Protein AF-A0A5E4R881-F1 (afdb_monomer)

Sequence (657 aa):
MLSADFLYISSVISDENSSIMKPEDVKVLNFDHLTFWVGNAKTASSYFVTRFGFTPLAVKEASEDNPRLSYAVRLNKITIAFESPTKSHGEIAKDLEAHGDFVKDVAFEVNDLHELVKRSKKEGAVIVKDVTVEKDDHGTIKYAVLRTYGDNTHTLIDRSDYNGVFLPGYTAMEDDPLNKLLPDTNLTFIDHVEGNIGDGTLSDSVSWYERNLNMHKFWCVDYSHDLVPYSCINSASVINQNETVLLSMNEAAKGLRPSSKVTEFVKSLGTSGVEHIRSLKARGAEILTWPPKYYEMIKDKLKSSSVNVKETIEELEQENILIDFDEKGYMLQAFTKHLQARPTVFIEIIQRRNHKAASYYISRFGFEPLGYQGLETGSRRIVSHAVRLNKIIFILQAQYEPQETEFVKEVAFHGDFVKDVAFEVENLDFIVEYARKQGAVIVKDIWEESDKNGIVRMAVLKTYGDNTHTLIDKSKYRGSFLPGYQTQDSDPIQKFLPKVEINFIDHVVGNQPDNEMETAASWYEKCLQFHRFWSVDDKQIFTEYSALRSIVMANWEETVKMPINEPAPGKKKSQIQEYVEYYGGAGVQHIALNTEDIITAVENLRARGVDFLSIPSSYYTIIRDRLQHSKVKGFGAGNFKTLFESIEYEQERRGNL

Mean predicted aligned error: 16.32 Å

Foldseek 3Di:
DDDDDDDDDDDDDDDDDDPPDDLLRWFFDAFQAWEKLAQDQVVVVVCCVLFVVWWFQWWFPADPVRQKTWTWTDDARYIYIYIYGNDCDDDSNVLCVQAPIATAEGETEIPDQPSLQVQLVVLPWDWPAPFDWDDDPFFIKTWTWTDAFWNHIYIYIYCPTGDDRRDPRIDTDDTDPVSVVADHPPDHGWLEWEKQAEAPCQVVRQVSCCRRRVWAWQDWDFQVPVPAQAWGKTKTWTAIPVSRYIYMYIYTDDHPHPDHLSRLQCVLRVTMHIAAADDGPRSPFAWDADDVVLLVVVVVVVVVACEDDPDDSVNCNVVRWDWDDDNQWIKIKIWTQAPDPGRYYTYIHIDTPRPDVVVCCCLQVVWWFQWWFDVSLPPDFKTWTWIDDAADIDIQMDTSDPDDDPRNVLCVQQPRADAEDEDEDDPPVVLQVQLVVLPWDWPAPWDWDDDPFFIKIWTWTDAFDNHIYIYIYCVGGDDRPHPSIDTDDTDPSSVVADHAAFHYFQAWEKQFEAPCQCVRLVSCCRRVVWDFPDWDDQVLAADQFFGKIWTWTAHPVRRYIYIYIYTDDGNFGAPSNVSCVSSVGMGTPDTDIHGPDPPSNVVRSVSSPDDDFDQDPVVVVVVVVVVVVDPDDDDDSPVVNSVRVRSVVVCVVVVRD

pLDDT: mean 82.33, std 15.52, range [23.83, 98.75]

Radius of gyration: 30.31 Å; Cα contacts (8 Å, |Δi|>4): 1337; chains: 1; bounding box: 78×64×88 Å

InterPro domains:
  IPR004360 Glyoxalase/fosfomycin resistance/dioxygenase domain [PF00903] (505-620)
  IPR005956 4-hydroxyphenylpyruvate dioxygenase [PTHR11959] (356-632)
  IPR005956 4-hydroxyphenylpyruvate dioxygenase [TIGR01263] (355-629)
  IPR029068 Glyoxalase/Bleomycin resistance protein/Dihydroxybiphenyl dioxygenase [G3DSA:3.10.180.10] (13-182)
  IPR029068 Glyoxalase/Bleomycin resistance protein/Dihydroxybiphenyl dioxygenase [G3DSA:3.10.180.10] (184-355)
  IPR029068 Glyoxalase/Bleomycin resistance protein/Dihydroxybiphenyl dioxygenase [G3DSA:3.10.180.10] (356-454)
  IPR029068 Glyoxalase/Bleomycin resistance protein/Dihydroxybiphenyl dioxygenase [G3DSA:3.10.180.10] (499-633)
  IPR029068 Glyoxalase/Bleomycin resistance protein/Dihydroxybiphenyl dioxygenase [SSF54593] (21-355)
  IPR029068 Glyoxalase/Bleomycin resistance protein/Dihydroxybiphenyl dioxygenase [SSF54593] (356-644)
  IPR037523 Vicinal oxygen chelate (VOC), core domain [PS51819] (30-159)
  IPR037523 Vicinal oxygen chelate (VOC), core domain [PS51819] (343-474)
  IPR037523 Vicinal oxygen chelate (VOC), core domain [PS51819] (504-649)
  IPR041735 4-hydroxyphenylpyruvate dioxygenase, C-terminal [cd07250] (502-648)
  IPR041736 4-hydroxyphenylpyruvate dioxygenase, N-terminal [cd08342] (31-172)
  IPR041736 4-hydroxyphenylpyruvate dioxygenase, N-terminal [cd08342] (356-486)

Nearest PDB structures (foldseek):
  8im2-assembly1_A  TM=9.345E-01  e=1.994E-39  Homo sapiens
  1sqi-assembly1_B  TM=8.871E-01  e=1.695E-37  Rattus norvegicus
  1sqi-assembly1_A  TM=8.855E-01  e=4.305E-37  Rattus norvegicus
  1t47-assembly1_B  TM=8.990E-01  e=2.239E-32  Streptomyces avermitilis
  7yvv-assembly1_A  TM=8.454E-01  e=1.619E-26  Amycolatopsis sp. Hca4

Solvent-accessible surface area (backbone atoms only — not comparable to full-atom values): 36162 Å² total; per-residue (Å²): 132,88,77,87,85,89,80,93,83,87,81,90,81,88,82,81,92,76,84,82,73,54,89,82,76,47,36,57,60,34,70,52,37,36,34,30,42,31,93,46,15,70,59,53,44,48,44,39,28,64,40,54,52,27,38,51,43,27,38,25,77,56,45,92,92,44,48,37,36,34,32,32,32,33,31,81,61,34,34,41,35,22,30,18,60,77,47,100,61,57,69,66,41,54,49,36,71,58,41,42,70,42,65,39,30,55,23,29,30,34,82,40,58,68,59,41,51,53,43,16,54,73,71,65,50,51,68,78,36,66,86,40,79,47,64,52,101,44,38,39,43,38,35,31,30,33,50,60,63,58,85,27,34,32,37,42,33,34,55,92,53,47,73,55,94,77,54,76,77,42,44,75,48,76,68,56,74,61,69,82,74,51,80,87,63,85,61,55,63,71,76,48,43,36,30,35,35,57,72,88,40,54,70,62,55,54,53,45,41,40,63,33,51,55,26,41,83,70,50,76,51,51,46,92,74,46,89,51,67,48,48,23,41,32,40,40,27,37,26,28,90,79,73,49,41,36,37,38,36,31,21,47,35,93,31,76,40,102,57,21,76,32,51,51,26,29,67,50,34,70,42,24,45,56,36,40,42,72,54,58,64,93,52,71,49,61,62,48,83,71,65,70,68,57,56,53,53,50,62,55,55,52,76,80,47,86,51,84,72,86,72,52,66,67,59,30,58,78,70,34,43,48,75,51,74,51,79,74,32,41,37,40,36,35,42,38,50,46,80,52,95,53,64,47,41,31,29,43,24,77,48,80,38,66,86,52,66,67,58,48,44,29,63,29,64,48,29,38,54,52,24,38,28,22,71,94,60,67,36,80,52,43,37,34,45,31,33,30,35,82,68,30,72,50,76,51,71,49,70,69,58,94,64,92,42,72,70,55,50,51,38,76,51,45,42,94,71,73,54,64,60,69,42,83,45,80,65,55,68,59,52,53,58,48,12,49,75,60,66,44,51,66,78,38,69,83,45,75,47,62,51,100,46,35,38,37,37,37,34,30,34,55,60,58,60,80,30,33,34,38,40,34,29,51,90,58,44,70,58,100,82,60,62,73,46,46,75,52,74,73,62,74,67,60,82,81,50,69,75,44,61,47,50,35,69,55,35,42,30,35,35,23,49,78,85,36,30,67,58,51,52,47,44,41,40,61,33,70,61,24,43,83,74,47,72,49,45,54,92,72,35,56,65,95,38,28,16,31,34,41,42,25,35,18,42,89,85,60,74,48,37,36,41,27,25,16,36,33,89,51,82,36,53,15,71,43,48,50,48,25,65,68,40,68,42,28,41,69,73,49,75,44,72,33,54,94,45,62,64,61,26,51,52,26,24,43,76,45,67,46,87,75,80,69,75,64,73,64,57,65,52,54,50,54,59,49,57,78,72,58,92,79,94,76,88,64,70,67,61,59,38,54,49,50,54,31,51,48,53,54,33,47,74,73,70,64,80

Organism: NCBI:txid189913

Secondary structure (DSSP, 8-state):
----------------------TTT--EEEEEEEEEE-S-HHHHHHHHHHTT-PEEEEEE---SS--EEEEEEEETTEEEEEEEESSSSSHHHHHHHHHSSEEEEEEEEES-HHHHHHHHHHHT--EEEEEEEEEETTEEEEEEEEE-STT-EEEEEEEEEE-SSSSTTPEEPPPPGGGGTSPP-------EEEEE--TT-HHHHHHHHHHHH--EEEEEE-TTS---TTSEEEEEEEE-TTS--EEEEEEEE--SSS--HHHHHHHHHSS-EE------GGGSPPBPP--HHHHHHHHHHHTT------S-HHHHHHHT-EEEE-SS-EEEEEEBPPSSSSS----EEEEE-S--HHHHHHHHH--EEEEEESGGGT-SSEEEEEEEETTEEEEEEEE-S-S--HHHHHHHHHSS---B--EE-S-HHHHHHHHHHTT--EEEEEEEEEETTEEEEEEEEE-STT-EEEEEE-TTB-SSS-TTPBP-PPPGGGGGS------SEEEEEEE--TT-HHHHHHHHHHHS--EEEEEE-TTTSB-SS-EEEEEEEE-TTS-SEEEEEEEE--SS--HHHHHHHHHSSSEEEEEEE--S-HHHHHHHHHHTT---PPPPHHHHHHHHHHHHH----S--HHHHHHHHHHHHHHHHHHT--

Structure (mmCIF, N/CA/C/O backbone):
data_AF-A0A5E4R881-F1
#
_entry.id   AF-A0A5E4R881-F1
#
loop_
_atom_site.group_PDB
_atom_site.id
_atom_site.type_symbol
_atom_site.label_atom_id
_atom_site.label_alt_id
_atom_site.label_comp_id
_atom_site.label_asym_id
_atom_site.label_entity_id
_atom_site.label_seq_id
_atom_site.pdbx_PDB_ins_code
_atom_site.Cartn_x
_atom_site.Cartn_y
_atom_site.Cartn_z
_atom_site.occupancy
_atom_site.B_iso_or_equiv
_atom_site.auth_seq_id
_atom_site.auth_comp_id
_atom_site.auth_asym_id
_atom_site.auth_atom_id
_atom_site.pdbx_PDB_model_num
ATOM 1 N N . MET A 1 1 ? -34.170 35.213 -34.415 1.00 29.23 1 MET A N 1
ATOM 2 C CA . MET A 1 1 ? -33.756 34.822 -35.781 1.00 29.23 1 MET A CA 1
ATOM 3 C C . MET A 1 1 ? -32.283 34.445 -35.663 1.00 29.23 1 MET A C 1
ATOM 5 O O . MET A 1 1 ? -31.567 35.226 -35.056 1.00 29.23 1 MET A O 1
ATOM 9 N N . LEU A 1 2 ? -31.893 33.177 -35.853 1.00 24.47 2 LEU A N 1
ATOM 10 C CA . LEU A 1 2 ? -31.842 32.419 -37.128 1.00 24.47 2 LEU A CA 1
ATOM 11 C C . LEU A 1 2 ? -30.741 32.990 -38.044 1.00 24.47 2 LEU A C 1
ATOM 13 O O . LEU A 1 2 ? -30.725 34.204 -38.221 1.00 24.47 2 LEU A O 1
ATOM 17 N N . SER A 1 3 ? -29.830 32.212 -38.639 1.00 23.83 3 SER A N 1
ATOM 18 C CA . SER A 1 3 ? -29.614 30.741 -38.694 1.00 23.83 3 SER A CA 1
ATOM 19 C C . SER A 1 3 ? -28.080 30.461 -38.780 1.00 23.83 3 SER A C 1
ATOM 21 O O . SER A 1 3 ? -27.314 31.418 -38.813 1.00 23.83 3 SER A O 1
ATOM 23 N N . ALA A 1 4 ? -27.514 29.251 -38.639 1.00 24.75 4 ALA A N 1
ATOM 24 C CA . ALA A 1 4 ? -27.594 28.080 -39.536 1.00 24.75 4 ALA A CA 1
ATOM 25 C C . ALA A 1 4 ? -27.407 28.443 -41.041 1.00 24.75 4 ALA A C 1
ATOM 27 O O . ALA A 1 4 ? -27.983 29.424 -41.507 1.00 24.75 4 ALA A O 1
ATOM 28 N N . ASP A 1 5 ? -26.635 27.724 -41.865 1.00 27.91 5 ASP A N 1
ATOM 29 C CA . ASP A 1 5 ? -25.986 26.412 -41.674 1.00 27.91 5 ASP A CA 1
ATOM 30 C C . ASP A 1 5 ? -24.874 26.171 -42.741 1.00 27.91 5 ASP A C 1
ATOM 32 O O . ASP A 1 5 ? -24.495 27.120 -43.425 1.00 27.91 5 ASP A O 1
ATOM 36 N N . PHE A 1 6 ? -24.469 24.902 -42.940 1.00 24.86 6 PHE A N 1
ATOM 37 C CA . PHE A 1 6 ? -23.742 24.284 -44.086 1.00 24.86 6 PHE A CA 1
ATOM 38 C C . PHE A 1 6 ? -22.212 24.065 -43.971 1.00 24.86 6 PHE A C 1
ATOM 40 O O . PHE A 1 6 ? -21.465 24.987 -43.670 1.00 24.86 6 PHE A O 1
ATOM 47 N N . LEU A 1 7 ? -21.661 22.897 -44.360 1.00 24.70 7 LEU A N 1
ATOM 48 C CA . LEU A 1 7 ? -22.192 21.515 -44.307 1.00 24.70 7 LEU A CA 1
ATOM 49 C C . LEU A 1 7 ? -21.041 20.491 -44.446 1.00 24.70 7 LEU A C 1
ATOM 51 O O . LEU A 1 7 ? -20.025 20.764 -45.081 1.00 24.70 7 LEU A O 1
ATOM 55 N N . TYR A 1 8 ? -21.231 19.292 -43.894 1.00 25.27 8 TYR A N 1
ATOM 56 C CA . TYR A 1 8 ? -20.403 18.101 -44.139 1.00 25.27 8 TYR A CA 1
ATOM 57 C C . TYR A 1 8 ? -20.426 17.646 -45.612 1.00 25.27 8 TYR A C 1
ATOM 59 O O . TYR A 1 8 ? -21.497 17.565 -46.211 1.00 25.27 8 TYR A O 1
ATOM 67 N N . ILE A 1 9 ? -19.287 17.163 -46.121 1.00 25.73 9 ILE A N 1
ATOM 68 C CA . ILE A 1 9 ? -19.240 16.016 -47.045 1.00 25.73 9 ILE A CA 1
ATOM 69 C C . ILE A 1 9 ? -18.160 15.059 -46.533 1.00 25.73 9 ILE A C 1
ATOM 71 O O . ILE A 1 9 ? -17.042 15.474 -46.237 1.00 25.73 9 ILE A O 1
ATOM 75 N N . SER A 1 10 ? -18.509 13.781 -46.414 1.00 26.58 10 SER A N 1
ATOM 76 C CA . SER A 1 10 ? -17.603 12.697 -46.043 1.00 26.58 10 SER A CA 1
ATOM 77 C C . SER A 1 10 ? -17.095 11.948 -47.278 1.00 26.58 10 SER A C 1
ATOM 79 O O . SER A 1 10 ? -17.779 11.855 -48.296 1.00 26.58 10 SER A O 1
ATOM 81 N N . SER A 1 11 ? -15.930 11.316 -47.151 1.00 24.77 11 SER A N 1
ATOM 82 C CA . SER A 1 11 ? -15.576 10.138 -47.945 1.00 24.77 11 SER A CA 1
ATOM 83 C C . SER A 1 11 ? -15.124 9.043 -46.988 1.00 24.77 11 SER A C 1
ATOM 85 O O . SER A 1 11 ? -14.089 9.172 -46.336 1.00 24.77 11 SER A O 1
ATOM 87 N N . VAL A 1 12 ? -15.931 7.993 -46.866 1.00 28.55 12 VAL A N 1
ATOM 88 C CA . VAL A 1 12 ? -15.644 6.848 -45.999 1.00 28.55 12 VAL A CA 1
ATOM 89 C C . VAL A 1 12 ? -14.544 5.992 -46.621 1.00 28.55 12 VAL A C 1
ATOM 91 O O . VAL A 1 12 ? -14.692 5.528 -47.749 1.00 28.55 12 VAL A O 1
ATOM 94 N N . ILE A 1 13 ? -13.500 5.711 -45.845 1.00 27.89 13 ILE A N 1
ATOM 95 C CA . ILE A 1 13 ? -12.819 4.417 -45.886 1.00 27.89 13 ILE A CA 1
ATOM 96 C C . ILE A 1 13 ? -12.950 3.847 -44.476 1.00 27.89 13 ILE A C 1
ATOM 98 O O . ILE A 1 13 ? -12.600 4.506 -43.499 1.00 27.89 13 ILE A O 1
ATOM 102 N N . SER A 1 14 ? -13.551 2.668 -44.385 1.00 32.12 14 SER A N 1
ATOM 103 C CA . SER A 1 14 ? -13.730 1.918 -43.149 1.00 32.12 14 SER A CA 1
ATOM 104 C C . SER A 1 14 ? -12.607 0.898 -43.011 1.00 32.12 14 SER A C 1
ATOM 106 O O . SER A 1 14 ? -12.503 0.022 -43.865 1.00 32.12 14 SER A O 1
ATOM 108 N N . ASP A 1 15 ? -11.857 0.972 -41.918 1.00 27.28 15 ASP A N 1
ATOM 109 C CA . ASP A 1 15 ? -11.070 -0.142 -41.389 1.00 27.28 15 ASP A CA 1
ATOM 110 C C . ASP A 1 15 ? -11.381 -0.286 -39.892 1.00 27.28 15 ASP A C 1
ATOM 112 O O . ASP A 1 15 ? -11.759 0.679 -39.219 1.00 27.28 15 ASP A O 1
ATOM 116 N N . GLU A 1 16 ? -11.322 -1.518 -39.393 1.00 34.38 16 GLU A N 1
ATOM 117 C CA . GLU A 1 16 ? -11.948 -1.911 -38.128 1.00 34.38 16 GLU A CA 1
ATOM 118 C C . GLU A 1 16 ? -10.992 -1.842 -36.923 1.00 34.38 16 GLU A C 1
ATOM 120 O O . GLU A 1 16 ? -9.782 -2.003 -37.045 1.00 34.38 16 GLU A O 1
ATOM 125 N N . ASN A 1 17 ? -11.569 -1.674 -35.727 1.00 36.31 17 ASN A N 1
ATOM 126 C CA . ASN A 1 17 ? -10.955 -1.973 -34.426 1.00 36.31 17 ASN A CA 1
ATOM 127 C C . ASN A 1 17 ? -9.544 -1.408 -34.152 1.00 36.31 17 ASN A C 1
ATOM 129 O O . ASN A 1 17 ? -8.575 -2.148 -33.994 1.00 36.31 17 ASN A O 1
ATOM 133 N N . SER A 1 18 ? -9.466 -0.102 -33.878 1.00 34.28 18 SER A N 1
ATOM 134 C CA . SER A 1 18 ? -8.514 0.395 -32.873 1.00 34.28 18 SER A CA 1
ATOM 135 C C . SER A 1 18 ? -9.184 1.396 -31.929 1.00 34.28 18 SER A C 1
ATOM 137 O O . SER A 1 18 ? -9.656 2.458 -32.332 1.00 34.28 18 SER A O 1
ATOM 139 N N . SER A 1 19 ? -9.244 1.055 -30.640 1.00 37.16 19 SER A N 1
ATOM 140 C CA . SER A 1 19 ? -9.554 2.022 -29.589 1.00 37.16 19 SER A CA 1
ATOM 141 C C . SER A 1 19 ? -8.306 2.866 -29.352 1.00 37.16 19 SER A C 1
ATOM 143 O O . SER A 1 19 ? -7.378 2.413 -28.684 1.00 37.16 19 SER A O 1
ATOM 145 N N . ILE A 1 20 ? -8.267 4.071 -29.923 1.00 40.53 20 ILE A N 1
ATOM 146 C CA . ILE A 1 20 ? -7.168 5.018 -29.703 1.00 40.53 20 ILE A CA 1
ATOM 147 C C . ILE A 1 20 ? -7.125 5.350 -28.205 1.00 40.53 20 ILE A C 1
ATOM 149 O O . ILE A 1 20 ? -7.995 6.068 -27.707 1.00 40.53 20 ILE A O 1
ATOM 153 N N . MET A 1 21 ? -6.133 4.805 -27.494 1.00 42.84 21 MET A N 1
ATOM 154 C CA . MET A 1 21 ? -5.866 5.151 -26.098 1.00 42.84 21 MET A CA 1
ATOM 155 C C . MET A 1 21 ? -5.596 6.650 -25.978 1.00 42.84 21 MET A C 1
ATOM 157 O O . MET A 1 21 ? -4.965 7.263 -26.845 1.00 42.84 21 MET A O 1
ATOM 161 N N . LYS A 1 22 ? -6.054 7.257 -24.885 1.00 48.72 22 LYS A N 1
ATOM 162 C CA . LYS A 1 22 ? -5.659 8.621 -24.550 1.00 48.72 22 LYS A CA 1
ATOM 163 C C . LYS A 1 22 ? -4.185 8.628 -24.128 1.00 48.72 22 LYS A C 1
ATOM 165 O O . LYS A 1 22 ? -3.716 7.651 -23.545 1.00 48.72 22 LYS A O 1
ATOM 170 N N . PRO A 1 23 ? -3.472 9.762 -24.268 1.00 49.47 23 PRO A N 1
ATOM 171 C CA . PRO A 1 23 ? -2.119 9.927 -23.717 1.00 49.47 23 PRO A CA 1
ATOM 172 C C . PRO A 1 23 ? -2.009 9.730 -22.190 1.00 49.47 23 PRO A C 1
ATOM 174 O O . PRO A 1 23 ? -0.903 9.690 -21.655 1.00 49.47 23 PRO A O 1
ATOM 177 N N . GLU A 1 24 ? -3.149 9.649 -21.498 1.00 56.62 24 GLU A N 1
ATOM 178 C CA . GLU A 1 24 ? -3.298 9.408 -20.060 1.00 56.62 24 GLU A CA 1
ATOM 179 C C . GLU A 1 24 ? -3.328 7.904 -19.708 1.00 56.62 24 GLU A C 1
ATOM 181 O O . GLU A 1 24 ? -2.881 7.526 -18.624 1.00 56.62 24 GLU A O 1
ATOM 186 N N . ASP A 1 25 ? -3.799 7.050 -20.630 1.00 65.56 25 ASP A N 1
ATOM 187 C CA . ASP A 1 25 ? -3.989 5.602 -20.427 1.00 65.56 25 ASP A CA 1
ATOM 188 C C . ASP A 1 25 ? -2.670 4.807 -20.555 1.00 65.56 25 ASP A C 1
ATOM 190 O O . ASP A 1 25 ? -2.560 3.670 -20.092 1.00 65.56 25 ASP A O 1
ATOM 194 N N . VAL A 1 26 ? -1.666 5.406 -21.201 1.00 76.44 26 VAL A N 1
ATOM 195 C CA . VAL A 1 26 ? -0.378 4.807 -21.585 1.00 76.44 26 VAL A CA 1
ATOM 196 C C . VAL A 1 26 ? 0.620 4.850 -20.418 1.00 76.44 26 VAL A C 1
ATOM 198 O O . VAL A 1 26 ? 0.915 5.930 -19.892 1.00 76.44 26 VAL A O 1
ATOM 201 N N . LYS A 1 27 ? 1.140 3.687 -19.989 1.00 82.25 27 LYS A N 1
ATOM 202 C CA . LYS A 1 27 ? 1.918 3.555 -18.743 1.00 82.25 27 LYS A CA 1
ATOM 203 C C . LYS A 1 27 ? 2.784 2.297 -18.605 1.00 82.25 27 LYS A C 1
ATOM 205 O O . LYS A 1 27 ? 2.556 1.262 -19.230 1.00 82.25 27 LYS A O 1
ATOM 210 N N . VAL A 1 28 ? 3.735 2.394 -17.673 1.00 89.38 28 VAL A N 1
ATOM 211 C CA . VAL A 1 28 ? 4.418 1.260 -17.031 1.00 89.38 28 VAL A CA 1
ATOM 212 C C . VAL A 1 28 ? 3.428 0.456 -16.180 1.00 89.38 28 VAL A C 1
ATOM 214 O O . VAL A 1 28 ? 2.698 1.026 -15.363 1.00 89.38 28 VAL A O 1
ATOM 217 N N . LEU A 1 29 ? 3.431 -0.867 -16.350 1.00 86.69 29 LEU A N 1
ATOM 218 C CA . LEU A 1 29 ? 2.578 -1.830 -15.651 1.00 86.69 29 LEU A CA 1
ATOM 219 C C . LEU A 1 29 ? 3.277 -2.493 -14.461 1.00 86.69 29 LEU A C 1
ATOM 221 O O . LEU A 1 29 ? 2.709 -2.497 -13.373 1.00 86.69 29 LEU A O 1
ATOM 225 N N . ASN A 1 30 ? 4.479 -3.043 -14.648 1.00 85.19 30 ASN A N 1
ATOM 226 C CA . ASN A 1 30 ? 5.228 -3.803 -13.637 1.00 85.19 30 ASN A CA 1
ATOM 227 C C . ASN A 1 30 ? 6.744 -3.718 -13.894 1.00 85.19 30 ASN A C 1
ATOM 229 O O . ASN A 1 30 ? 7.174 -3.426 -15.012 1.00 85.19 30 ASN A O 1
ATOM 233 N N . PHE A 1 31 ? 7.556 -4.053 -12.886 1.00 88.75 31 PHE A N 1
ATOM 234 C CA . PHE A 1 31 ? 8.931 -4.504 -13.120 1.00 88.75 31 PHE A CA 1
ATOM 235 C C . PHE A 1 31 ? 8.895 -5.836 -13.883 1.00 88.75 31 PHE A C 1
ATOM 237 O O . PHE A 1 31 ? 8.209 -6.761 -13.449 1.00 88.75 31 PHE A O 1
ATOM 244 N N . ASP A 1 32 ? 9.646 -5.950 -14.978 1.00 94.69 32 ASP A N 1
ATOM 245 C CA . ASP A 1 32 ? 9.739 -7.191 -15.757 1.00 94.69 32 ASP A CA 1
ATOM 246 C C . ASP A 1 32 ? 10.941 -8.047 -15.328 1.00 94.69 32 ASP A C 1
ATOM 248 O O . ASP A 1 32 ? 10.813 -9.205 -14.916 1.00 94.69 32 ASP A O 1
ATOM 252 N N . HIS A 1 33 ? 12.130 -7.451 -15.398 1.00 97.38 33 HIS A N 1
ATOM 253 C CA . HIS A 1 33 ? 13.382 -8.037 -14.937 1.00 97.38 33 HIS A CA 1
ATOM 254 C C . HIS A 1 33 ? 14.426 -6.949 -14.661 1.00 97.38 33 HIS A C 1
ATOM 256 O O . HIS A 1 33 ? 14.282 -5.798 -15.071 1.00 97.38 33 HIS A O 1
ATOM 262 N N . LEU A 1 34 ? 15.506 -7.330 -13.984 1.00 96.56 34 LEU A N 1
ATOM 263 C CA . LEU A 1 34 ? 16.722 -6.524 -13.875 1.00 96.56 34 LEU A CA 1
ATOM 264 C C . LEU A 1 34 ? 17.817 -7.157 -14.733 1.00 96.56 34 LEU A C 1
ATOM 266 O O . LEU A 1 34 ? 17.972 -8.378 -14.700 1.00 96.56 34 LEU A O 1
ATOM 270 N N . THR A 1 35 ? 18.598 -6.353 -15.453 1.00 98.25 35 THR A N 1
ATOM 271 C CA . THR A 1 35 ? 19.808 -6.830 -16.138 1.00 98.25 35 THR A CA 1
ATOM 272 C C . THR A 1 35 ? 21.044 -6.313 -15.420 1.00 98.25 35 THR A C 1
ATOM 274 O O . THR A 1 35 ? 21.292 -5.108 -15.383 1.00 98.25 35 THR A O 1
ATOM 277 N N . PHE A 1 36 ? 21.837 -7.228 -14.871 1.00 97.25 36 PHE A N 1
ATOM 278 C CA . PHE A 1 36 ? 23.153 -6.957 -14.306 1.00 97.25 36 PHE A CA 1
ATOM 279 C C . PHE A 1 36 ? 24.227 -7.249 -15.354 1.00 97.25 36 PHE A C 1
ATOM 281 O O . PHE A 1 36 ? 24.248 -8.330 -15.944 1.00 97.25 36 PHE A O 1
ATOM 288 N N . TRP A 1 37 ? 25.156 -6.317 -15.545 1.00 96.88 37 TRP A N 1
ATOM 289 C CA . TRP A 1 37 ? 26.400 -6.576 -16.261 1.00 96.88 37 TRP A CA 1
ATOM 290 C C . TRP A 1 37 ? 27.478 -6.912 -15.235 1.00 96.88 37 TRP A C 1
ATOM 292 O O . TRP A 1 37 ? 27.721 -6.152 -14.297 1.00 96.88 37 TRP A O 1
ATOM 302 N N . VAL A 1 38 ? 28.082 -8.092 -15.389 1.00 95.06 38 VAL A N 1
ATOM 303 C CA . VAL A 1 38 ? 29.004 -8.679 -14.406 1.00 95.06 38 VAL A CA 1
ATOM 304 C C . VAL A 1 38 ? 30.218 -9.321 -15.069 1.00 95.06 38 VAL A C 1
ATOM 306 O O . VAL A 1 38 ? 30.144 -9.821 -16.194 1.00 95.06 38 VAL A O 1
ATOM 309 N N . GLY A 1 39 ? 31.339 -9.384 -14.352 1.00 90.31 39 GLY A N 1
ATOM 310 C CA . GLY A 1 39 ? 32.556 -10.056 -14.806 1.00 90.31 39 GLY A CA 1
ATOM 311 C C . GLY A 1 39 ? 32.404 -11.574 -14.976 1.00 90.31 39 GLY A C 1
ATOM 312 O O . GLY A 1 39 ? 33.141 -12.175 -15.757 1.00 90.31 39 GLY A O 1
ATOM 313 N N . ASN A 1 40 ? 31.449 -12.209 -14.279 1.00 91.38 40 ASN A N 1
ATOM 314 C CA . ASN A 1 40 ? 31.122 -13.626 -14.471 1.00 91.38 40 ASN A CA 1
ATOM 315 C C . ASN A 1 40 ? 29.652 -13.947 -14.139 1.00 91.38 40 ASN A C 1
ATOM 317 O O . ASN A 1 40 ? 29.294 -14.231 -12.994 1.00 91.38 40 ASN A O 1
ATOM 321 N N . ALA A 1 41 ? 28.816 -13.990 -15.175 1.00 93.19 41 ALA A N 1
ATOM 322 C CA . ALA A 1 41 ? 27.383 -14.243 -15.099 1.00 93.19 41 ALA A CA 1
ATOM 323 C C . ALA A 1 41 ? 27.032 -15.597 -14.475 1.00 93.19 41 ALA A C 1
ATOM 325 O O . ALA A 1 41 ? 26.021 -15.702 -13.781 1.00 93.19 41 ALA A O 1
ATOM 326 N N . LYS A 1 42 ? 27.874 -16.624 -14.650 1.00 87.06 42 LYS A N 1
ATOM 327 C CA . LYS A 1 42 ? 27.652 -17.950 -14.058 1.00 87.06 42 LYS A CA 1
ATOM 328 C C . LYS A 1 42 ? 27.901 -17.944 -12.549 1.00 87.06 42 LYS A C 1
ATOM 330 O O . LYS A 1 42 ? 27.149 -18.556 -11.797 1.00 87.06 42 LYS A O 1
ATOM 335 N N . THR A 1 43 ? 28.929 -17.230 -12.093 1.00 84.06 43 THR A N 1
ATOM 336 C CA . THR A 1 43 ? 29.202 -17.061 -10.659 1.00 84.06 43 THR A CA 1
ATOM 337 C C . THR A 1 43 ? 28.180 -16.133 -10.000 1.00 84.06 43 THR A C 1
ATOM 339 O O . THR A 1 43 ? 27.692 -16.463 -8.923 1.00 84.06 43 THR A O 1
ATOM 342 N N . ALA A 1 44 ? 27.795 -15.030 -10.650 1.00 89.75 44 ALA A N 1
ATOM 343 C CA . ALA A 1 44 ? 26.786 -14.105 -10.134 1.00 89.75 44 ALA A CA 1
ATOM 344 C C . ALA A 1 44 ? 25.397 -14.761 -10.016 1.00 89.75 44 ALA A C 1
ATOM 346 O O . ALA A 1 44 ? 24.795 -14.743 -8.943 1.00 89.75 44 ALA A O 1
ATOM 347 N N . SER A 1 45 ? 24.920 -15.438 -11.066 1.00 91.50 45 SER A N 1
ATOM 348 C CA . SER A 1 45 ? 23.654 -16.188 -11.012 1.00 91.50 45 SER A CA 1
ATOM 349 C C . SER A 1 45 ? 23.688 -17.308 -9.965 1.00 91.50 45 SER A C 1
ATOM 351 O O . SER A 1 45 ? 22.756 -17.423 -9.174 1.00 91.50 45 SER A O 1
ATOM 353 N N . SER A 1 46 ? 24.783 -18.075 -9.866 1.00 84.44 46 SER A N 1
ATOM 354 C CA . SER A 1 46 ? 24.957 -19.091 -8.814 1.00 84.44 46 SER A CA 1
ATOM 355 C C . SER A 1 46 ? 24.981 -18.489 -7.400 1.00 84.44 46 SER A C 1
ATOM 357 O O . SER A 1 46 ? 24.440 -19.095 -6.474 1.00 84.44 46 SER A O 1
ATOM 359 N N . TYR A 1 47 ? 25.518 -17.278 -7.211 1.00 84.31 47 TYR A N 1
ATOM 360 C CA . TYR A 1 47 ? 25.404 -16.550 -5.944 1.00 84.31 47 TYR A CA 1
ATOM 361 C C . TYR A 1 47 ? 23.938 -16.209 -5.635 1.00 84.31 47 TYR A C 1
ATOM 363 O O . TYR A 1 47 ? 23.486 -16.452 -4.522 1.00 84.31 47 TYR A O 1
ATOM 371 N N . PHE A 1 48 ? 23.146 -15.750 -6.608 1.00 87.88 48 PHE A N 1
ATOM 372 C CA . PHE A 1 48 ? 21.715 -15.483 -6.397 1.00 87.88 48 PHE A CA 1
ATOM 373 C C . PHE A 1 48 ? 20.847 -16.747 -6.233 1.00 87.88 48 PHE A C 1
ATOM 375 O O . PHE A 1 48 ? 19.821 -16.706 -5.558 1.00 87.88 48 PHE A O 1
ATOM 382 N N . VAL A 1 49 ? 21.273 -17.895 -6.754 1.00 84.56 49 VAL A N 1
ATOM 383 C CA . VAL A 1 49 ? 20.647 -19.195 -6.461 1.00 84.56 49 VAL A CA 1
ATOM 384 C C . VAL A 1 49 ? 20.983 -19.642 -5.032 1.00 84.56 49 VAL A C 1
ATOM 386 O O . VAL A 1 49 ? 20.114 -19.739 -4.162 1.00 84.56 49 VAL A O 1
ATOM 389 N N . THR A 1 50 ? 22.271 -19.859 -4.757 1.00 79.25 50 THR A N 1
ATOM 390 C CA . THR A 1 50 ? 22.751 -20.466 -3.503 1.00 79.25 50 THR A CA 1
ATOM 391 C C . THR A 1 50 ? 22.586 -19.555 -2.297 1.00 79.25 50 THR A C 1
ATOM 393 O O . THR A 1 50 ? 22.189 -20.021 -1.229 1.00 79.25 50 THR A O 1
ATOM 396 N N . ARG A 1 51 ? 22.854 -18.256 -2.467 1.00 79.50 51 ARG A N 1
ATOM 397 C CA . ARG A 1 51 ? 22.476 -17.228 -1.507 1.00 79.50 51 ARG A CA 1
ATOM 398 C C . ARG A 1 51 ? 21.007 -16.911 -1.728 1.00 79.50 51 ARG A C 1
ATOM 400 O O . ARG A 1 51 ? 20.223 -17.479 -0.993 1.00 79.50 51 ARG A O 1
ATOM 407 N N . PHE A 1 52 ? 20.616 -16.094 -2.713 1.00 80.38 52 PHE A N 1
ATOM 408 C CA . PHE A 1 52 ? 19.295 -15.420 -2.727 1.00 80.38 52 PHE A CA 1
ATOM 409 C C . PHE A 1 52 ? 18.035 -16.302 -2.828 1.00 80.38 52 PHE A C 1
ATOM 411 O O . PHE A 1 52 ? 16.935 -15.805 -2.588 1.00 80.38 52 PHE A O 1
ATOM 418 N N . GLY A 1 53 ? 18.162 -17.605 -3.084 1.00 81.69 53 GLY A N 1
ATOM 419 C CA . GLY A 1 53 ? 17.020 -18.520 -3.157 1.00 81.69 53 GLY A CA 1
ATOM 420 C C . GLY A 1 53 ? 16.354 -18.580 -4.523 1.00 81.69 53 GLY A C 1
ATOM 421 O O . GLY A 1 53 ? 15.292 -19.181 -4.650 1.00 81.69 53 GLY A O 1
ATOM 422 N N . PHE A 1 54 ? 16.960 -17.967 -5.539 1.00 90.62 54 PHE A N 1
ATOM 423 C CA . PHE A 1 54 ? 16.447 -18.016 -6.900 1.00 90.62 54 PHE A CA 1
ATOM 424 C C . PHE A 1 54 ? 16.604 -19.422 -7.496 1.00 90.62 54 PHE A C 1
ATOM 426 O O . PHE A 1 54 ? 17.528 -20.167 -7.167 1.00 90.62 54 PHE A O 1
ATOM 433 N N . THR A 1 55 ? 15.735 -19.772 -8.437 1.00 94.06 55 THR A N 1
ATOM 434 C CA . THR A 1 55 ? 15.936 -20.914 -9.329 1.00 94.06 55 THR A CA 1
ATOM 435 C C . THR A 1 55 ? 16.631 -20.459 -10.617 1.00 94.06 55 THR A C 1
ATOM 437 O O . THR A 1 55 ? 16.397 -19.337 -11.088 1.00 94.06 55 THR A O 1
ATOM 440 N N . PRO A 1 56 ? 17.482 -21.303 -11.228 1.00 96.62 56 PRO A N 1
ATOM 441 C CA . PRO A 1 56 ? 17.840 -21.155 -12.634 1.00 96.62 56 PRO A CA 1
ATOM 442 C C . PRO A 1 56 ? 16.570 -21.083 -13.492 1.00 96.62 56 PRO A C 1
ATOM 444 O O . PRO A 1 56 ? 15.675 -21.913 -13.338 1.00 96.62 56 PRO A O 1
ATOM 447 N N . LEU A 1 57 ? 16.477 -20.086 -14.375 1.00 97.56 57 LEU A N 1
ATOM 448 C CA . LEU A 1 57 ? 15.341 -19.930 -15.286 1.00 97.56 57 LEU A CA 1
ATOM 449 C C . LEU A 1 57 ? 15.739 -20.329 -16.707 1.00 97.56 57 LEU A C 1
ATOM 451 O O . LEU A 1 57 ? 15.152 -21.241 -17.289 1.00 97.56 57 LEU A O 1
ATOM 455 N N . ALA A 1 58 ? 16.719 -19.624 -17.274 1.00 97.75 58 ALA A N 1
ATOM 456 C CA . ALA A 1 58 ? 17.099 -19.785 -18.669 1.00 97.75 58 ALA A CA 1
ATOM 457 C C . ALA A 1 58 ? 18.509 -19.247 -18.959 1.00 97.75 58 ALA A C 1
ATOM 459 O O . ALA A 1 58 ? 18.985 -18.343 -18.277 1.00 97.75 58 ALA A O 1
ATOM 460 N N . VAL A 1 59 ? 19.151 -19.748 -20.013 1.00 97.88 59 VAL A N 1
ATOM 461 C CA . VAL A 1 59 ? 20.457 -19.280 -20.502 1.00 97.88 59 VAL A CA 1
ATOM 462 C C . VAL A 1 59 ? 20.355 -18.836 -21.962 1.00 97.88 59 VAL A C 1
ATOM 464 O O . VAL A 1 59 ? 19.650 -19.453 -22.756 1.00 97.88 59 VAL A O 1
ATOM 467 N N . LYS A 1 60 ? 21.059 -17.765 -22.331 1.00 96.69 60 LYS A N 1
ATOM 468 C CA . LYS A 1 60 ? 21.304 -17.374 -23.725 1.00 96.69 60 LYS A CA 1
ATOM 469 C C . LYS A 1 60 ? 22.803 -17.433 -23.969 1.00 96.69 60 LYS A C 1
ATOM 471 O O . LYS A 1 60 ? 23.562 -16.614 -23.451 1.00 96.69 60 LYS A O 1
ATOM 476 N N . GLU A 1 61 ? 23.212 -18.459 -24.708 1.00 95.38 61 GLU A N 1
ATOM 477 C CA . GLU A 1 61 ? 24.611 -18.701 -25.055 1.00 95.38 61 GLU A CA 1
ATOM 478 C C . GLU A 1 61 ? 25.158 -17.609 -25.985 1.00 95.38 61 GLU A C 1
ATOM 480 O O . GLU A 1 61 ? 24.424 -16.970 -26.748 1.00 95.38 61 GLU A O 1
ATOM 485 N N . ALA A 1 62 ? 26.472 -17.401 -25.925 1.00 92.88 62 ALA A N 1
ATOM 486 C CA . ALA A 1 62 ? 27.143 -16.431 -26.779 1.00 92.88 62 ALA A CA 1
ATOM 487 C C . ALA A 1 62 ? 27.319 -16.961 -28.212 1.00 92.88 62 ALA A C 1
ATOM 489 O O . ALA A 1 62 ? 27.636 -18.132 -28.426 1.00 92.88 62 ALA A O 1
ATOM 490 N N . SER A 1 63 ? 27.189 -16.072 -29.194 1.00 88.81 63 SER A N 1
ATOM 491 C CA . SER A 1 63 ? 27.475 -16.336 -30.608 1.00 88.81 63 SER A CA 1
ATOM 492 C C . SER A 1 63 ? 28.453 -15.299 -31.174 1.00 88.81 63 SER A C 1
ATOM 494 O O . SER A 1 63 ? 28.921 -14.406 -30.463 1.00 88.81 63 SER A O 1
ATOM 496 N N . GLU A 1 64 ? 28.794 -15.410 -32.460 1.00 83.62 64 GLU A N 1
ATOM 497 C CA . GLU A 1 64 ? 29.661 -14.432 -33.126 1.00 83.62 64 GLU A CA 1
ATOM 498 C C . GLU A 1 64 ? 29.015 -13.032 -33.169 1.00 83.62 64 GLU A C 1
ATOM 500 O O . GLU A 1 64 ? 29.677 -12.050 -32.803 1.00 83.62 64 GLU A O 1
ATOM 505 N N . ASP A 1 65 ? 27.717 -12.987 -33.501 1.00 83.19 65 ASP A N 1
ATOM 506 C CA . ASP A 1 65 ? 26.853 -11.796 -33.534 1.00 83.19 65 ASP A CA 1
ATOM 507 C C . ASP A 1 65 ? 26.406 -11.320 -32.139 1.00 83.19 65 ASP A C 1
ATOM 509 O O . ASP A 1 65 ? 26.212 -10.124 -31.922 1.00 83.19 65 ASP A O 1
ATOM 513 N N . ASN A 1 66 ? 26.261 -12.239 -31.176 1.00 84.88 66 ASN A N 1
ATOM 514 C CA . ASN A 1 66 ? 25.891 -11.951 -29.787 1.00 84.88 66 ASN A CA 1
ATOM 515 C C . ASN A 1 66 ? 27.033 -12.344 -28.827 1.00 84.88 66 ASN A C 1
ATOM 517 O O . ASN A 1 66 ? 26.950 -13.385 -28.172 1.00 84.88 66 ASN A O 1
ATOM 521 N N . PRO A 1 67 ? 28.107 -11.538 -28.705 1.00 90.88 67 PRO A N 1
ATOM 522 C CA . PRO A 1 67 ? 29.287 -11.857 -27.896 1.00 90.88 67 PRO A CA 1
ATOM 523 C C . PRO A 1 67 ? 29.083 -11.613 -26.388 1.00 90.88 67 PRO A C 1
ATOM 525 O O . PRO A 1 67 ? 29.945 -11.048 -25.708 1.00 90.88 67 PRO A O 1
ATOM 528 N N . ARG A 1 68 ? 27.926 -12.026 -25.864 1.00 93.69 68 ARG A N 1
ATOM 529 C CA . ARG A 1 68 ? 27.580 -11.989 -24.444 1.00 93.69 68 ARG A CA 1
ATOM 530 C C . ARG A 1 68 ? 26.901 -13.294 -24.039 1.00 93.69 68 ARG A C 1
ATOM 532 O O . ARG A 1 68 ? 26.114 -13.841 -24.808 1.00 93.69 68 ARG A O 1
ATOM 539 N N . LEU A 1 69 ? 27.223 -13.773 -22.846 1.00 95.50 69 LEU A N 1
ATOM 540 C CA . LEU A 1 69 ? 26.624 -14.948 -22.220 1.00 95.50 69 LEU A CA 1
ATOM 541 C C . LEU A 1 69 ? 25.686 -14.471 -21.113 1.00 95.50 69 LEU A C 1
ATOM 543 O O . LEU A 1 69 ? 26.143 -13.769 -20.206 1.00 95.50 69 LEU A O 1
ATOM 547 N N . SER A 1 70 ? 24.410 -14.852 -21.183 1.00 97.94 70 SER A N 1
ATOM 548 C CA . SER A 1 70 ? 23.372 -14.348 -20.278 1.00 97.94 70 SER A CA 1
ATOM 549 C C . SER A 1 70 ? 22.706 -15.479 -19.487 1.00 97.94 70 SER A C 1
ATOM 551 O O . SER A 1 70 ? 22.134 -16.393 -20.078 1.00 97.94 70 SER A O 1
ATOM 553 N N . TYR A 1 71 ? 22.736 -15.402 -18.155 1.00 98.12 71 TYR A N 1
ATOM 554 C CA . TYR A 1 71 ? 22.051 -16.323 -17.240 1.00 98.12 71 TYR A CA 1
ATOM 555 C C . TYR A 1 71 ? 20.883 -15.617 -16.549 1.00 98.12 71 TYR A C 1
ATOM 557 O O . TYR A 1 71 ? 21.092 -14.720 -15.733 1.00 98.12 71 TYR A O 1
ATOM 565 N N . ALA A 1 72 ? 19.658 -16.041 -16.850 1.00 98.31 72 ALA A N 1
ATOM 566 C CA . ALA A 1 72 ? 18.450 -15.599 -16.173 1.00 98.31 72 ALA A CA 1
ATOM 567 C C . ALA A 1 72 ? 18.106 -16.528 -14.998 1.00 98.31 72 ALA A C 1
ATOM 569 O O . ALA A 1 72 ? 18.111 -17.756 -15.125 1.00 98.31 72 ALA A O 1
ATOM 570 N N . VAL A 1 73 ? 17.752 -15.929 -13.864 1.00 97.50 73 VAL A N 1
ATOM 571 C CA . VAL A 1 73 ? 17.278 -16.601 -12.647 1.00 97.50 73 VAL A CA 1
ATOM 572 C C . VAL A 1 73 ? 15.958 -15.981 -12.187 1.00 97.50 73 VAL A C 1
ATOM 574 O O . VAL A 1 73 ? 15.703 -14.798 -12.438 1.00 97.50 73 VAL A O 1
ATOM 577 N N . ARG A 1 74 ? 15.104 -16.759 -11.511 1.00 95.44 74 ARG A N 1
ATOM 578 C CA . ARG A 1 74 ? 13.783 -16.302 -11.044 1.00 95.44 74 ARG A CA 1
ATOM 579 C C . ARG A 1 74 ? 13.494 -16.702 -9.599 1.00 95.44 74 ARG A C 1
ATOM 581 O O . ARG A 1 74 ? 13.871 -17.780 -9.159 1.00 95.44 74 ARG A O 1
ATOM 588 N N . LEU A 1 75 ? 12.792 -15.839 -8.870 1.00 89.94 75 LEU A N 1
ATOM 589 C CA . LEU A 1 75 ? 12.259 -16.114 -7.539 1.00 89.94 75 LEU A CA 1
ATOM 590 C C . LEU A 1 75 ? 10.881 -15.474 -7.400 1.00 89.94 75 LEU A C 1
ATOM 592 O O . LEU A 1 75 ? 10.758 -14.252 -7.319 1.00 89.94 75 LEU A O 1
ATOM 596 N N . ASN A 1 76 ? 9.835 -16.302 -7.428 1.00 88.75 76 ASN A N 1
ATOM 597 C CA . ASN A 1 76 ? 8.446 -15.858 -7.556 1.00 88.75 76 ASN A CA 1
ATOM 598 C C . ASN A 1 76 ? 8.285 -14.858 -8.722 1.00 88.75 76 ASN A C 1
ATOM 600 O O . ASN A 1 76 ? 8.462 -15.256 -9.873 1.00 88.75 76 ASN A O 1
ATOM 604 N N . LYS A 1 77 ? 7.979 -13.577 -8.459 1.00 86.25 77 LYS A N 1
ATOM 605 C CA . LYS A 1 77 ? 7.870 -12.539 -9.506 1.00 86.25 77 LYS A CA 1
ATOM 606 C C . LYS A 1 77 ? 9.194 -11.840 -9.847 1.00 86.25 77 LYS A C 1
ATOM 608 O O . LYS A 1 77 ? 9.234 -11.060 -10.791 1.00 86.25 77 LYS A O 1
ATOM 613 N N . ILE A 1 78 ? 10.269 -12.074 -9.096 1.00 89.38 78 ILE A N 1
ATOM 614 C CA . ILE A 1 78 ? 11.563 -11.415 -9.309 1.00 89.38 78 ILE A CA 1
ATOM 615 C C . ILE A 1 78 ? 12.325 -12.165 -10.406 1.00 89.38 78 ILE A C 1
ATOM 617 O O . ILE A 1 78 ? 12.616 -13.346 -10.241 1.00 89.38 78 ILE A O 1
ATOM 621 N N . THR A 1 79 ? 12.680 -11.493 -11.503 1.00 96.50 79 THR A N 1
ATOM 622 C CA . THR A 1 79 ? 13.550 -12.049 -12.556 1.00 96.50 79 THR A CA 1
ATOM 623 C C . THR A 1 79 ? 14.823 -11.211 -12.657 1.00 96.50 79 THR A C 1
ATOM 625 O O . THR A 1 79 ? 14.742 -9.984 -12.722 1.00 96.50 79 THR A O 1
ATOM 628 N N . ILE A 1 80 ? 15.994 -11.850 -12.684 1.00 97.50 80 ILE A N 1
ATOM 629 C CA . ILE A 1 80 ? 17.284 -11.170 -12.876 1.00 97.50 80 ILE A CA 1
ATOM 630 C C . ILE A 1 80 ? 18.068 -11.888 -13.974 1.00 97.50 80 ILE A C 1
ATOM 632 O O . ILE A 1 80 ? 18.237 -13.104 -13.916 1.00 97.50 80 ILE A O 1
ATOM 636 N N . ALA A 1 81 ? 18.553 -11.135 -14.960 1.00 98.12 81 ALA A N 1
ATOM 637 C CA . ALA A 1 81 ? 19.484 -11.592 -15.981 1.00 98.12 81 ALA A CA 1
ATOM 638 C C . ALA A 1 81 ? 20.893 -11.076 -15.662 1.00 98.12 81 ALA A C 1
ATOM 640 O O . ALA A 1 81 ? 21.104 -9.874 -15.521 1.00 98.12 81 ALA A O 1
ATOM 641 N N . PHE A 1 82 ? 21.863 -11.979 -15.563 1.00 98.06 82 PHE A N 1
ATOM 642 C CA . PHE A 1 82 ? 23.281 -11.652 -15.437 1.00 98.06 82 PHE A CA 1
ATOM 643 C C . PHE A 1 82 ? 23.945 -11.836 -16.798 1.00 98.06 82 PHE A C 1
ATOM 645 O O . PHE A 1 82 ? 23.884 -12.936 -17.343 1.00 98.06 82 PHE A O 1
ATOM 652 N N . GLU A 1 83 ? 24.587 -10.803 -17.341 1.00 97.75 83 GLU A N 1
ATOM 653 C CA . GLU A 1 83 ? 25.301 -10.872 -18.622 1.00 97.75 83 GLU A CA 1
ATOM 654 C C . GLU A 1 83 ? 26.803 -10.616 -18.446 1.00 97.75 83 GLU A C 1
ATOM 656 O O . GLU A 1 83 ? 27.212 -9.715 -17.712 1.00 97.75 83 GLU A O 1
ATOM 661 N N . SER A 1 84 ? 27.627 -11.384 -19.163 1.00 95.88 84 SER A N 1
ATOM 662 C CA . SER A 1 84 ? 29.079 -11.176 -19.260 1.00 95.88 84 SER A CA 1
ATOM 663 C C . SER A 1 84 ? 29.540 -11.137 -20.717 1.00 95.88 84 SER A C 1
ATOM 665 O O . SER A 1 84 ? 29.007 -11.888 -21.539 1.00 95.88 84 SER A O 1
ATOM 667 N N . PRO A 1 85 ? 30.560 -10.329 -21.059 1.00 95.06 85 PRO A N 1
ATOM 668 C CA . PRO A 1 85 ? 31.129 -10.318 -22.399 1.00 95.06 85 PRO A CA 1
ATOM 669 C C . PRO A 1 85 ? 31.990 -11.562 -22.641 1.00 95.06 85 PRO A C 1
ATOM 671 O O . PRO A 1 85 ? 32.738 -11.993 -21.765 1.00 95.06 85 PRO A O 1
ATOM 674 N N . THR A 1 86 ? 31.955 -12.104 -23.860 1.00 90.69 86 THR A N 1
ATOM 675 C CA . THR A 1 86 ? 32.881 -13.170 -24.299 1.00 90.69 86 THR A CA 1
ATOM 676 C C . THR A 1 86 ? 34.063 -12.647 -25.123 1.00 90.69 86 THR A C 1
ATOM 678 O O . THR A 1 86 ? 34.944 -13.414 -25.509 1.00 90.69 86 THR A O 1
ATOM 681 N N . LYS A 1 87 ? 34.118 -11.330 -25.362 1.00 87.25 87 LYS A N 1
ATOM 682 C CA . LYS A 1 87 ? 35.225 -10.611 -26.013 1.00 87.25 87 LYS A CA 1
ATOM 683 C C . LYS A 1 87 ? 35.820 -9.598 -25.026 1.00 87.25 87 LYS A C 1
ATOM 685 O O . LYS A 1 87 ? 35.096 -8.984 -24.252 1.00 87.25 87 LYS A O 1
ATOM 690 N N . SER A 1 88 ? 37.135 -9.385 -25.073 1.00 82.44 88 SER A N 1
ATOM 691 C CA . SER A 1 88 ? 37.876 -8.464 -24.184 1.00 82.44 88 SER A CA 1
ATOM 692 C C . SER A 1 88 ? 37.647 -6.966 -24.458 1.00 82.44 88 SER A C 1
ATOM 694 O O . SER A 1 88 ? 38.377 -6.122 -23.947 1.00 82.44 88 SER A O 1
ATOM 696 N N . HIS A 1 89 ? 36.689 -6.634 -25.319 1.00 83.69 89 HIS A N 1
ATOM 697 C CA . HIS A 1 89 ? 36.409 -5.295 -25.823 1.00 83.69 89 HIS A CA 1
ATOM 698 C C . HIS A 1 89 ? 34.943 -5.213 -26.267 1.00 83.69 89 HIS A C 1
ATOM 700 O O . HIS A 1 89 ? 34.341 -6.221 -26.640 1.00 83.69 89 HIS A O 1
ATOM 706 N N . GLY A 1 90 ? 34.382 -4.005 -26.246 1.00 85.75 90 GLY A N 1
ATOM 707 C CA . GLY A 1 90 ? 32.961 -3.741 -26.488 1.00 85.75 90 GLY A CA 1
ATOM 708 C C . GLY A 1 90 ? 32.325 -2.991 -25.317 1.00 85.75 90 GLY A C 1
ATOM 709 O O . GLY A 1 90 ? 32.995 -2.708 -24.325 1.00 85.75 90 GLY A O 1
ATOM 710 N N . GLU A 1 91 ? 31.037 -2.669 -25.437 1.00 88.06 91 GLU A N 1
ATOM 711 C CA . GLU A 1 91 ? 30.309 -1.841 -24.461 1.00 88.06 91 GLU A CA 1
ATOM 712 C C . GLU A 1 91 ? 30.326 -2.450 -23.051 1.00 88.06 91 GLU A C 1
ATOM 714 O O . GLU A 1 91 ? 30.787 -1.807 -22.114 1.00 88.06 91 GLU A O 1
ATOM 719 N N . ILE A 1 92 ? 29.952 -3.729 -22.918 1.00 89.50 92 ILE A N 1
ATOM 720 C CA . ILE A 1 92 ? 29.929 -4.432 -21.623 1.00 89.50 92 ILE A CA 1
ATOM 721 C C . ILE A 1 92 ? 31.320 -4.437 -20.966 1.00 89.50 92 ILE A C 1
ATOM 723 O O . ILE A 1 92 ? 31.437 -4.199 -19.771 1.00 89.50 92 ILE A O 1
ATOM 727 N N . ALA A 1 93 ? 32.389 -4.670 -21.736 1.00 87.81 93 ALA A N 1
ATOM 728 C CA . ALA A 1 93 ? 33.752 -4.702 -21.201 1.00 87.81 93 ALA A CA 1
ATOM 729 C C . ALA A 1 93 ? 34.223 -3.319 -20.705 1.00 87.81 93 ALA A C 1
ATOM 731 O O . ALA A 1 93 ? 34.819 -3.229 -19.634 1.00 87.81 93 ALA A O 1
ATOM 732 N N . LYS A 1 94 ? 33.910 -2.248 -21.450 1.00 89.69 94 LYS A N 1
ATOM 733 C CA . LYS A 1 94 ? 34.180 -0.853 -21.061 1.00 89.69 94 LYS A CA 1
ATOM 734 C C . LYS A 1 94 ? 33.429 -0.476 -19.780 1.00 89.69 94 LYS A C 1
ATOM 736 O O . LYS A 1 94 ? 34.003 0.128 -18.878 1.00 89.69 94 LYS A O 1
ATOM 741 N N . ASP A 1 95 ? 32.142 -0.797 -19.715 1.00 88.75 95 ASP A N 1
ATOM 742 C CA . ASP A 1 95 ? 31.292 -0.417 -18.587 1.00 88.75 95 ASP A CA 1
ATOM 743 C C . ASP A 1 95 ? 31.665 -1.222 -17.325 1.00 88.75 95 ASP A C 1
ATOM 745 O O . ASP A 1 95 ? 31.722 -0.662 -16.234 1.00 88.75 95 ASP A O 1
ATOM 749 N N . LEU A 1 96 ? 32.055 -2.497 -17.459 1.00 86.81 96 LEU A N 1
ATOM 750 C CA . LEU A 1 96 ? 32.617 -3.288 -16.354 1.00 86.81 96 LEU A CA 1
ATOM 751 C C . LEU A 1 96 ? 33.947 -2.731 -15.819 1.00 86.81 96 LEU A C 1
ATOM 753 O O . LEU A 1 96 ? 34.173 -2.749 -14.608 1.00 86.81 96 LEU A O 1
ATOM 757 N N . GLU A 1 97 ? 34.826 -2.218 -16.686 1.00 84.25 97 GLU A N 1
ATOM 758 C CA . GLU A 1 97 ? 36.060 -1.541 -16.258 1.00 84.25 97 GLU A CA 1
ATOM 759 C C . GLU A 1 97 ? 35.729 -0.290 -15.422 1.00 84.25 97 GLU A C 1
ATOM 761 O O . GLU A 1 97 ? 36.252 -0.111 -14.315 1.00 84.25 97 GLU A O 1
ATOM 766 N N . ALA A 1 98 ? 34.786 0.527 -15.902 1.00 81.81 98 ALA A N 1
ATOM 767 C CA . ALA A 1 98 ? 34.334 1.729 -15.211 1.00 81.81 98 ALA A CA 1
ATOM 768 C C . ALA A 1 98 ? 33.659 1.423 -13.860 1.00 81.81 98 ALA A C 1
ATOM 770 O O . ALA A 1 98 ? 34.048 2.004 -12.844 1.00 81.81 98 ALA A O 1
ATOM 771 N N . HIS A 1 99 ? 32.705 0.489 -13.819 1.00 85.25 99 HIS A N 1
ATOM 772 C CA . HIS A 1 99 ? 31.737 0.347 -12.720 1.00 85.25 99 HIS A CA 1
ATOM 773 C C . HIS A 1 99 ? 31.966 -0.868 -11.802 1.00 85.25 99 HIS A C 1
ATOM 775 O O . HIS A 1 99 ? 31.548 -0.851 -10.643 1.00 85.25 99 HIS A O 1
ATOM 781 N N . GLY A 1 100 ? 32.659 -1.910 -12.272 1.00 87.75 100 GLY A N 1
ATOM 782 C CA . GLY A 1 100 ? 32.614 -3.240 -11.653 1.00 87.75 100 GLY A CA 1
ATOM 783 C C . GLY A 1 100 ? 31.299 -3.958 -11.974 1.00 87.75 100 GLY A C 1
ATOM 784 O O . GLY A 1 100 ? 30.656 -3.641 -12.969 1.00 87.75 100 GLY A O 1
ATOM 785 N N . ASP A 1 101 ? 30.889 -4.907 -11.133 1.00 89.12 101 ASP A N 1
ATOM 786 C CA . ASP A 1 101 ? 29.617 -5.627 -11.292 1.00 89.12 101 ASP A CA 1
ATOM 787 C C . ASP A 1 101 ? 28.439 -4.708 -10.907 1.00 89.12 101 ASP A C 1
ATOM 789 O O . ASP A 1 101 ? 28.360 -4.248 -9.766 1.00 89.12 101 ASP A O 1
ATOM 793 N N . PHE A 1 102 ? 27.522 -4.421 -11.840 1.00 89.94 102 PHE A N 1
ATOM 794 C CA . PHE A 1 102 ? 26.473 -3.407 -11.647 1.00 89.94 102 PHE A CA 1
ATOM 795 C C . PHE A 1 102 ? 25.152 -3.741 -12.358 1.00 89.94 102 PHE A C 1
ATOM 797 O O . PHE A 1 102 ? 25.111 -4.525 -13.306 1.00 89.94 102 PHE A O 1
ATOM 804 N N . VAL A 1 103 ? 24.050 -3.122 -11.918 1.00 95.00 103 VAL A N 1
ATOM 805 C CA . VAL A 1 103 ? 22.781 -3.139 -12.666 1.00 95.00 103 VAL A CA 1
ATOM 806 C C . VAL A 1 103 ? 22.936 -2.224 -13.878 1.00 95.00 103 VAL A C 1
ATOM 808 O O . VAL A 1 103 ? 23.193 -1.037 -13.697 1.00 95.00 103 VAL A O 1
ATOM 811 N N . LYS A 1 104 ? 22.750 -2.747 -15.093 1.00 96.50 104 LYS A N 1
ATOM 812 C CA . LYS A 1 104 ? 22.713 -1.962 -16.336 1.00 96.50 104 LYS A CA 1
ATOM 813 C C . LYS A 1 104 ? 21.294 -1.496 -16.656 1.00 96.50 104 LYS A C 1
ATOM 815 O O . LYS A 1 104 ? 21.091 -0.306 -16.889 1.00 96.50 104 LYS A O 1
ATOM 820 N N . ASP A 1 105 ? 20.322 -2.409 -16.626 1.00 98.25 105 ASP A N 1
ATOM 821 C CA . ASP A 1 105 ? 18.939 -2.137 -17.037 1.00 98.25 105 ASP A CA 1
ATOM 822 C C . ASP A 1 105 ? 17.920 -2.503 -15.952 1.00 98.25 105 ASP A C 1
ATOM 824 O O . ASP A 1 105 ? 18.043 -3.539 -15.290 1.00 98.25 105 ASP A O 1
ATOM 828 N N . VAL A 1 106 ? 16.894 -1.665 -15.808 1.00 97.44 106 VAL A N 1
ATOM 829 C CA . VAL A 1 106 ? 15.678 -1.959 -15.039 1.00 97.44 106 VAL A CA 1
ATOM 830 C C . VAL A 1 106 ? 14.514 -1.997 -16.030 1.00 97.44 106 VAL A C 1
ATOM 832 O O . VAL A 1 106 ? 14.064 -0.944 -16.487 1.00 97.44 106 VAL A O 1
ATOM 835 N N . ALA A 1 107 ? 14.044 -3.195 -16.376 1.00 98.00 107 ALA A N 1
ATOM 836 C CA . ALA A 1 107 ? 13.056 -3.387 -17.430 1.00 98.00 107 ALA A CA 1
ATOM 837 C C . ALA A 1 107 ? 11.617 -3.253 -16.907 1.00 98.00 107 ALA A C 1
ATOM 839 O O . ALA A 1 107 ? 11.288 -3.714 -15.809 1.00 98.00 107 ALA A O 1
ATOM 840 N N . PHE A 1 108 ? 10.744 -2.669 -17.729 1.00 97.19 108 PHE A N 1
ATOM 841 C CA . PHE A 1 108 ? 9.348 -2.393 -17.400 1.00 97.19 108 PHE A CA 1
ATOM 842 C C . PHE A 1 108 ? 8.395 -3.006 -18.420 1.00 97.19 108 PHE A C 1
ATOM 844 O O . PHE A 1 108 ? 8.471 -2.705 -19.612 1.00 97.19 108 PHE A O 1
ATOM 851 N N . GLU A 1 109 ? 7.445 -3.801 -17.935 1.00 94.88 109 GLU A N 1
ATOM 852 C CA . GLU A 1 109 ? 6.271 -4.199 -18.710 1.00 94.88 109 GLU A CA 1
ATOM 853 C C . GLU A 1 109 ? 5.410 -2.953 -18.987 1.00 94.88 109 GLU A C 1
ATOM 855 O O . GLU A 1 109 ? 5.191 -2.140 -18.084 1.00 94.88 109 GLU A O 1
ATOM 860 N N . VAL A 1 110 ? 4.926 -2.777 -20.220 1.00 94.88 110 VAL A N 1
ATOM 861 C CA . VAL A 1 110 ? 4.150 -1.593 -20.645 1.00 94.88 110 VAL A CA 1
ATOM 862 C C . VAL A 1 110 ? 2.907 -1.981 -21.447 1.00 94.88 110 VAL A C 1
ATOM 864 O O . VAL A 1 110 ? 2.918 -2.983 -22.157 1.00 94.88 110 VAL A O 1
ATOM 867 N N . ASN A 1 111 ? 1.835 -1.181 -21.364 1.00 89.31 111 ASN A N 1
ATOM 868 C CA . ASN A 1 111 ? 0.598 -1.442 -22.119 1.00 89.31 111 ASN A CA 1
ATOM 869 C C . ASN A 1 111 ? 0.612 -0.905 -23.562 1.00 89.31 111 ASN A C 1
ATOM 871 O O . ASN A 1 111 ? 0.012 -1.523 -24.436 1.00 89.31 111 ASN A O 1
ATOM 875 N N . ASP A 1 112 ? 1.305 0.207 -23.822 1.00 91.88 112 ASP A N 1
ATOM 876 C CA . ASP A 1 112 ? 1.598 0.696 -25.174 1.00 91.88 112 ASP A CA 1
ATOM 877 C C . ASP A 1 112 ? 3.064 1.144 -25.271 1.00 91.88 112 ASP A C 1
ATOM 879 O O . ASP A 1 112 ? 3.462 2.236 -24.851 1.00 91.88 112 ASP A O 1
ATOM 883 N N . LEU A 1 113 ? 3.880 0.263 -25.848 1.00 95.06 113 LEU A N 1
ATOM 884 C CA . LEU A 1 113 ? 5.289 0.512 -26.128 1.00 95.06 113 LEU A CA 1
ATOM 885 C C . LEU A 1 113 ? 5.499 1.620 -27.172 1.00 95.06 113 LEU A C 1
ATOM 887 O O . LEU A 1 113 ? 6.445 2.402 -27.062 1.00 95.06 113 LEU A O 1
ATOM 891 N N . HIS A 1 114 ? 4.652 1.681 -28.201 1.00 94.00 114 HIS A N 1
ATOM 892 C CA . HIS A 1 114 ? 4.839 2.606 -29.315 1.00 94.00 114 HIS A CA 1
ATOM 893 C C . HIS A 1 114 ? 4.577 4.047 -28.874 1.00 94.00 114 HIS A C 1
ATOM 895 O O . HIS A 1 114 ? 5.382 4.929 -29.191 1.00 94.00 114 HIS A O 1
ATOM 901 N N . GLU A 1 115 ? 3.512 4.290 -28.107 1.00 92.94 115 GLU A N 1
ATOM 902 C CA . GLU A 1 115 ? 3.199 5.631 -27.619 1.00 92.94 115 GLU A CA 1
ATOM 903 C C . GLU A 1 115 ? 4.164 6.086 -26.511 1.00 92.94 115 GLU A C 1
ATOM 905 O O . GLU A 1 115 ? 4.597 7.239 -26.548 1.00 92.94 115 GLU A O 1
ATOM 910 N N . LEU A 1 116 ? 4.615 5.205 -25.602 1.00 92.81 116 LEU A N 1
ATOM 911 C CA . LEU A 1 116 ? 5.668 5.559 -24.631 1.00 92.81 116 LEU A CA 1
ATOM 912 C C . LEU A 1 116 ? 6.980 5.963 -25.312 1.00 92.81 116 LEU A C 1
ATOM 914 O O . LEU A 1 116 ? 7.583 6.972 -24.939 1.00 92.81 116 LEU A O 1
ATOM 918 N N . VAL A 1 117 ? 7.428 5.225 -26.331 1.00 95.94 117 VAL A N 1
ATOM 919 C CA . VAL A 1 117 ? 8.667 5.553 -27.058 1.00 95.94 117 VAL A CA 1
ATOM 920 C C . VAL A 1 117 ? 8.497 6.828 -27.891 1.00 95.94 117 VAL A C 1
ATOM 922 O O . VAL A 1 117 ? 9.399 7.666 -27.925 1.00 95.94 117 VAL A O 1
ATOM 925 N N . LYS A 1 118 ? 7.332 7.030 -28.516 1.00 94.69 118 LYS A N 1
ATOM 926 C CA . LYS A 1 118 ? 6.972 8.262 -29.240 1.00 94.69 118 LYS A CA 1
ATOM 927 C C . LYS A 1 118 ? 6.938 9.486 -28.318 1.00 94.69 118 LYS A C 1
ATOM 929 O O . LYS A 1 118 ? 7.513 10.518 -28.668 1.00 94.69 118 LYS A O 1
ATOM 934 N N . ARG A 1 119 ? 6.345 9.362 -27.126 1.00 92.75 119 ARG A N 1
ATOM 935 C CA . ARG A 1 119 ? 6.369 10.382 -26.066 1.00 92.75 119 ARG A CA 1
ATOM 936 C C . ARG A 1 119 ? 7.797 10.662 -25.603 1.00 92.75 119 ARG A C 1
ATOM 938 O O . ARG A 1 119 ? 8.214 11.814 -25.607 1.00 92.75 119 ARG A O 1
ATOM 945 N N . SER A 1 120 ? 8.571 9.624 -25.304 1.00 94.75 120 SER A N 1
ATOM 946 C CA . SER A 1 120 ? 9.951 9.756 -24.823 1.00 94.75 120 SER A CA 1
ATOM 947 C C . SER A 1 120 ? 10.862 10.463 -25.839 1.00 94.75 120 SER A C 1
ATOM 949 O O . SER A 1 120 ? 11.638 11.343 -25.473 1.00 94.75 120 SER A O 1
ATOM 951 N N . LYS A 1 121 ? 10.708 10.176 -27.141 1.00 95.38 121 LYS A N 1
ATOM 952 C CA . LYS A 1 121 ? 11.386 10.922 -28.221 1.00 95.38 121 LYS A CA 1
ATOM 953 C C . LYS A 1 121 ? 10.992 12.401 -28.255 1.00 95.38 121 LYS A C 1
ATOM 955 O O . LYS A 1 121 ? 11.855 13.249 -28.460 1.00 95.38 121 LYS A O 1
ATOM 960 N N . LYS A 1 122 ? 9.705 12.716 -28.064 1.00 94.62 122 LYS A N 1
ATOM 961 C CA . LYS A 1 122 ? 9.184 14.096 -28.040 1.00 94.62 122 LYS A CA 1
ATOM 962 C C . LYS A 1 122 ? 9.708 14.894 -26.839 1.00 94.62 122 LYS A C 1
ATOM 964 O O . LYS A 1 122 ? 10.022 16.068 -26.998 1.00 94.62 122 LYS A O 1
ATOM 969 N N . GLU A 1 123 ? 9.813 14.266 -25.670 1.00 94.06 123 GLU A N 1
ATOM 970 C CA . GLU A 1 123 ? 10.308 14.893 -24.434 1.00 94.06 123 GLU A CA 1
ATOM 971 C C . GLU A 1 123 ? 11.849 14.888 -24.309 1.00 94.06 123 GLU A C 1
ATOM 973 O O . GLU A 1 123 ? 12.397 15.449 -23.358 1.00 94.06 123 GLU A O 1
ATOM 978 N N . GLY A 1 124 ? 12.557 14.314 -25.289 1.00 93.38 124 GLY A N 1
ATOM 979 C CA . GLY A 1 124 ? 14.012 14.417 -25.439 1.00 93.38 124 GLY A CA 1
ATOM 980 C C . GLY A 1 124 ? 14.838 13.284 -24.818 1.00 93.38 124 GLY A C 1
ATOM 981 O O . GLY A 1 124 ? 16.054 13.435 -24.691 1.00 93.38 124 GLY A O 1
ATOM 982 N N . ALA A 1 125 ? 14.234 12.153 -24.440 1.00 94.88 125 ALA A N 1
ATOM 983 C CA . ALA A 1 125 ? 14.992 10.991 -23.980 1.00 94.88 125 ALA A CA 1
ATOM 984 C C . ALA A 1 125 ? 15.865 10.388 -25.093 1.00 94.88 125 ALA A C 1
ATOM 986 O O . ALA A 1 125 ? 15.468 10.282 -26.257 1.00 94.88 125 ALA A O 1
ATOM 987 N N . VAL A 1 126 ? 17.055 9.923 -24.708 1.00 97.44 126 VAL A N 1
ATOM 988 C CA . VAL A 1 126 ? 17.973 9.228 -25.615 1.00 97.44 126 VAL A CA 1
ATOM 989 C C . VAL A 1 126 ? 17.518 7.781 -25.772 1.00 97.44 126 VAL A C 1
ATOM 991 O O . VAL A 1 126 ? 17.642 6.970 -24.854 1.00 97.44 126 VAL A O 1
ATOM 994 N N . ILE A 1 127 ? 16.996 7.464 -26.955 1.00 97.62 127 ILE A N 1
ATOM 995 C CA . ILE A 1 127 ? 16.627 6.104 -27.348 1.00 97.62 127 ILE A CA 1
ATOM 996 C C . ILE A 1 127 ? 17.902 5.365 -27.770 1.00 97.62 127 ILE A C 1
ATOM 998 O O . ILE A 1 127 ? 18.497 5.689 -28.796 1.00 97.62 127 ILE A O 1
ATOM 1002 N N . VAL A 1 128 ? 18.328 4.389 -26.968 1.00 97.12 128 VAL A N 1
ATOM 1003 C CA . VAL A 1 128 ? 19.495 3.528 -27.232 1.00 97.12 128 VAL A CA 1
ATOM 1004 C C . VAL A 1 128 ? 19.149 2.468 -28.278 1.00 97.12 128 VAL A C 1
ATOM 1006 O O . VAL A 1 128 ? 19.943 2.193 -29.175 1.00 97.12 128 VAL A O 1
ATOM 1009 N N . LYS A 1 129 ? 17.936 1.909 -28.198 1.00 96.69 129 LYS A N 1
ATOM 1010 C CA . LYS A 1 129 ? 17.383 0.993 -29.200 1.00 96.69 129 LYS A CA 1
ATOM 1011 C C . LYS A 1 129 ? 15.918 1.338 -29.443 1.00 96.69 129 LYS A C 1
ATOM 1013 O O . LYS A 1 129 ? 15.126 1.359 -28.504 1.00 96.69 129 LYS A O 1
ATOM 1018 N N . ASP A 1 130 ? 15.580 1.649 -30.692 1.00 97.44 130 ASP A N 1
ATOM 1019 C CA . ASP A 1 130 ? 14.202 1.946 -31.102 1.00 97.44 130 ASP A CA 1
ATOM 1020 C C . ASP A 1 130 ? 13.320 0.683 -31.059 1.00 97.44 130 ASP A C 1
ATOM 1022 O O . ASP A 1 130 ? 13.840 -0.422 -30.878 1.00 97.44 130 ASP A O 1
ATOM 1026 N N . VAL A 1 131 ? 12.000 0.836 -31.225 1.00 97.12 131 VAL A N 1
ATOM 1027 C CA . VAL A 1 131 ? 11.031 -0.268 -31.122 1.00 97.12 131 VAL A CA 1
ATOM 1028 C C . VAL A 1 131 ? 11.434 -1.423 -32.037 1.00 97.12 131 VAL A C 1
ATOM 1030 O O . VAL A 1 131 ? 11.356 -1.350 -33.263 1.00 97.12 131 VAL A O 1
ATOM 1033 N N . THR A 1 132 ? 11.878 -2.496 -31.397 1.00 96.94 132 THR A N 1
ATOM 1034 C CA . THR A 1 132 ? 12.434 -3.702 -31.994 1.00 96.94 132 THR A CA 1
ATOM 1035 C C . THR A 1 132 ? 11.474 -4.854 -31.760 1.00 96.94 132 THR A C 1
ATOM 1037 O O . THR A 1 132 ? 10.868 -4.960 -30.695 1.00 96.94 132 THR A O 1
ATOM 1040 N N . VAL A 1 133 ? 11.358 -5.733 -32.752 1.00 97.00 133 VAL A N 1
ATOM 1041 C CA . VAL A 1 133 ? 10.531 -6.938 -32.691 1.00 97.00 133 VAL A CA 1
ATOM 1042 C C . VAL A 1 133 ? 11.440 -8.158 -32.806 1.00 97.00 133 VAL A C 1
ATOM 1044 O O . VAL A 1 133 ? 12.161 -8.292 -33.792 1.00 97.00 133 VAL A O 1
ATOM 1047 N N . GLU A 1 134 ? 11.396 -9.046 -31.816 1.00 95.31 134 GLU A N 1
ATOM 1048 C CA . GLU A 1 134 ? 12.083 -10.344 -31.828 1.00 95.31 134 GLU A CA 1
ATOM 1049 C C . GLU A 1 134 ? 11.049 -11.473 -31.706 1.00 95.31 134 GLU A C 1
ATOM 1051 O O . GLU A 1 134 ? 10.000 -11.306 -31.079 1.00 95.31 134 GLU A O 1
ATOM 1056 N N . LYS A 1 135 ? 11.318 -12.613 -32.350 1.00 95.94 135 LYS A N 1
ATOM 1057 C CA . LYS A 1 135 ? 10.395 -13.754 -32.434 1.00 95.94 135 LYS A CA 1
ATOM 1058 C C . LYS A 1 135 ? 11.128 -15.080 -32.277 1.00 95.94 135 LYS A C 1
ATOM 1060 O O . LYS A 1 135 ? 12.267 -15.208 -32.721 1.00 95.94 135 LYS A O 1
ATOM 1065 N N . ASP A 1 136 ? 10.433 -16.057 -31.711 1.00 95.19 136 ASP A N 1
ATOM 1066 C CA . ASP A 1 136 ? 10.784 -17.479 -31.725 1.00 95.19 136 ASP A CA 1
ATOM 1067 C C . ASP A 1 136 ? 9.494 -18.328 -31.811 1.00 95.19 136 ASP A C 1
ATOM 1069 O O . ASP A 1 136 ? 8.405 -17.791 -32.034 1.00 95.19 136 ASP A O 1
ATOM 1073 N N . ASP A 1 137 ? 9.601 -19.648 -31.637 1.00 95.75 137 ASP A N 1
ATOM 1074 C CA . ASP A 1 137 ? 8.466 -20.585 -31.693 1.00 95.75 137 ASP A CA 1
ATOM 1075 C C . ASP A 1 137 ? 7.412 -20.374 -30.577 1.00 95.75 137 ASP A C 1
ATOM 1077 O O . ASP A 1 137 ? 6.348 -20.995 -30.601 1.00 95.75 137 ASP A O 1
ATOM 1081 N N . HIS A 1 138 ? 7.678 -19.497 -29.603 1.00 95.75 138 HIS A N 1
ATOM 1082 C CA . HIS A 1 138 ? 6.788 -19.141 -28.496 1.00 95.75 138 HIS A CA 1
ATOM 1083 C C . HIS A 1 138 ? 6.131 -17.755 -28.640 1.00 95.75 138 HIS A C 1
ATOM 1085 O O . HIS A 1 138 ? 5.385 -17.348 -27.739 1.00 95.75 138 HIS A O 1
ATOM 1091 N N . GLY A 1 139 ? 6.369 -17.043 -29.751 1.00 95.94 139 GLY A N 1
ATOM 1092 C CA . GLY A 1 139 ? 5.623 -15.841 -30.141 1.00 95.94 139 GLY A CA 1
ATOM 1093 C C . GLY A 1 139 ? 6.485 -14.607 -30.435 1.00 95.94 139 GLY A C 1
ATOM 1094 O O . GLY A 1 139 ? 7.594 -14.712 -30.961 1.00 95.94 139 GLY A O 1
ATOM 1095 N N . THR A 1 140 ? 5.964 -13.420 -30.111 1.00 96.56 140 THR A N 1
ATOM 1096 C CA . THR A 1 140 ? 6.572 -12.112 -30.411 1.00 96.56 140 THR A CA 1
ATOM 1097 C C . THR A 1 140 ? 6.824 -11.279 -29.156 1.00 96.56 140 THR A C 1
ATOM 1099 O O . THR A 1 140 ? 5.885 -10.901 -28.460 1.00 96.56 140 THR A O 1
ATOM 1102 N N . ILE A 1 141 ? 8.075 -10.867 -28.941 1.00 96.75 141 ILE A N 1
ATOM 1103 C CA . ILE A 1 141 ? 8.415 -9.761 -28.035 1.00 96.75 141 ILE A CA 1
ATOM 1104 C C . ILE A 1 141 ? 8.574 -8.473 -28.841 1.00 96.75 141 ILE A C 1
ATOM 1106 O O . ILE A 1 141 ? 9.248 -8.459 -29.875 1.00 96.75 141 ILE A O 1
ATOM 1110 N N . LYS A 1 142 ? 8.015 -7.369 -28.333 1.00 97.62 142 LYS A N 1
ATOM 1111 C CA . LYS A 1 142 ? 8.368 -6.013 -28.781 1.00 97.62 142 LYS A CA 1
ATOM 1112 C C . LYS A 1 142 ? 9.042 -5.273 -27.628 1.00 97.62 142 LYS A C 1
ATOM 1114 O O . LYS A 1 142 ? 8.559 -5.342 -26.502 1.00 97.62 142 LYS A O 1
ATOM 1119 N N . TYR A 1 143 ? 10.134 -4.560 -27.885 1.00 98.38 143 TYR A N 1
ATOM 1120 C CA . TYR A 1 143 ? 10.809 -3.767 -26.851 1.00 98.38 143 TYR A CA 1
ATOM 1121 C C . TYR A 1 143 ? 11.560 -2.556 -27.408 1.00 98.38 143 TYR A C 1
ATOM 1123 O O . TYR A 1 143 ? 11.877 -2.498 -28.594 1.00 98.38 143 TYR A O 1
ATOM 1131 N N . ALA A 1 144 ? 11.867 -1.595 -26.541 1.00 98.44 144 ALA A N 1
ATOM 1132 C CA . ALA A 1 144 ? 12.752 -0.466 -26.823 1.00 98.44 144 ALA A CA 1
ATOM 1133 C C . ALA A 1 144 ? 13.613 -0.161 -25.593 1.00 98.44 144 ALA A C 1
ATOM 1135 O O . ALA A 1 144 ? 13.195 -0.425 -24.468 1.00 98.44 144 ALA A O 1
ATOM 1136 N N . VAL A 1 145 ? 14.800 0.409 -25.799 1.00 98.50 145 VAL A N 1
ATOM 1137 C CA . VAL A 1 145 ? 15.763 0.700 -24.725 1.00 98.50 145 VAL A CA 1
ATOM 1138 C C . VAL A 1 145 ? 16.027 2.200 -24.667 1.00 98.50 145 VAL A C 1
ATOM 1140 O O . VAL A 1 145 ? 16.448 2.804 -25.656 1.00 98.50 145 VAL A O 1
ATOM 1143 N N . LEU A 1 146 ? 15.774 2.805 -23.508 1.00 98.19 146 LEU A N 1
ATOM 1144 C CA . LEU A 1 146 ? 15.940 4.234 -23.229 1.00 98.19 146 LEU A CA 1
ATOM 1145 C C . LEU A 1 146 ? 17.093 4.427 -22.235 1.00 98.19 146 LEU A C 1
ATOM 1147 O O . LEU A 1 146 ? 17.204 3.649 -21.293 1.00 98.19 146 LEU A O 1
ATOM 1151 N N . ARG A 1 147 ? 17.916 5.472 -22.382 1.00 97.06 147 ARG A N 1
ATOM 1152 C CA . ARG A 1 147 ? 18.915 5.844 -21.361 1.00 97.06 147 ARG A CA 1
ATOM 1153 C C . ARG A 1 147 ? 18.304 6.773 -20.308 1.00 97.06 147 ARG A C 1
ATOM 1155 O O . ARG A 1 147 ? 17.666 7.763 -20.673 1.00 97.06 147 ARG A O 1
ATOM 1162 N N . THR A 1 148 ? 18.549 6.465 -19.035 1.00 95.06 148 THR A N 1
ATOM 1163 C CA . THR A 1 148 ? 18.158 7.274 -17.865 1.00 95.06 148 THR A CA 1
ATOM 1164 C C . THR A 1 148 ? 19.389 8.003 -17.284 1.00 95.06 148 THR A C 1
ATOM 1166 O O . THR A 1 148 ? 20.226 8.483 -18.052 1.00 95.06 148 THR A O 1
ATOM 1169 N N . TYR A 1 149 ? 19.502 8.137 -15.960 1.00 91.00 149 TYR A N 1
ATOM 1170 C CA . TYR A 1 149 ? 20.684 8.642 -15.261 1.00 91.00 149 TYR A CA 1
ATOM 1171 C C . TYR A 1 149 ? 21.937 7.784 -15.510 1.00 91.00 149 TYR A C 1
ATOM 1173 O O . TYR A 1 149 ? 21.859 6.571 -15.699 1.00 91.00 149 TYR A O 1
ATOM 1181 N N . GLY A 1 150 ? 23.110 8.425 -15.471 1.00 90.50 150 GLY A N 1
ATOM 1182 C CA . GLY A 1 150 ? 24.406 7.757 -15.625 1.00 90.50 150 GLY A CA 1
ATOM 1183 C C . GLY A 1 150 ? 24.508 6.944 -16.919 1.00 90.50 150 GLY A C 1
ATOM 1184 O O . GLY A 1 150 ? 24.146 7.414 -18.000 1.00 90.50 150 GLY A O 1
ATOM 1185 N N . ASP A 1 151 ? 24.983 5.708 -16.784 1.00 92.31 151 ASP A N 1
ATOM 1186 C CA . ASP A 1 151 ? 25.116 4.736 -17.874 1.00 92.31 151 ASP A CA 1
ATOM 1187 C C . ASP A 1 151 ? 24.000 3.663 -17.847 1.00 92.31 151 ASP A C 1
ATOM 1189 O O . ASP A 1 151 ? 24.074 2.665 -18.574 1.00 92.31 151 ASP A O 1
ATOM 1193 N N . ASN A 1 152 ? 22.954 3.881 -17.033 1.00 95.56 152 ASN A N 1
ATOM 1194 C CA . ASN A 1 152 ? 21.795 3.000 -16.880 1.00 95.56 152 ASN A CA 1
ATOM 1195 C C . ASN A 1 152 ? 20.750 3.159 -17.995 1.00 95.56 152 ASN A C 1
ATOM 1197 O O . ASN A 1 152 ? 20.546 4.235 -18.571 1.00 95.56 152 ASN A O 1
ATOM 1201 N N . THR A 1 153 ? 20.017 2.073 -18.246 1.00 98.00 153 THR A N 1
ATOM 1202 C CA . THR A 1 153 ? 18.920 2.018 -19.215 1.00 98.00 153 THR A CA 1
ATOM 1203 C C . THR A 1 153 ? 17.616 1.476 -18.624 1.00 98.00 153 THR A C 1
ATOM 1205 O O . THR A 1 153 ? 17.585 0.870 -17.551 1.00 98.00 153 THR A O 1
ATOM 1208 N N . HIS A 1 154 ? 16.524 1.716 -19.347 1.00 98.31 154 HIS A N 1
ATOM 1209 C CA . HIS A 1 154 ? 15.233 1.071 -19.150 1.00 98.31 154 HIS A CA 1
ATOM 1210 C C . HIS A 1 154 ? 14.789 0.399 -20.443 1.00 98.31 154 HIS A C 1
ATOM 1212 O O . HIS A 1 154 ? 14.551 1.072 -21.453 1.00 98.31 154 HIS A O 1
ATOM 1218 N N . THR A 1 155 ? 14.626 -0.918 -20.389 1.00 98.56 155 THR A N 1
ATOM 1219 C CA . THR A 1 155 ? 13.980 -1.703 -21.435 1.00 98.56 155 THR A CA 1
ATOM 1220 C C . THR A 1 155 ? 12.471 -1.684 -21.213 1.00 98.56 155 THR A C 1
ATOM 1222 O O . THR A 1 155 ? 11.954 -2.329 -20.304 1.00 98.56 155 THR A O 1
ATOM 1225 N N . LEU A 1 156 ? 11.750 -0.939 -22.048 1.00 98.38 156 LEU A N 1
ATOM 1226 C CA . LEU A 1 156 ? 10.289 -0.986 -22.105 1.00 98.38 156 LEU A CA 1
ATOM 1227 C C . LEU A 1 156 ? 9.889 -2.198 -22.951 1.00 98.38 156 LEU A C 1
ATOM 1229 O O . LEU A 1 156 ? 10.356 -2.310 -24.087 1.00 98.38 156 LEU A O 1
ATOM 1233 N N . ILE A 1 157 ? 9.054 -3.096 -22.422 1.00 97.56 157 ILE A N 1
ATOM 1234 C CA . ILE A 1 157 ? 8.719 -4.373 -23.067 1.00 97.56 157 ILE A CA 1
ATOM 1235 C C . ILE A 1 157 ? 7.209 -4.645 -23.116 1.00 97.56 157 ILE A C 1
ATOM 1237 O O . ILE A 1 157 ? 6.494 -4.543 -22.122 1.00 97.56 157 ILE A O 1
ATOM 1241 N N . ASP A 1 158 ? 6.744 -5.036 -24.300 1.00 95.62 158 ASP A N 1
ATOM 1242 C CA . ASP A 1 158 ? 5.422 -5.601 -24.554 1.00 95.62 158 ASP A CA 1
ATOM 1243 C C . ASP A 1 158 ? 5.568 -7.121 -24.736 1.00 95.62 158 ASP A C 1
ATOM 1245 O O . ASP A 1 158 ? 6.264 -7.601 -25.640 1.00 95.62 158 ASP A O 1
ATOM 1249 N N . ARG A 1 159 ? 4.910 -7.864 -23.838 1.00 90.50 159 ARG A N 1
ATOM 1250 C CA . ARG A 1 159 ? 4.896 -9.334 -23.770 1.00 90.50 159 ARG A CA 1
ATOM 1251 C C . ARG A 1 159 ? 3.581 -9.969 -24.226 1.00 90.50 159 ARG A C 1
ATOM 1253 O O . ARG A 1 159 ? 3.447 -11.185 -24.135 1.00 90.50 159 ARG A O 1
ATOM 1260 N N . SER A 1 160 ? 2.616 -9.180 -24.700 1.00 90.56 160 SER A N 1
ATOM 1261 C CA . SER A 1 160 ? 1.231 -9.627 -24.936 1.00 90.56 160 SER A CA 1
ATOM 1262 C C . SER A 1 160 ? 1.082 -10.815 -25.901 1.00 90.56 160 SER A C 1
ATOM 1264 O O . SER A 1 160 ? 0.097 -11.545 -25.816 1.00 90.56 160 SER A O 1
ATOM 1266 N N . ASP A 1 161 ? 2.065 -11.034 -26.779 1.00 93.38 161 ASP A N 1
ATOM 1267 C CA . ASP A 1 161 ? 2.108 -12.103 -27.787 1.00 93.38 161 ASP A CA 1
ATOM 1268 C C . ASP A 1 161 ? 3.251 -13.115 -27.532 1.00 93.38 161 ASP A C 1
ATOM 1270 O O . ASP A 1 161 ? 3.716 -13.756 -28.470 1.00 93.38 161 ASP A O 1
ATOM 1274 N N . TYR A 1 162 ? 3.760 -13.264 -26.297 1.00 95.88 162 TYR A N 1
ATOM 1275 C CA . TYR A 1 162 ? 4.906 -14.145 -26.002 1.00 95.88 162 TYR A CA 1
ATOM 1276 C C . TYR A 1 162 ? 4.706 -15.069 -24.797 1.00 95.88 162 TYR A C 1
ATOM 1278 O O . TYR A 1 162 ? 4.451 -14.620 -23.683 1.00 95.88 162 TYR A O 1
ATOM 1286 N N . ASN A 1 163 ? 4.922 -16.371 -25.009 1.00 93.38 163 ASN A N 1
ATOM 1287 C CA . ASN A 1 163 ? 4.742 -17.424 -23.999 1.00 93.38 163 ASN A CA 1
ATOM 1288 C C . ASN A 1 163 ? 6.027 -18.240 -23.722 1.00 93.38 163 ASN A C 1
ATOM 1290 O O . ASN A 1 163 ? 5.961 -19.324 -23.144 1.00 93.38 163 ASN A O 1
ATOM 1294 N N . GLY A 1 164 ? 7.196 -17.755 -24.157 1.00 93.19 164 GLY A N 1
ATOM 1295 C CA . GLY A 1 164 ? 8.482 -18.429 -23.945 1.00 93.19 164 GLY A CA 1
ATOM 1296 C C . GLY A 1 164 ? 9.046 -18.239 -22.532 1.00 93.19 164 G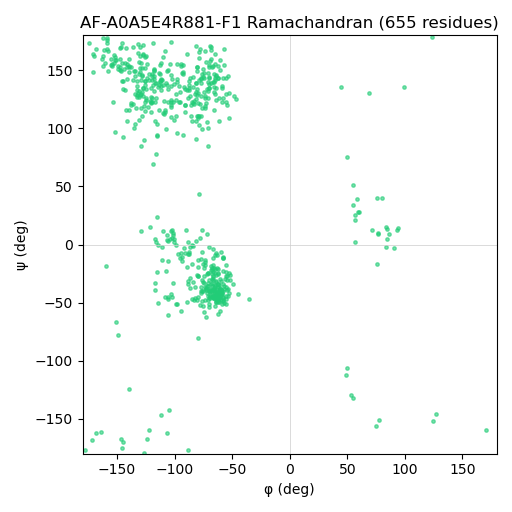LY A C 1
ATOM 1297 O O . GLY A 1 164 ? 8.617 -17.364 -21.781 1.00 93.19 164 GLY A O 1
ATOM 1298 N N . VAL A 1 165 ? 10.048 -19.048 -22.166 1.00 95.00 165 VAL A N 1
ATOM 1299 C CA . VAL A 1 165 ? 10.579 -19.139 -20.785 1.00 95.00 165 VAL A CA 1
ATOM 1300 C C . VAL A 1 165 ? 11.068 -17.798 -20.210 1.00 95.00 165 VAL A C 1
ATOM 1302 O O . VAL A 1 165 ? 10.890 -17.529 -19.015 1.00 95.00 165 VAL A O 1
ATOM 1305 N N . PHE A 1 166 ? 11.655 -16.940 -21.053 1.00 96.69 166 PHE A N 1
ATOM 1306 C CA . PHE A 1 166 ? 12.069 -15.590 -20.666 1.00 96.69 166 PHE A CA 1
ATOM 1307 C C . PHE A 1 166 ? 12.037 -14.585 -21.826 1.00 96.69 166 PHE A C 1
ATOM 1309 O O . PHE A 1 166 ? 11.235 -13.654 -21.788 1.00 96.69 166 PHE A O 1
ATOM 1316 N N . LEU A 1 167 ? 12.893 -14.744 -22.838 1.00 96.19 167 LEU A N 1
ATOM 1317 C CA . LEU A 1 167 ? 13.022 -13.850 -23.998 1.00 96.19 167 LEU A CA 1
ATOM 1318 C C . LEU A 1 167 ? 13.536 -14.642 -25.218 1.00 96.19 167 LEU A C 1
ATOM 1320 O O . LEU A 1 167 ? 14.203 -15.661 -25.018 1.00 96.19 167 LEU A O 1
ATOM 1324 N N . PRO A 1 168 ? 13.323 -14.162 -26.460 1.00 95.38 168 PRO A N 1
ATOM 1325 C CA . PRO A 1 168 ? 13.782 -14.837 -27.668 1.00 95.38 168 PRO A CA 1
ATOM 1326 C C . PRO A 1 168 ? 15.246 -15.282 -27.642 1.00 95.38 168 PRO A C 1
ATOM 1328 O O . PRO A 1 168 ? 16.165 -14.505 -27.356 1.00 95.38 168 PRO A O 1
ATOM 1331 N N . GLY A 1 169 ? 15.467 -16.562 -27.943 1.00 93.19 169 GLY A N 1
ATOM 1332 C CA . GLY A 1 169 ? 16.791 -17.192 -27.945 1.00 93.19 169 GLY A CA 1
ATOM 1333 C C . GLY A 1 169 ? 17.373 -17.528 -26.564 1.00 93.19 169 GLY A C 1
ATOM 1334 O O . GLY A 1 169 ? 18.547 -17.878 -26.498 1.00 93.19 169 GLY A O 1
ATOM 1335 N N . TYR A 1 170 ? 16.598 -17.430 -25.479 1.00 96.50 170 TYR A N 1
ATOM 1336 C CA . TYR A 1 170 ? 16.933 -18.072 -24.202 1.00 96.50 170 TYR A CA 1
ATOM 1337 C C . TYR A 1 170 ? 16.383 -19.508 -24.163 1.00 96.50 170 TYR A C 1
ATOM 1339 O O . TYR A 1 170 ? 15.215 -19.736 -24.473 1.00 96.50 170 TYR A O 1
ATOM 1347 N N . THR A 1 171 ? 17.191 -20.470 -23.720 1.00 96.44 171 THR A N 1
ATOM 1348 C CA . THR A 1 171 ? 16.787 -21.865 -23.486 1.00 96.44 171 THR A CA 1
ATOM 1349 C C . THR A 1 171 ? 16.588 -22.128 -21.994 1.00 96.44 171 THR A C 1
ATOM 1351 O O . THR A 1 171 ? 17.318 -21.596 -21.160 1.00 96.44 171 THR A O 1
ATOM 1354 N N . ALA A 1 172 ? 15.583 -22.930 -21.631 1.00 97.19 172 ALA A N 1
ATOM 1355 C CA . ALA A 1 172 ? 15.278 -23.232 -20.230 1.00 97.19 172 ALA A CA 1
ATOM 1356 C C . ALA A 1 172 ? 16.420 -24.004 -19.539 1.00 97.19 172 ALA A C 1
ATOM 1358 O O . ALA A 1 172 ? 17.078 -24.838 -20.162 1.00 97.19 172 ALA A O 1
ATOM 1359 N N . MET A 1 173 ? 16.629 -23.746 -18.246 1.00 96.25 173 MET A N 1
ATOM 1360 C CA . MET A 1 173 ? 17.623 -24.444 -17.420 1.00 96.25 173 MET A CA 1
ATOM 1361 C C . MET A 1 173 ? 16.983 -25.478 -16.486 1.00 96.25 173 MET A C 1
ATOM 1363 O O . MET A 1 173 ? 15.825 -25.348 -16.093 1.00 96.25 173 MET A O 1
ATOM 1367 N N . GLU A 1 174 ? 17.762 -26.487 -16.091 1.00 92.31 174 GLU A N 1
ATOM 1368 C CA . GLU A 1 174 ? 17.419 -27.351 -14.957 1.00 92.31 174 GLU A CA 1
ATOM 1369 C C . GLU A 1 174 ? 17.633 -26.611 -13.623 1.00 92.31 174 GLU A C 1
ATOM 1371 O O . GLU A 1 174 ? 18.538 -25.783 -13.497 1.00 92.31 174 GLU A O 1
ATOM 1376 N N . ASP A 1 175 ? 16.805 -26.921 -12.621 1.00 87.69 175 ASP A N 1
ATOM 1377 C CA . ASP A 1 175 ? 16.916 -26.365 -11.266 1.00 87.69 175 ASP A CA 1
ATOM 1378 C C . ASP A 1 175 ? 18.151 -26.897 -10.515 1.00 87.69 175 ASP A C 1
ATOM 1380 O O . ASP A 1 175 ? 18.507 -28.074 -10.623 1.00 87.69 175 ASP A O 1
ATOM 1384 N N . ASP A 1 176 ? 18.775 -26.038 -9.707 1.00 81.38 176 ASP A N 1
ATOM 1385 C CA . ASP A 1 176 ? 19.972 -26.378 -8.939 1.00 81.38 176 ASP A CA 1
ATOM 1386 C C . ASP A 1 176 ? 19.611 -27.349 -7.794 1.00 81.38 176 ASP A C 1
ATOM 1388 O O . ASP A 1 176 ? 18.745 -27.034 -6.971 1.00 81.38 176 ASP A O 1
ATOM 1392 N N . PRO A 1 177 ? 20.273 -28.518 -7.667 1.00 81.06 177 PRO A N 1
ATOM 1393 C CA . PRO A 1 177 ? 20.030 -29.458 -6.571 1.00 81.06 177 PRO A CA 1
ATOM 1394 C C . PRO A 1 177 ? 20.090 -28.841 -5.162 1.00 81.06 177 PRO A C 1
ATOM 1396 O O . PRO A 1 177 ? 19.427 -29.348 -4.256 1.00 81.06 177 PRO A O 1
ATOM 1399 N N . LEU A 1 178 ? 20.832 -27.745 -4.963 1.00 73.06 178 LEU A N 1
ATOM 1400 C CA . LEU A 1 178 ? 20.912 -27.026 -3.689 1.00 73.06 178 LEU A CA 1
ATOM 1401 C C . LEU A 1 178 ? 19.588 -26.360 -3.287 1.00 73.06 178 LEU A C 1
ATOM 1403 O O . LEU A 1 178 ? 19.315 -26.250 -2.091 1.00 73.06 178 LEU A O 1
ATOM 1407 N N . ASN A 1 179 ? 18.717 -25.990 -4.231 1.00 74.31 179 ASN A N 1
ATOM 1408 C CA . ASN A 1 179 ? 17.407 -25.408 -3.912 1.00 74.31 179 ASN A CA 1
ATOM 1409 C C . ASN A 1 179 ? 16.461 -26.386 -3.204 1.00 74.31 179 ASN A C 1
ATOM 1411 O O . ASN A 1 179 ? 15.551 -25.954 -2.504 1.00 74.31 179 ASN A O 1
ATOM 1415 N N . LYS A 1 180 ? 16.716 -27.696 -3.308 1.00 77.25 180 LYS A N 1
ATOM 1416 C CA . LYS A 1 180 ? 15.980 -28.753 -2.589 1.00 77.25 180 LYS A CA 1
ATOM 1417 C C . LYS A 1 180 ? 16.556 -29.046 -1.196 1.00 77.25 180 LYS A C 1
ATOM 1419 O O . LYS A 1 180 ? 15.983 -29.845 -0.461 1.00 77.25 180 LYS A O 1
ATOM 1424 N N . LEU A 1 181 ? 17.693 -28.435 -0.851 1.00 75.69 181 LEU A N 1
ATOM 1425 C CA . LEU A 1 181 ? 18.432 -28.649 0.400 1.00 75.69 181 LEU A CA 1
ATOM 1426 C C . LEU A 1 181 ? 18.486 -27.398 1.291 1.00 75.69 181 LEU A C 1
ATOM 1428 O O . LEU A 1 181 ? 18.681 -27.514 2.499 1.00 75.69 181 LEU A O 1
ATOM 1432 N N . LEU A 1 182 ? 18.337 -26.209 0.704 1.00 69.00 182 LEU A N 1
ATOM 1433 C CA . LEU A 1 182 ? 18.383 -24.922 1.393 1.00 69.00 182 LEU A CA 1
ATOM 1434 C C . LEU A 1 182 ? 16.961 -24.406 1.698 1.00 69.00 182 LEU A C 1
ATOM 1436 O O . LEU A 1 182 ? 16.072 -24.559 0.862 1.00 69.00 182 LEU A O 1
ATOM 1440 N N . PRO A 1 183 ? 16.726 -23.758 2.856 1.00 68.38 183 PRO A N 1
ATOM 1441 C CA . PRO A 1 183 ? 15.396 -23.279 3.246 1.00 68.38 183 PRO A CA 1
ATOM 1442 C C . PRO A 1 183 ? 14.876 -22.175 2.313 1.00 68.38 183 PRO A C 1
ATOM 1444 O O . PRO A 1 183 ? 15.663 -21.459 1.688 1.00 68.38 183 PRO A O 1
ATOM 1447 N N . ASP A 1 184 ? 13.555 -22.020 2.227 1.00 77.81 184 ASP A N 1
ATOM 1448 C CA . ASP A 1 184 ? 12.914 -20.934 1.472 1.00 77.81 184 ASP A CA 1
ATOM 1449 C C . ASP A 1 184 ? 13.254 -19.557 2.081 1.00 77.81 184 ASP A C 1
ATOM 1451 O O . ASP A 1 184 ? 13.396 -19.409 3.297 1.00 77.81 184 ASP A O 1
ATOM 1455 N N . THR A 1 185 ? 13.395 -18.546 1.227 1.00 75.19 185 THR A N 1
ATOM 1456 C CA . THR A 1 185 ? 13.674 -17.148 1.588 1.00 75.19 185 THR A CA 1
ATOM 1457 C C . THR A 1 185 ? 12.406 -16.287 1.631 1.00 75.19 185 THR A C 1
ATOM 1459 O O . THR A 1 185 ? 12.462 -15.149 2.095 1.00 75.19 185 THR A O 1
ATOM 1462 N N . ASN A 1 186 ? 11.256 -16.826 1.197 1.00 77.38 186 ASN A N 1
ATOM 1463 C CA . ASN A 1 186 ? 9.931 -16.188 1.175 1.00 77.38 186 ASN A CA 1
ATOM 1464 C C . ASN A 1 186 ? 9.874 -14.863 0.381 1.00 77.38 186 ASN A C 1
ATOM 1466 O O . ASN A 1 186 ? 9.027 -13.998 0.616 1.00 77.38 186 ASN A O 1
ATOM 1470 N N . LEU A 1 187 ? 10.773 -14.700 -0.592 1.00 75.81 187 LEU A N 1
ATOM 1471 C CA . LEU A 1 187 ? 10.861 -13.526 -1.458 1.00 75.81 187 LEU A CA 1
ATOM 1472 C C . LEU A 1 187 ? 9.828 -13.546 -2.582 1.00 75.81 187 LEU A C 1
ATOM 1474 O O . LEU A 1 187 ? 9.824 -14.449 -3.412 1.00 75.81 187 LEU A O 1
ATOM 1478 N N . THR A 1 188 ? 8.975 -12.525 -2.646 1.00 73.62 188 THR A N 1
ATOM 1479 C CA . THR A 1 188 ? 7.773 -12.538 -3.498 1.00 73.62 188 THR A CA 1
ATOM 1480 C C . THR A 1 188 ? 7.867 -11.674 -4.764 1.00 73.62 188 THR A C 1
ATOM 1482 O O . THR A 1 188 ? 7.487 -12.136 -5.840 1.00 73.62 188 THR A O 1
ATOM 1485 N N . PHE A 1 189 ? 8.343 -10.429 -4.655 1.00 76.62 189 PHE A N 1
ATOM 1486 C CA . PHE A 1 189 ? 8.420 -9.434 -5.744 1.00 76.62 189 PHE A CA 1
ATOM 1487 C C . PHE A 1 189 ? 9.468 -8.334 -5.452 1.00 76.62 189 PHE A C 1
ATOM 1489 O O . PHE A 1 189 ? 10.065 -8.329 -4.372 1.00 76.62 189 PHE A O 1
ATOM 1496 N N . ILE A 1 190 ? 9.695 -7.410 -6.394 1.00 76.56 190 ILE A N 1
ATOM 1497 C CA . ILE A 1 190 ? 10.525 -6.198 -6.219 1.00 76.56 190 ILE A CA 1
ATOM 1498 C C . ILE A 1 190 ? 9.651 -5.086 -5.620 1.00 76.56 190 ILE A C 1
ATOM 1500 O O . ILE A 1 190 ? 8.658 -4.718 -6.235 1.00 76.56 190 ILE A O 1
ATOM 1504 N N . ASP A 1 191 ? 9.994 -4.569 -4.435 1.00 77.06 191 ASP A N 1
ATOM 1505 C CA . ASP A 1 191 ? 9.252 -3.463 -3.790 1.00 77.06 191 ASP A CA 1
ATOM 1506 C C . ASP A 1 191 ? 9.451 -2.145 -4.547 1.00 77.06 191 ASP A C 1
ATOM 1508 O O . ASP A 1 191 ? 8.503 -1.486 -4.963 1.00 77.06 191 ASP A O 1
ATOM 1512 N N . HIS A 1 192 ? 10.723 -1.807 -4.733 1.00 82.06 192 HIS A N 1
ATOM 1513 C CA . HIS A 1 192 ? 11.218 -0.610 -5.379 1.00 82.06 192 HIS A CA 1
ATOM 1514 C C . HIS A 1 192 ? 12.659 -0.858 -5.854 1.00 82.06 192 HIS A C 1
ATOM 1516 O O . HIS A 1 192 ? 13.248 -1.898 -5.542 1.00 82.06 192 HIS A O 1
ATOM 1522 N N . VAL A 1 193 ? 13.227 0.096 -6.592 1.00 85.50 193 VAL A N 1
ATOM 1523 C CA . VAL A 1 193 ? 14.659 0.132 -6.936 1.00 85.50 193 VAL A CA 1
ATOM 1524 C C . VAL A 1 193 ? 15.193 1.541 -6.671 1.00 85.50 193 VAL A C 1
ATOM 1526 O O . VAL A 1 193 ? 14.597 2.521 -7.115 1.00 85.50 193 VAL A O 1
ATOM 1529 N N . GLU A 1 194 ? 16.296 1.650 -5.932 1.00 83.75 194 GLU A N 1
ATOM 1530 C CA . GLU A 1 194 ? 16.914 2.930 -5.556 1.00 83.75 194 GLU A CA 1
ATOM 1531 C C . GLU A 1 194 ? 18.083 3.290 -6.488 1.00 83.75 194 GLU A C 1
ATOM 1533 O O . GLU A 1 194 ? 18.858 2.414 -6.864 1.00 83.75 194 GLU A O 1
ATOM 1538 N N . GLY A 1 195 ? 18.214 4.563 -6.869 1.00 83.31 195 GLY A N 1
ATOM 1539 C CA . GLY A 1 195 ? 19.273 5.092 -7.732 1.00 83.31 195 GLY A CA 1
ATOM 1540 C C . GLY A 1 195 ? 20.020 6.262 -7.088 1.00 83.31 195 GLY A C 1
ATOM 1541 O O . GLY A 1 195 ? 19.466 7.342 -6.893 1.00 83.31 195 GLY A O 1
ATOM 1542 N N . ASN A 1 196 ? 21.303 6.075 -6.799 1.00 81.50 196 ASN A N 1
ATOM 1543 C CA . ASN A 1 196 ? 22.184 7.136 -6.322 1.00 81.50 196 ASN A CA 1
ATOM 1544 C C . ASN A 1 196 ? 22.711 7.952 -7.507 1.00 81.50 196 ASN A C 1
ATOM 1546 O O . ASN A 1 196 ? 23.225 7.399 -8.481 1.00 81.50 196 ASN A O 1
ATOM 1550 N N . ILE A 1 197 ? 22.597 9.274 -7.422 1.00 86.50 197 ILE A N 1
ATOM 1551 C CA . ILE A 1 197 ? 22.841 10.194 -8.538 1.00 86.50 197 ILE A CA 1
ATOM 1552 C C . ILE A 1 197 ? 23.797 11.331 -8.154 1.00 86.50 197 ILE A C 1
ATOM 1554 O O . ILE A 1 197 ? 23.942 11.682 -6.984 1.00 86.50 197 ILE A O 1
ATOM 1558 N N . GLY A 1 198 ? 24.465 11.911 -9.154 1.00 81.12 198 GLY A N 1
ATOM 1559 C CA . GLY A 1 198 ? 25.392 13.027 -8.957 1.00 81.12 198 GLY A CA 1
ATOM 1560 C C . GLY A 1 198 ? 24.732 14.289 -8.385 1.00 81.12 198 GLY A C 1
ATOM 1561 O O . GLY A 1 198 ? 23.601 14.632 -8.738 1.00 81.12 198 GLY A O 1
ATOM 1562 N N . ASP A 1 199 ? 25.469 14.987 -7.524 1.00 81.81 199 ASP A N 1
ATOM 1563 C CA . ASP A 1 199 ? 25.051 16.183 -6.788 1.00 81.81 199 ASP A CA 1
ATOM 1564 C C . ASP A 1 199 ? 24.346 17.228 -7.681 1.00 81.81 199 ASP A C 1
ATOM 1566 O O . ASP A 1 199 ? 24.901 17.690 -8.682 1.00 81.81 199 ASP A O 1
ATOM 1570 N N . GLY A 1 200 ? 23.126 17.632 -7.307 1.00 82.12 200 GLY A N 1
ATOM 1571 C CA . GLY A 1 200 ? 22.339 18.646 -8.014 1.00 82.12 200 GLY A CA 1
ATOM 1572 C C . GLY A 1 200 ? 21.529 18.124 -9.205 1.00 82.12 200 GLY A C 1
ATOM 1573 O O . GLY A 1 200 ? 20.900 18.925 -9.897 1.00 82.12 200 GLY A O 1
ATOM 1574 N N . THR A 1 201 ? 21.516 16.809 -9.462 1.00 86.88 201 THR A N 1
ATOM 1575 C CA . THR A 1 201 ? 20.767 16.202 -10.580 1.00 86.88 201 THR A CA 1
ATOM 1576 C C . THR A 1 201 ? 19.432 15.562 -10.172 1.00 86.88 201 THR A C 1
ATOM 1578 O O . THR A 1 201 ? 18.755 14.985 -11.027 1.00 86.88 201 THR A O 1
ATOM 1581 N N . LEU A 1 202 ? 18.998 15.676 -8.905 1.00 83.25 202 LEU A N 1
ATOM 1582 C CA . LEU A 1 202 ? 17.766 15.032 -8.417 1.00 83.25 202 LEU A CA 1
ATOM 1583 C C . LEU A 1 202 ? 16.499 15.517 -9.119 1.00 83.25 202 LEU A C 1
ATOM 1585 O O . LEU A 1 202 ? 15.684 14.697 -9.542 1.00 83.25 202 LEU A O 1
ATOM 1589 N N . SER A 1 203 ? 16.348 16.829 -9.305 1.00 85.31 203 SER A N 1
ATOM 1590 C CA . SER A 1 203 ? 15.168 17.386 -9.982 1.00 85.31 203 SER A CA 1
ATOM 1591 C C . SER A 1 203 ? 15.072 16.926 -11.440 1.00 85.31 203 SER A C 1
ATOM 1593 O O . SER A 1 203 ? 13.992 16.539 -11.892 1.00 85.31 203 SER A O 1
ATOM 1595 N N . ASP A 1 204 ? 16.197 16.903 -12.162 1.00 87.81 204 ASP A N 1
ATOM 1596 C CA . ASP A 1 204 ? 16.254 16.465 -13.561 1.00 87.81 204 ASP A CA 1
ATOM 1597 C C . ASP A 1 204 ? 16.020 14.957 -13.702 1.00 87.81 204 ASP A C 1
ATOM 1599 O O . ASP A 1 204 ? 15.277 14.536 -14.592 1.00 87.81 204 ASP A O 1
ATOM 1603 N N . SER A 1 205 ? 16.599 14.158 -12.798 1.00 88.50 205 SER A N 1
ATOM 1604 C CA . SER A 1 205 ? 16.431 12.702 -12.758 1.00 88.50 205 SER A CA 1
ATOM 1605 C C . SER A 1 205 ? 14.978 12.319 -12.482 1.00 88.50 205 SER A C 1
ATOM 1607 O O . SER A 1 205 ? 14.408 11.536 -13.232 1.00 88.50 205 SER A O 1
ATOM 1609 N N . VAL A 1 206 ? 14.333 12.925 -11.479 1.00 83.69 206 VAL A N 1
ATOM 1610 C CA . VAL A 1 206 ? 12.903 12.709 -11.184 1.00 83.69 206 VAL A CA 1
ATOM 1611 C C . VAL A 1 206 ? 12.028 13.154 -12.359 1.00 83.69 206 VAL A C 1
ATOM 1613 O O . VAL A 1 206 ? 11.218 12.375 -12.865 1.00 83.69 206 VAL A O 1
ATOM 1616 N N . SER A 1 207 ? 12.259 14.367 -12.871 1.00 87.62 207 SER A N 1
ATOM 1617 C CA . SER A 1 207 ? 11.489 14.930 -13.989 1.00 87.62 207 SER A CA 1
ATOM 1618 C C . SER A 1 207 ? 11.700 14.177 -15.311 1.00 87.62 207 SER A C 1
ATOM 1620 O O . SER A 1 207 ? 10.979 14.425 -16.280 1.00 87.62 207 SER A O 1
ATOM 1622 N N . TRP A 1 208 ? 12.690 13.280 -15.408 1.00 94.75 208 TRP A N 1
ATOM 1623 C CA . TRP A 1 208 ? 12.841 12.366 -16.542 1.00 94.75 208 TRP A CA 1
ATOM 1624 C C . TRP A 1 208 ? 11.727 11.309 -16.545 1.00 94.75 208 TRP A C 1
ATOM 1626 O O . TRP A 1 208 ? 11.122 11.079 -17.592 1.00 94.75 208 TRP A O 1
ATOM 1636 N N . TYR A 1 209 ? 11.394 10.717 -15.395 1.00 93.19 209 TYR A N 1
ATOM 1637 C CA . TYR A 1 209 ? 10.350 9.686 -15.288 1.00 93.19 209 TYR A CA 1
ATOM 1638 C C . TYR A 1 209 ? 8.948 10.256 -15.513 1.00 93.19 209 TYR A C 1
ATOM 1640 O O . TYR A 1 209 ? 8.138 9.650 -16.218 1.00 93.19 209 TYR A O 1
ATOM 1648 N N . GLU A 1 210 ? 8.681 11.448 -14.978 1.00 87.44 210 GLU A N 1
ATOM 1649 C CA . GLU A 1 210 ? 7.387 12.126 -15.120 1.00 87.44 210 GLU A CA 1
ATOM 1650 C C . GLU A 1 210 ? 7.103 12.507 -16.584 1.00 87.44 210 GLU A C 1
ATOM 1652 O O . GLU A 1 210 ? 6.026 12.238 -17.129 1.00 87.44 210 GLU A O 1
ATOM 1657 N N . ARG A 1 211 ? 8.106 13.062 -17.279 1.00 90.94 211 ARG A N 1
ATOM 1658 C CA . ARG A 1 211 ? 7.979 13.419 -18.699 1.00 90.94 211 ARG A CA 1
ATOM 1659 C C . ARG A 1 211 ? 7.913 12.194 -19.605 1.00 90.94 211 ARG A C 1
ATOM 1661 O O . ARG A 1 211 ? 6.988 12.108 -20.410 1.00 90.94 211 ARG A O 1
ATOM 1668 N N . ASN A 1 212 ? 8.843 11.248 -19.476 1.00 93.00 212 ASN A N 1
ATOM 1669 C CA . ASN A 1 212 ? 8.996 10.160 -20.447 1.00 93.00 212 ASN A CA 1
ATOM 1670 C C . ASN A 1 212 ? 8.067 8.965 -20.180 1.00 93.00 212 ASN A C 1
ATOM 1672 O O . ASN A 1 212 ? 7.409 8.494 -21.106 1.00 93.00 212 ASN A O 1
ATOM 1676 N N . LEU A 1 213 ? 7.980 8.497 -18.928 1.00 91.19 213 LEU A N 1
ATOM 1677 C CA . LEU A 1 213 ? 7.321 7.229 -18.568 1.00 91.19 213 LEU A CA 1
ATOM 1678 C C . LEU A 1 213 ? 5.930 7.386 -17.927 1.00 91.19 213 LEU A C 1
ATOM 1680 O O . LEU A 1 213 ? 5.322 6.388 -17.543 1.00 91.19 213 LEU A O 1
ATOM 1684 N N . ASN A 1 214 ? 5.410 8.617 -17.838 1.00 86.31 214 ASN A N 1
ATOM 1685 C CA . ASN A 1 214 ? 4.085 8.924 -17.275 1.00 86.31 214 ASN A CA 1
ATOM 1686 C C . ASN A 1 214 ? 3.924 8.480 -15.799 1.00 86.31 214 ASN A C 1
ATOM 1688 O O . ASN A 1 214 ? 2.824 8.162 -15.343 1.00 86.31 214 ASN A O 1
ATOM 1692 N N . MET A 1 215 ? 5.041 8.441 -15.065 1.00 84.62 215 MET A N 1
ATOM 1693 C CA . MET A 1 215 ? 5.087 8.261 -13.610 1.00 84.62 215 MET A CA 1
ATOM 1694 C C . MET A 1 215 ? 4.825 9.601 -12.902 1.00 84.62 215 MET A C 1
ATOM 1696 O O . MET A 1 215 ? 4.804 10.649 -13.547 1.00 84.62 215 MET A O 1
ATOM 1700 N N . HIS A 1 216 ? 4.638 9.587 -11.585 1.00 78.00 216 HIS A N 1
ATOM 1701 C CA . HIS A 1 216 ? 4.489 10.802 -10.779 1.00 78.00 216 HIS A CA 1
ATOM 1702 C C . HIS A 1 216 ? 5.408 10.769 -9.557 1.00 78.00 216 HIS A C 1
ATOM 1704 O O . HIS A 1 216 ? 5.646 9.700 -8.992 1.00 78.00 216 HIS A O 1
ATOM 1710 N N . LYS A 1 217 ? 5.917 11.932 -9.131 1.00 71.62 217 LYS A N 1
ATOM 1711 C CA . LYS A 1 217 ? 6.560 12.087 -7.821 1.00 71.62 217 LYS A CA 1
ATOM 1712 C C . LYS A 1 217 ? 5.607 11.626 -6.710 1.00 71.62 217 LYS A C 1
ATOM 1714 O O . LYS A 1 217 ? 4.501 12.141 -6.579 1.00 71.62 217 LYS A O 1
ATOM 1719 N N . PHE A 1 218 ? 6.069 10.662 -5.920 1.00 57.28 218 PHE A N 1
ATOM 1720 C CA . PHE A 1 218 ? 5.319 9.992 -4.857 1.00 57.28 218 PHE A CA 1
ATOM 1721 C C . PHE A 1 218 ? 5.698 10.514 -3.468 1.00 57.28 218 PHE A C 1
ATOM 1723 O O . PHE A 1 218 ? 4.834 10.796 -2.644 1.00 57.28 218 PHE A O 1
ATOM 1730 N N . TRP A 1 219 ? 7.000 10.666 -3.213 1.00 56.53 219 TRP A N 1
ATOM 1731 C CA . TRP A 1 219 ? 7.536 11.014 -1.898 1.00 56.53 219 TRP A CA 1
ATOM 1732 C C . TRP A 1 219 ? 8.827 11.824 -2.039 1.00 56.53 219 TRP A C 1
ATOM 1734 O O . TRP A 1 219 ? 9.554 11.669 -3.023 1.00 56.53 219 TRP A O 1
ATOM 1744 N N . CYS A 1 220 ? 9.114 12.687 -1.066 1.00 61.69 220 CYS A N 1
ATOM 1745 C CA . CYS A 1 220 ? 10.363 13.438 -0.971 1.00 61.69 220 CYS A CA 1
ATOM 1746 C C . CYS A 1 220 ? 10.759 13.634 0.490 1.00 61.69 220 CYS A C 1
ATOM 1748 O O . CYS A 1 220 ? 9.912 13.972 1.313 1.00 61.69 220 CYS A O 1
ATOM 1750 N N . VAL A 1 221 ? 12.057 13.528 0.762 1.00 64.44 221 VAL A N 1
ATOM 1751 C CA . VAL A 1 221 ? 12.692 13.931 2.017 1.00 64.44 221 VAL A CA 1
ATOM 1752 C C . VAL A 1 221 ? 13.933 14.755 1.694 1.00 64.44 221 VAL A C 1
ATOM 1754 O O . VAL A 1 221 ? 14.710 14.410 0.804 1.00 64.44 221 VAL A O 1
ATOM 1757 N N . ASP A 1 222 ? 14.115 15.851 2.422 1.00 68.50 222 ASP A N 1
ATOM 1758 C CA . ASP A 1 222 ? 15.324 16.667 2.370 1.00 68.50 222 ASP A CA 1
ATOM 1759 C C . ASP A 1 222 ? 16.165 16.507 3.643 1.00 68.50 222 ASP A C 1
ATOM 1761 O O . ASP A 1 222 ? 15.700 16.029 4.683 1.00 68.50 222 ASP A O 1
ATOM 1765 N N . TYR A 1 223 ? 17.405 16.984 3.572 1.00 64.56 223 TYR A N 1
ATOM 1766 C CA . TYR A 1 223 ? 18.362 16.944 4.676 1.00 64.56 223 TYR A CA 1
ATOM 1767 C C . TYR A 1 223 ? 17.908 17.643 5.972 1.00 64.56 223 TYR A C 1
ATOM 1769 O O . TYR A 1 223 ? 18.584 17.499 6.990 1.00 64.56 223 TYR A O 1
ATOM 1777 N N . SER A 1 224 ? 16.817 18.425 5.983 1.00 60.94 224 SER A N 1
ATOM 1778 C CA . SER A 1 224 ? 16.310 19.019 7.231 1.00 60.94 224 SER A CA 1
ATOM 1779 C C . SER A 1 224 ? 15.619 17.992 8.137 1.00 60.94 224 SER A C 1
ATOM 1781 O O . SER A 1 224 ? 15.474 18.233 9.336 1.00 60.94 224 SER A O 1
ATOM 1783 N N . HIS A 1 225 ? 15.281 16.824 7.583 1.00 55.53 225 HIS A N 1
ATOM 1784 C CA . HIS A 1 225 ? 14.734 15.670 8.291 1.00 55.53 225 HIS A CA 1
ATOM 1785 C C . HIS A 1 225 ? 15.828 14.667 8.724 1.00 55.53 225 HIS A C 1
ATOM 1787 O O . HIS A 1 225 ? 15.574 13.809 9.572 1.00 55.53 225 HIS A O 1
ATOM 1793 N N . ASP A 1 226 ? 17.054 14.778 8.191 1.00 53.47 226 ASP A N 1
ATOM 1794 C CA . ASP A 1 226 ? 18.185 13.909 8.543 1.00 53.47 226 ASP A CA 1
ATOM 1795 C C . ASP A 1 226 ? 18.694 14.209 9.964 1.00 53.47 226 ASP A C 1
ATOM 1797 O O . ASP A 1 226 ? 19.489 15.119 10.209 1.00 53.47 226 ASP A O 1
ATOM 1801 N N . LEU A 1 227 ? 18.292 13.373 10.925 1.00 52.47 227 LEU A N 1
ATOM 1802 C CA . LEU A 1 227 ? 18.675 13.486 12.341 1.00 52.47 227 LEU A CA 1
ATOM 1803 C C . LEU A 1 227 ? 20.178 13.250 12.618 1.00 52.47 227 LEU A C 1
ATOM 1805 O O . LEU A 1 227 ? 20.623 13.370 13.763 1.00 52.47 227 LEU A O 1
ATOM 1809 N N . VAL A 1 228 ? 20.973 12.892 11.603 1.00 56.88 228 VAL A N 1
ATOM 1810 C CA . VAL A 1 228 ? 22.404 12.578 11.726 1.00 56.88 228 VAL A CA 1
ATOM 1811 C C . VAL A 1 228 ? 23.236 13.712 11.111 1.00 56.88 228 VAL A C 1
ATOM 1813 O O . VAL A 1 228 ? 23.474 13.714 9.905 1.00 56.88 228 VAL A O 1
ATOM 1816 N N . PRO A 1 229 ? 23.789 14.650 11.906 1.00 56.00 229 PRO A N 1
ATOM 1817 C CA . PRO A 1 229 ? 24.377 15.887 11.378 1.00 56.00 229 PRO A CA 1
ATOM 1818 C C . PRO A 1 229 ? 25.688 15.684 10.598 1.00 56.00 229 PRO A C 1
ATOM 1820 O O . PRO A 1 229 ? 26.281 16.645 10.115 1.00 56.00 229 PRO A O 1
ATOM 1823 N N . TYR A 1 230 ? 26.203 14.457 10.500 1.00 63.78 230 TYR A N 1
ATOM 1824 C CA . TYR A 1 230 ? 27.501 14.174 9.891 1.00 63.78 230 TYR A CA 1
ATOM 1825 C C . TYR A 1 230 ? 27.448 13.978 8.376 1.00 63.78 230 TYR A C 1
ATOM 1827 O O . TYR A 1 230 ? 28.374 14.414 7.704 1.00 63.78 230 TYR A O 1
ATOM 1835 N N . SER A 1 231 ? 26.412 13.341 7.839 1.00 68.00 231 SER A N 1
ATOM 1836 C CA . SER A 1 231 ? 26.278 13.005 6.416 1.00 68.00 231 SER A CA 1
ATOM 1837 C C . SER A 1 231 ? 24.793 12.923 6.107 1.00 68.00 231 SER A C 1
ATOM 1839 O O . SER A 1 231 ? 24.115 12.105 6.722 1.00 68.00 231 SER A O 1
ATOM 1841 N N . CYS A 1 232 ? 24.332 13.717 5.146 1.00 75.38 232 CYS A N 1
ATOM 1842 C CA . CYS A 1 232 ? 22.919 13.850 4.806 1.00 75.38 232 CYS A CA 1
ATOM 1843 C C . CYS A 1 232 ? 22.684 13.558 3.317 1.00 75.38 232 CYS A C 1
ATOM 1845 O O . CYS A 1 232 ? 23.619 13.633 2.511 1.00 75.38 232 CYS A O 1
ATOM 1847 N N . ILE A 1 233 ? 21.437 13.279 2.950 1.00 78.19 233 ILE A N 1
ATOM 1848 C CA . ILE A 1 233 ? 20.982 13.113 1.564 1.00 78.19 233 ILE A CA 1
ATOM 1849 C C . ILE A 1 233 ? 19.730 13.958 1.294 1.00 78.19 233 ILE A C 1
ATOM 1851 O O . ILE A 1 233 ? 19.036 14.376 2.215 1.00 78.19 233 ILE A O 1
ATOM 1855 N N . ASN A 1 234 ? 19.428 14.190 0.018 1.00 76.12 234 ASN A N 1
ATOM 1856 C CA . ASN A 1 234 ? 18.057 14.462 -0.411 1.00 76.12 234 ASN A CA 1
ATOM 1857 C C . ASN A 1 234 ? 17.561 13.210 -1.136 1.00 76.12 234 ASN A C 1
ATOM 1859 O O . ASN A 1 234 ? 18.304 12.654 -1.947 1.00 76.12 234 ASN A O 1
ATOM 1863 N N . SER A 1 235 ? 16.323 12.794 -0.884 1.00 77.94 235 SER A N 1
ATOM 1864 C CA . SER A 1 235 ? 15.690 11.658 -1.554 1.00 77.94 235 SER A CA 1
ATOM 1865 C C . SER A 1 235 ? 14.361 12.065 -2.185 1.00 77.94 235 SER A C 1
ATOM 1867 O O . SER A 1 235 ? 13.588 12.839 -1.615 1.00 77.94 235 SER A O 1
ATOM 1869 N N . ALA A 1 236 ? 14.077 11.549 -3.377 1.00 64.38 236 ALA A N 1
ATOM 1870 C CA . ALA A 1 236 ? 12.785 11.703 -4.027 1.00 64.38 236 ALA A CA 1
ATOM 1871 C C . ALA A 1 236 ? 12.425 10.442 -4.809 1.00 64.38 236 ALA A C 1
ATOM 1873 O O . ALA A 1 236 ? 13.237 9.933 -5.580 1.00 64.38 236 ALA A O 1
ATOM 1874 N N . SER A 1 237 ? 11.190 9.976 -4.649 1.00 69.44 237 SER A N 1
ATOM 1875 C CA . SER A 1 237 ? 10.696 8.765 -5.299 1.00 69.44 237 SER A CA 1
ATOM 1876 C C . SER A 1 237 ? 9.617 9.076 -6.331 1.00 69.44 237 SER A C 1
ATOM 1878 O O . SER A 1 237 ? 8.799 9.981 -6.142 1.00 69.44 237 SER A O 1
ATOM 1880 N N . VAL A 1 238 ? 9.580 8.288 -7.403 1.00 53.06 238 VAL A N 1
ATOM 1881 C CA . VAL A 1 238 ? 8.538 8.293 -8.438 1.00 53.06 238 VAL A CA 1
ATOM 1882 C C . VAL A 1 238 ? 7.830 6.946 -8.482 1.00 53.06 238 VAL A C 1
ATOM 1884 O O . VAL A 1 238 ? 8.466 5.902 -8.343 1.00 53.06 238 VAL A O 1
ATOM 1887 N N . ILE A 1 239 ? 6.519 6.958 -8.710 1.00 70.44 239 ILE A N 1
ATOM 1888 C CA . ILE A 1 239 ? 5.700 5.746 -8.806 1.00 70.44 239 ILE A CA 1
ATOM 1889 C C . ILE A 1 239 ? 4.833 5.764 -10.073 1.00 70.44 239 ILE A C 1
ATOM 1891 O O . ILE A 1 239 ? 4.497 6.825 -10.609 1.00 70.44 239 ILE A O 1
ATOM 1895 N N . ASN A 1 240 ? 4.490 4.589 -10.599 1.00 61.31 240 ASN A N 1
ATOM 1896 C CA . ASN A 1 240 ? 3.500 4.472 -11.671 1.00 61.31 240 ASN A CA 1
ATOM 1897 C C . ASN A 1 240 ? 2.060 4.582 -11.121 1.00 61.31 240 ASN A C 1
ATOM 1899 O O . ASN A 1 240 ? 1.817 4.344 -9.942 1.00 61.31 240 ASN A O 1
ATOM 1903 N N . GLN A 1 241 ? 1.084 4.886 -11.989 1.00 61.47 241 GLN A N 1
ATOM 1904 C CA . GLN A 1 241 ? -0.344 5.010 -11.621 1.00 61.47 241 GLN A CA 1
ATOM 1905 C C . GLN A 1 241 ? -0.907 3.797 -10.852 1.00 61.47 241 GLN A C 1
ATOM 1907 O O . GLN A 1 241 ? -1.827 3.934 -10.058 1.00 61.47 241 GLN A O 1
ATOM 1912 N N . ASN A 1 242 ? -0.389 2.591 -11.108 1.00 58.31 242 ASN A N 1
ATOM 1913 C CA . ASN A 1 242 ? -0.901 1.363 -10.494 1.00 58.31 242 ASN A CA 1
ATOM 1914 C C . ASN A 1 242 ? -0.270 1.056 -9.116 1.00 58.31 242 ASN A C 1
ATOM 1916 O O . ASN A 1 242 ? -0.621 0.044 -8.512 1.00 58.31 242 ASN A O 1
ATOM 1920 N N . GLU A 1 243 ? 0.673 1.876 -8.638 1.00 61.88 243 GLU A N 1
ATOM 1921 C CA . GLU A 1 243 ? 1.459 1.647 -7.413 1.00 61.88 243 GLU A CA 1
ATOM 1922 C C . GLU A 1 243 ? 2.202 0.289 -7.380 1.00 61.88 243 GLU A C 1
ATOM 1924 O O . GLU A 1 243 ? 2.346 -0.339 -6.329 1.00 61.88 243 GLU A O 1
ATOM 1929 N N . THR A 1 244 ? 2.660 -0.182 -8.545 1.00 60.09 244 THR A N 1
ATOM 1930 C CA . THR A 1 244 ? 3.364 -1.467 -8.751 1.00 60.09 244 THR A CA 1
ATOM 1931 C C . THR A 1 244 ? 4.845 -1.313 -9.108 1.00 60.09 244 THR A C 1
ATOM 1933 O O . THR A 1 244 ? 5.587 -2.294 -9.072 1.00 60.09 244 THR A O 1
ATOM 1936 N N . VAL A 1 245 ? 5.282 -0.101 -9.460 1.00 55.75 245 VAL A N 1
ATOM 1937 C CA . VAL A 1 245 ? 6.674 0.254 -9.765 1.00 55.75 245 VAL A CA 1
ATOM 1938 C C . VAL A 1 245 ? 7.008 1.555 -9.051 1.00 55.75 245 VAL A C 1
ATOM 1940 O O . VAL A 1 245 ? 6.600 2.627 -9.497 1.00 55.75 245 VAL A O 1
ATOM 1943 N N . LEU A 1 246 ? 7.753 1.445 -7.951 1.00 65.75 246 LEU A N 1
ATOM 1944 C CA . LEU A 1 246 ? 8.321 2.556 -7.186 1.00 65.75 246 LEU A CA 1
ATOM 1945 C C . LEU A 1 246 ? 9.831 2.631 -7.450 1.00 65.75 246 LEU A C 1
ATOM 1947 O O . LEU A 1 246 ? 10.525 1.617 -7.412 1.00 65.75 246 LEU A O 1
ATOM 1951 N N . LEU A 1 247 ? 10.351 3.826 -7.708 1.00 60.28 247 LEU A N 1
ATOM 1952 C CA . LEU A 1 247 ? 11.783 4.078 -7.864 1.00 60.28 247 LEU A CA 1
ATOM 1953 C C . LEU A 1 247 ? 12.177 5.241 -6.957 1.00 60.28 247 LEU A C 1
ATOM 1955 O O . LEU A 1 247 ? 11.521 6.278 -7.003 1.00 60.28 247 LEU A O 1
ATOM 1959 N N . SER A 1 248 ? 13.240 5.092 -6.173 1.00 77.44 248 SER A N 1
ATOM 1960 C CA . SER A 1 248 ? 13.804 6.172 -5.348 1.00 77.44 248 SER A CA 1
ATOM 1961 C C . SER A 1 248 ? 15.066 6.727 -5.996 1.00 77.44 248 SER A C 1
ATOM 1963 O O . SER A 1 248 ? 15.827 5.973 -6.600 1.00 77.44 248 SER A O 1
ATOM 1965 N N . MET A 1 249 ? 15.319 8.027 -5.860 1.00 79.38 249 MET A N 1
ATOM 1966 C CA . MET A 1 249 ? 16.579 8.657 -6.253 1.00 79.38 249 MET A CA 1
ATOM 1967 C C . MET A 1 249 ? 17.162 9.464 -5.096 1.00 79.38 249 MET A C 1
ATOM 1969 O O . MET A 1 249 ? 16.436 10.248 -4.487 1.00 79.38 249 MET A O 1
ATOM 1973 N N . ASN A 1 250 ? 18.468 9.327 -4.837 1.00 81.81 250 ASN A N 1
ATOM 1974 C CA . ASN A 1 250 ? 19.168 10.115 -3.815 1.00 81.81 250 ASN A CA 1
ATOM 1975 C C . ASN A 1 250 ? 20.314 10.936 -4.408 1.00 81.81 250 ASN A C 1
ATOM 1977 O O . ASN A 1 250 ? 21.161 10.386 -5.113 1.00 81.81 250 ASN A O 1
ATOM 1981 N N . GLU A 1 251 ? 20.417 12.204 -4.016 1.00 84.56 251 GLU A N 1
ATOM 1982 C CA . GLU A 1 251 ? 21.629 13.019 -4.188 1.00 84.56 251 GLU A CA 1
ATOM 1983 C C . GLU A 1 251 ? 22.298 13.306 -2.831 1.00 84.56 251 GLU A C 1
ATOM 1985 O O . GLU A 1 251 ? 21.678 13.198 -1.767 1.00 84.56 251 GLU A O 1
ATOM 1990 N N . ALA A 1 252 ? 23.575 13.689 -2.856 1.00 82.56 252 ALA A N 1
ATOM 1991 C CA . ALA A 1 252 ? 24.286 14.128 -1.661 1.00 82.56 252 ALA A CA 1
ATOM 1992 C C . ALA A 1 252 ? 23.718 15.448 -1.113 1.00 82.56 252 ALA A C 1
ATOM 1994 O O . ALA A 1 252 ? 23.458 16.381 -1.874 1.00 82.56 252 ALA A O 1
ATOM 1995 N N . ALA A 1 253 ? 23.611 15.568 0.213 1.00 80.38 253 ALA A N 1
ATOM 1996 C CA . ALA A 1 253 ? 23.233 16.815 0.872 1.00 80.38 253 ALA A CA 1
ATOM 1997 C C . ALA A 1 253 ? 24.228 17.239 1.968 1.00 80.38 253 ALA A C 1
ATOM 1999 O O . ALA A 1 253 ? 25.188 16.544 2.311 1.00 80.38 253 ALA A O 1
ATOM 2000 N N . LYS A 1 254 ? 24.038 18.454 2.490 1.00 74.88 254 LYS A N 1
ATOM 2001 C CA . LYS A 1 254 ? 25.051 19.179 3.266 1.00 74.88 254 LYS A CA 1
ATOM 2002 C C . LYS A 1 254 ? 25.123 18.736 4.738 1.00 74.88 254 LYS A C 1
ATOM 2004 O O . LYS A 1 254 ? 24.488 19.342 5.598 1.00 74.88 254 LYS A O 1
ATOM 2009 N N . GLY A 1 255 ? 25.970 17.749 5.026 1.00 70.38 255 GLY A N 1
ATOM 2010 C CA . GLY A 1 255 ? 26.367 17.369 6.391 1.00 70.38 255 GLY A CA 1
ATOM 2011 C C . GLY A 1 255 ? 27.593 18.125 6.938 1.00 70.38 255 GLY A C 1
ATOM 2012 O O . GLY A 1 255 ? 28.168 18.994 6.281 1.00 70.38 255 GLY A O 1
ATOM 2013 N N . LEU A 1 256 ? 28.026 17.766 8.155 1.00 70.81 256 LEU A N 1
ATOM 2014 C CA . LEU A 1 256 ? 29.287 18.226 8.768 1.00 70.81 256 LEU A CA 1
ATOM 2015 C C . LEU A 1 256 ? 30.544 17.540 8.192 1.00 70.81 256 LEU A C 1
ATOM 2017 O O . LEU A 1 256 ? 31.654 18.022 8.423 1.00 70.81 256 LEU A O 1
ATOM 2021 N N . ARG A 1 257 ? 30.409 16.411 7.482 1.00 73.06 257 ARG A N 1
ATOM 2022 C CA . ARG A 1 257 ? 31.500 15.757 6.736 1.00 73.06 257 ARG A CA 1
ATOM 2023 C C . ARG A 1 257 ? 31.523 16.227 5.275 1.00 73.06 257 ARG A C 1
ATOM 2025 O O . ARG A 1 257 ? 30.478 16.572 4.734 1.00 73.06 257 ARG A O 1
ATOM 2032 N N . PRO A 1 258 ? 32.689 16.178 4.603 1.00 66.88 258 PRO A N 1
ATOM 2033 C CA . PRO A 1 258 ? 32.816 16.534 3.187 1.00 66.88 258 PRO A CA 1
ATOM 2034 C C . PRO A 1 258 ? 32.331 15.445 2.203 1.00 66.88 258 PRO A C 1
ATOM 2036 O O . PRO A 1 258 ? 32.534 15.600 1.002 1.00 66.88 258 PRO A O 1
ATOM 2039 N N . SER A 1 259 ? 31.740 14.344 2.679 1.00 70.38 259 SER A N 1
ATOM 2040 C CA . SER A 1 259 ? 31.179 13.262 1.857 1.00 70.38 259 SER A CA 1
ATOM 2041 C C . SER A 1 259 ? 29.902 12.680 2.480 1.00 70.38 259 SER A C 1
ATOM 2043 O O . SER A 1 259 ? 29.737 12.698 3.703 1.00 70.38 259 SER A O 1
ATOM 2045 N N . SER A 1 260 ? 29.013 12.164 1.624 1.00 79.69 260 SER A N 1
ATOM 2046 C CA . SER A 1 260 ? 27.790 11.423 1.979 1.00 79.69 260 SER A CA 1
ATOM 2047 C C . SER A 1 260 ? 27.820 9.987 1.426 1.00 79.69 260 SER A C 1
ATOM 2049 O O . SER A 1 260 ? 28.695 9.678 0.609 1.00 79.69 260 SER A O 1
ATOM 2051 N N . LYS A 1 261 ? 26.833 9.132 1.778 1.00 74.44 261 LYS A N 1
ATOM 2052 C CA . LYS A 1 261 ? 26.692 7.788 1.160 1.00 74.44 261 LYS A CA 1
ATOM 2053 C C . LYS A 1 261 ? 26.657 7.862 -0.370 1.00 74.44 261 LYS A C 1
ATOM 2055 O O . LYS A 1 261 ? 27.351 7.103 -1.039 1.00 74.44 261 LYS A O 1
ATOM 2060 N N . VAL A 1 262 ? 25.934 8.844 -0.914 1.00 75.50 262 VAL A N 1
ATOM 2061 C CA . VAL A 1 262 ? 25.755 9.034 -2.358 1.00 75.50 262 VAL A CA 1
ATOM 2062 C C . VAL A 1 262 ? 27.061 9.486 -3.002 1.00 75.50 262 VAL A C 1
ATOM 2064 O O . VAL A 1 262 ? 27.470 8.937 -4.020 1.00 75.50 262 VAL A O 1
ATOM 2067 N N . THR A 1 263 ? 27.771 10.429 -2.376 1.00 75.62 263 THR A N 1
ATOM 2068 C CA . THR A 1 263 ? 29.075 10.906 -2.863 1.00 75.62 263 THR A CA 1
ATOM 2069 C C . THR A 1 263 ? 30.098 9.766 -2.932 1.00 75.62 263 THR A C 1
ATOM 2071 O O . THR A 1 263 ? 30.896 9.700 -3.866 1.00 75.62 263 THR A O 1
ATOM 2074 N N . GLU A 1 264 ? 30.087 8.856 -1.954 1.00 72.56 264 GLU A N 1
ATOM 2075 C CA . GLU A 1 264 ? 30.997 7.706 -1.900 1.00 72.56 264 GLU A CA 1
ATOM 2076 C C . GLU A 1 264 ? 30.581 6.587 -2.872 1.00 72.56 264 GLU A C 1
ATOM 2078 O O . GLU A 1 264 ? 31.455 6.025 -3.538 1.00 72.56 264 GLU A O 1
ATOM 2083 N N . PHE A 1 265 ? 29.277 6.348 -3.056 1.00 78.75 265 PHE A N 1
ATOM 2084 C CA . PHE A 1 265 ? 28.726 5.469 -4.094 1.00 78.75 265 PHE A CA 1
ATOM 2085 C C . PHE A 1 265 ? 29.099 5.956 -5.502 1.00 78.75 265 PHE A C 1
ATOM 2087 O O . PHE A 1 265 ? 29.752 5.231 -6.253 1.00 78.75 265 PHE A O 1
ATOM 2094 N N . VAL A 1 266 ? 28.751 7.201 -5.852 1.00 72.31 266 VAL A N 1
ATOM 2095 C CA . VAL A 1 266 ? 28.955 7.779 -7.196 1.00 72.31 266 VAL A CA 1
ATOM 2096 C C . VAL A 1 266 ? 30.444 7.828 -7.539 1.00 72.31 266 VAL A C 1
ATOM 2098 O O . VAL A 1 266 ? 30.839 7.525 -8.661 1.00 72.31 266 VAL A O 1
ATOM 2101 N N . LYS A 1 267 ? 31.306 8.104 -6.554 1.00 75.44 267 LYS A N 1
ATOM 2102 C CA . LYS A 1 267 ? 32.766 8.035 -6.708 1.00 75.44 267 LYS A CA 1
ATOM 2103 C C . LYS A 1 267 ? 33.301 6.608 -6.914 1.00 75.44 267 LYS A C 1
ATOM 2105 O O . LYS A 1 267 ? 34.336 6.451 -7.557 1.00 75.44 267 LYS A O 1
ATOM 2110 N N . SER A 1 268 ? 32.633 5.588 -6.373 1.00 66.75 268 SER A N 1
ATOM 2111 C CA . SER A 1 268 ? 33.059 4.177 -6.447 1.00 66.75 268 SER A CA 1
ATOM 2112 C C . SER A 1 268 ? 32.533 3.449 -7.690 1.00 66.75 268 SER A C 1
ATOM 2114 O O . SER A 1 268 ? 33.219 2.575 -8.229 1.00 66.75 268 SER A O 1
ATOM 2116 N N . LEU A 1 269 ? 31.345 3.834 -8.165 1.00 64.56 269 LEU A N 1
ATOM 2117 C CA . LEU A 1 269 ? 30.779 3.430 -9.455 1.00 64.56 269 LEU A CA 1
ATOM 2118 C C . LEU A 1 269 ? 31.358 4.256 -10.623 1.00 64.56 269 LEU A C 1
ATOM 2120 O O . LEU A 1 269 ? 31.392 3.789 -11.757 1.00 64.56 269 LEU A O 1
ATOM 2124 N N . GLY A 1 270 ? 31.811 5.483 -10.350 1.00 68.62 270 GLY A N 1
ATOM 2125 C CA . GLY A 1 270 ? 32.310 6.453 -11.332 1.00 68.62 270 GLY A CA 1
ATOM 2126 C C . GLY A 1 270 ? 31.219 7.290 -12.020 1.00 68.62 270 GLY A C 1
ATOM 2127 O O . GLY A 1 270 ? 31.543 8.139 -12.846 1.00 68.62 270 GLY A O 1
ATOM 2128 N N . THR A 1 271 ? 29.944 7.048 -11.705 1.00 83.44 271 THR A N 1
ATOM 2129 C CA . THR A 1 271 ? 28.753 7.633 -12.346 1.00 83.44 271 THR A CA 1
ATOM 2130 C C . THR A 1 271 ? 27.528 7.462 -11.427 1.00 83.44 271 THR A C 1
ATOM 2132 O O . THR A 1 271 ? 27.637 6.864 -10.354 1.00 83.44 271 THR A O 1
ATOM 2135 N N . SER A 1 272 ? 26.363 7.970 -11.833 1.00 84.25 272 SER A N 1
ATOM 2136 C CA . SER A 1 272 ? 25.071 7.674 -11.188 1.00 84.25 272 SER A CA 1
ATOM 2137 C C . SER A 1 272 ? 24.635 6.223 -11.446 1.00 84.25 272 SER A C 1
ATOM 2139 O O . SER A 1 272 ? 24.804 5.745 -12.566 1.00 84.25 272 SER A O 1
ATOM 2141 N N . GLY A 1 273 ? 24.005 5.542 -10.482 1.00 71.25 273 GLY A N 1
ATOM 2142 C CA . GLY A 1 273 ? 23.463 4.195 -10.705 1.00 71.25 273 GLY A CA 1
ATOM 2143 C C . GLY A 1 273 ? 22.728 3.548 -9.525 1.00 71.25 273 GLY A C 1
ATOM 2144 O O . GLY A 1 273 ? 22.534 4.160 -8.479 1.00 71.25 273 GLY A O 1
ATOM 2145 N N . VAL A 1 274 ? 22.290 2.301 -9.720 1.00 72.75 274 VAL A N 1
ATOM 2146 C CA . VAL A 1 274 ? 21.361 1.571 -8.827 1.00 72.75 274 VAL A CA 1
ATOM 2147 C C . VAL A 1 274 ? 22.010 1.028 -7.545 1.00 72.75 274 VAL A C 1
ATOM 2149 O O . VAL A 1 274 ? 23.094 0.444 -7.592 1.00 72.75 274 VAL A O 1
ATOM 2152 N N . GLU A 1 275 ? 21.302 1.142 -6.414 1.00 58.84 275 GLU A N 1
ATOM 2153 C CA . GLU A 1 275 ? 21.777 0.759 -5.080 1.00 58.84 275 GLU A CA 1
ATOM 2154 C C . GLU A 1 275 ? 21.222 -0.582 -4.517 1.00 58.84 275 GLU A C 1
ATOM 2156 O O . GLU A 1 275 ? 22.051 -1.331 -4.000 1.00 58.84 275 GLU A O 1
ATOM 2161 N N . HIS A 1 276 ? 19.926 -0.977 -4.622 1.00 67.62 276 HIS A N 1
ATOM 2162 C CA . HIS A 1 276 ? 19.431 -2.210 -3.921 1.00 67.62 276 HIS A CA 1
ATOM 2163 C C . HIS A 1 276 ? 18.102 -2.928 -4.352 1.00 67.62 276 HIS A C 1
ATOM 2165 O O . HIS A 1 276 ? 17.310 -2.375 -5.110 1.00 67.62 276 HIS A O 1
ATOM 2171 N N . ILE A 1 277 ? 17.873 -4.177 -3.848 1.00 49.56 277 ILE A N 1
ATOM 2172 C CA . ILE A 1 277 ? 16.668 -5.097 -3.915 1.00 49.56 277 ILE A CA 1
ATOM 2173 C C . ILE A 1 277 ? 16.672 -6.187 -2.773 1.00 49.56 277 ILE A C 1
ATOM 2175 O O . ILE A 1 277 ? 17.636 -6.196 -2.051 1.00 49.56 277 ILE A O 1
ATOM 2179 N N . ARG A 1 278 ? 15.699 -7.115 -2.558 1.00 47.94 278 ARG A N 1
ATOM 2180 C CA . ARG A 1 278 ? 15.525 -8.040 -1.352 1.00 47.94 278 ARG A CA 1
ATOM 2181 C C . ARG A 1 278 ? 16.238 -9.446 -1.412 1.00 47.94 278 ARG A C 1
ATOM 2183 O O . ARG A 1 278 ? 16.499 -9.867 -2.532 1.00 47.94 278 ARG A O 1
ATOM 2190 N N . SER A 1 279 ? 16.509 -10.334 -0.398 1.00 47.47 279 SER A N 1
ATOM 2191 C CA . SER A 1 279 ? 16.492 -10.492 1.115 1.00 47.47 279 SER A CA 1
ATOM 2192 C C . SER A 1 279 ? 17.197 -11.823 1.588 1.00 47.47 279 SER A C 1
ATOM 2194 O O . SER A 1 279 ? 17.032 -12.761 0.815 1.00 47.47 279 SER A O 1
ATOM 2196 N N . LEU A 1 280 ? 17.892 -12.023 2.770 1.00 49.34 280 LEU A N 1
ATOM 2197 C CA . LEU A 1 280 ? 18.607 -13.339 3.001 1.00 49.34 280 LEU A CA 1
ATOM 2198 C C . LEU A 1 280 ? 19.135 -14.119 4.274 1.00 49.34 280 LEU A C 1
ATOM 2200 O O . LEU A 1 280 ? 19.455 -15.295 4.072 1.00 49.34 280 LEU A O 1
ATOM 2204 N N . LYS A 1 281 ? 19.365 -13.614 5.501 1.00 45.84 281 LYS A N 1
ATOM 2205 C CA . LYS A 1 281 ? 20.365 -14.187 6.483 1.00 45.84 281 LYS A CA 1
ATOM 2206 C C . LYS A 1 281 ? 20.596 -15.727 6.549 1.00 45.84 281 LYS A C 1
ATOM 2208 O O . LYS A 1 281 ? 21.747 -16.162 6.567 1.00 45.84 281 LYS A O 1
ATOM 2213 N N . ALA A 1 282 ? 19.550 -16.564 6.578 1.00 47.34 282 ALA A N 1
ATOM 2214 C CA . ALA A 1 282 ? 19.643 -18.022 6.781 1.00 47.34 282 ALA A CA 1
ATOM 2215 C C . ALA A 1 282 ? 20.434 -18.804 5.705 1.00 47.34 282 ALA A C 1
ATOM 2217 O O . ALA A 1 282 ? 20.989 -19.858 6.015 1.00 47.34 282 ALA A O 1
ATOM 2218 N N . ARG A 1 283 ? 20.546 -18.298 4.465 1.00 64.06 283 ARG A N 1
ATOM 2219 C CA . ARG A 1 283 ? 21.433 -18.882 3.427 1.00 64.06 283 ARG A CA 1
ATOM 2220 C C . ARG A 1 283 ? 22.853 -18.286 3.441 1.00 64.06 283 ARG A C 1
ATOM 2222 O O . ARG A 1 283 ? 23.645 -18.524 2.528 1.00 64.06 283 ARG A O 1
ATOM 2229 N N . GLY A 1 284 ? 23.211 -17.537 4.487 1.00 50.12 284 GLY A N 1
ATOM 2230 C CA . GLY A 1 284 ? 24.574 -17.067 4.743 1.00 50.12 284 GLY A CA 1
ATOM 2231 C C . GLY A 1 284 ? 25.030 -15.902 3.864 1.00 50.12 284 GLY A C 1
ATOM 2232 O O . GLY A 1 284 ? 26.176 -15.905 3.419 1.00 50.12 284 GLY A O 1
ATOM 2233 N N . ALA A 1 285 ? 24.153 -14.928 3.603 1.00 59.66 285 ALA A N 1
ATOM 2234 C CA . ALA A 1 285 ? 24.586 -13.597 3.173 1.00 59.66 285 ALA A CA 1
ATOM 2235 C C . ALA A 1 285 ? 24.700 -12.649 4.371 1.00 59.66 285 ALA A C 1
ATOM 2237 O O . ALA A 1 285 ? 24.040 -12.825 5.396 1.00 59.66 285 ALA A O 1
ATOM 2238 N N . GLU A 1 286 ? 25.557 -11.644 4.232 1.00 58.25 286 GLU A N 1
ATOM 2239 C CA . GLU A 1 286 ? 25.936 -10.753 5.323 1.00 58.25 286 GLU A CA 1
ATOM 2240 C C . GLU A 1 286 ? 25.010 -9.533 5.379 1.00 58.25 286 GLU A C 1
ATOM 2242 O O . GLU A 1 286 ? 24.941 -8.762 4.423 1.00 58.25 286 GLU A O 1
ATOM 2247 N N . ILE A 1 287 ? 24.320 -9.354 6.508 1.00 69.81 287 ILE A N 1
ATOM 2248 C CA . ILE A 1 287 ? 23.447 -8.206 6.806 1.00 69.81 287 ILE A CA 1
ATOM 2249 C C . ILE A 1 287 ? 24.247 -7.136 7.574 1.00 69.81 287 ILE A C 1
ATOM 2251 O O . ILE A 1 287 ? 25.193 -7.463 8.299 1.00 69.81 287 ILE A O 1
ATOM 2255 N N . LEU A 1 288 ? 23.918 -5.857 7.377 1.00 71.06 288 LEU A N 1
ATOM 2256 C CA . LEU A 1 288 ? 24.453 -4.737 8.154 1.00 71.06 288 LEU A CA 1
ATOM 2257 C C . LEU A 1 288 ? 23.985 -4.823 9.612 1.00 71.06 288 LEU A C 1
ATOM 2259 O O . LEU A 1 288 ? 22.839 -5.158 9.889 1.00 71.06 288 LEU A O 1
ATOM 2263 N N . THR A 1 289 ? 24.882 -4.516 10.546 1.00 70.25 289 THR A N 1
ATOM 2264 C CA . THR A 1 289 ? 24.635 -4.692 11.982 1.00 70.25 289 THR A CA 1
ATOM 2265 C C . THR A 1 289 ? 24.332 -3.378 12.688 1.00 70.25 289 THR A C 1
ATOM 2267 O O . THR A 1 289 ? 25.072 -2.408 12.506 1.00 70.25 289 THR A O 1
ATOM 2270 N N . TRP A 1 290 ? 23.326 -3.373 13.561 1.00 75.94 290 TRP A N 1
ATOM 2271 C CA . TRP A 1 290 ? 22.884 -2.184 14.298 1.00 75.94 290 TRP A CA 1
ATOM 2272 C C . TRP A 1 290 ? 23.301 -2.239 15.777 1.00 75.94 290 TRP A C 1
ATOM 2274 O O . TRP A 1 290 ? 23.423 -3.324 16.346 1.00 75.94 290 TRP A O 1
ATOM 2284 N N . PRO A 1 291 ? 23.564 -1.091 16.432 1.00 78.06 291 PRO A N 1
ATOM 2285 C CA . PRO A 1 291 ? 23.930 -1.076 17.846 1.00 78.06 291 PRO A CA 1
ATOM 2286 C C . PRO A 1 291 ? 22.716 -1.446 18.722 1.00 78.06 291 PRO A C 1
ATOM 2288 O O . PRO A 1 291 ? 21.647 -0.883 18.490 1.00 78.06 291 PRO A O 1
ATOM 2291 N N . PRO A 1 292 ? 22.859 -2.274 19.781 1.00 79.25 292 PRO A N 1
ATOM 2292 C CA . PRO A 1 292 ? 21.748 -2.686 20.659 1.00 79.25 292 PRO A CA 1
ATOM 2293 C C . PRO A 1 292 ? 20.873 -1.532 21.174 1.00 79.25 292 PRO A C 1
ATOM 2295 O O . PRO A 1 292 ? 19.652 -1.634 21.243 1.00 79.25 292 PRO A O 1
ATOM 2298 N N . LYS A 1 293 ? 21.485 -0.365 21.420 1.00 85.31 293 LYS A N 1
ATOM 2299 C CA . LYS A 1 293 ? 20.793 0.868 21.823 1.00 85.31 293 LYS A CA 1
ATOM 2300 C C . LYS A 1 293 ? 19.678 1.321 20.864 1.00 85.31 293 LYS A C 1
ATOM 2302 O O . LYS A 1 293 ? 18.738 1.983 21.296 1.00 85.31 293 LYS A O 1
ATOM 2307 N N . TYR A 1 294 ? 19.747 0.978 19.577 1.00 85.06 294 TYR A N 1
ATOM 2308 C CA . TYR A 1 294 ? 18.640 1.219 18.647 1.00 85.06 294 TYR A CA 1
ATOM 2309 C C . TYR A 1 294 ? 17.380 0.456 19.087 1.00 85.06 294 TYR A C 1
ATOM 2311 O O . TYR A 1 294 ? 16.308 1.049 19.188 1.00 85.06 294 TYR A O 1
ATOM 2319 N N . TYR A 1 295 ? 17.519 -0.819 19.449 1.00 85.44 295 TYR A N 1
ATOM 2320 C CA . TYR A 1 295 ? 16.416 -1.665 19.902 1.00 85.44 295 TYR A CA 1
ATOM 2321 C C . TYR A 1 295 ? 15.871 -1.233 21.268 1.00 85.44 295 TYR A C 1
ATOM 2323 O O . TYR A 1 295 ? 14.659 -1.267 21.470 1.00 85.44 295 TYR A O 1
ATOM 2331 N N . GLU A 1 296 ? 16.722 -0.726 22.167 1.00 87.56 296 GLU A N 1
ATOM 2332 C CA . GLU A 1 296 ? 16.285 -0.038 23.396 1.00 87.56 296 GLU A CA 1
ATOM 2333 C C . GLU A 1 296 ? 15.392 1.178 23.073 1.00 87.56 296 GLU A C 1
ATOM 2335 O O . GLU A 1 296 ? 14.287 1.298 23.601 1.00 87.56 296 GLU A O 1
ATOM 2340 N N . MET A 1 297 ? 15.821 2.043 22.146 1.00 86.44 297 MET A N 1
ATOM 2341 C CA . MET A 1 297 ? 15.058 3.229 21.733 1.00 86.44 297 MET A CA 1
ATOM 2342 C C . MET A 1 297 ? 13.734 2.882 21.032 1.00 86.44 297 MET A C 1
ATOM 2344 O O . MET A 1 297 ? 12.743 3.587 21.220 1.00 86.44 297 MET A O 1
ATOM 2348 N N . ILE A 1 298 ? 13.686 1.799 20.249 1.00 87.62 298 ILE A N 1
ATOM 2349 C CA . ILE A 1 298 ? 12.446 1.286 19.647 1.00 87.62 298 ILE A CA 1
ATOM 2350 C C . ILE A 1 298 ? 11.491 0.751 20.725 1.00 87.62 298 ILE A C 1
ATOM 2352 O O . ILE A 1 298 ? 10.313 1.114 20.719 1.00 87.62 298 ILE A O 1
ATOM 2356 N N . LYS A 1 299 ? 11.994 -0.036 21.692 1.00 89.12 299 LYS A N 1
ATOM 2357 C CA . LYS A 1 299 ? 11.216 -0.518 22.852 1.00 89.12 299 LYS A CA 1
ATOM 2358 C C . LYS A 1 299 ? 10.632 0.643 23.665 1.00 89.12 299 LYS A C 1
ATOM 2360 O O . LYS A 1 299 ? 9.529 0.512 24.185 1.00 89.12 299 LYS A O 1
ATOM 2365 N N . ASP A 1 300 ? 11.331 1.776 23.763 1.00 87.94 300 ASP A N 1
ATOM 2366 C CA . ASP A 1 300 ? 10.807 2.986 24.407 1.00 87.94 300 ASP A CA 1
ATOM 2367 C C . ASP A 1 300 ? 9.746 3.708 23.562 1.00 87.94 300 ASP A C 1
ATOM 2369 O O . ASP A 1 300 ? 8.672 3.995 24.088 1.00 87.94 300 ASP A O 1
ATOM 2373 N N . LYS A 1 301 ? 9.981 3.946 22.260 1.00 82.06 301 LYS A N 1
ATOM 2374 C CA . LYS A 1 301 ? 8.988 4.593 21.373 1.00 82.06 301 LYS A CA 1
ATOM 2375 C C . LYS A 1 301 ? 7.656 3.829 21.312 1.00 82.06 301 LYS A C 1
ATOM 2377 O O . LYS A 1 301 ? 6.594 4.451 21.296 1.00 82.06 301 LYS A O 1
ATOM 2382 N N . LEU A 1 302 ? 7.703 2.494 21.272 1.00 84.12 302 LEU A N 1
ATOM 2383 C CA . LEU A 1 302 ? 6.508 1.650 21.149 1.00 84.12 302 LEU A CA 1
ATOM 2384 C C . LEU A 1 302 ? 5.587 1.711 22.379 1.00 84.12 302 LEU A C 1
ATOM 2386 O O . LEU A 1 302 ? 4.386 1.523 22.230 1.00 84.12 302 LEU A O 1
ATOM 2390 N N . LYS A 1 303 ? 6.094 2.061 23.572 1.00 86.06 303 LYS A N 1
ATOM 2391 C CA . LYS A 1 303 ? 5.260 2.261 24.782 1.00 86.06 303 LYS A CA 1
ATOM 2392 C C . LYS A 1 303 ? 4.250 3.403 24.637 1.00 86.06 303 LYS A C 1
ATOM 2394 O O . LYS A 1 303 ? 3.282 3.456 25.388 1.00 86.06 303 LYS A O 1
ATOM 2399 N N . SER A 1 304 ? 4.508 4.324 23.711 1.00 78.50 304 SER A N 1
ATOM 2400 C CA . SER A 1 304 ? 3.677 5.489 23.395 1.00 78.50 304 SER A CA 1
ATOM 2401 C C . SER A 1 304 ? 2.984 5.389 22.031 1.00 78.50 304 SER A C 1
ATOM 2403 O O . SER A 1 304 ? 2.472 6.392 21.548 1.00 78.50 304 SER A O 1
ATOM 2405 N N . SER A 1 305 ? 2.984 4.215 21.391 1.00 73.31 305 SER A N 1
ATOM 2406 C CA . SER A 1 305 ? 2.364 4.005 20.078 1.00 73.31 305 SER A CA 1
ATOM 2407 C C . SER A 1 305 ? 1.158 3.071 20.166 1.00 73.31 305 SER A C 1
ATOM 2409 O O . SER A 1 305 ? 1.135 2.136 20.963 1.00 73.31 305 SER A O 1
ATOM 2411 N N . SER A 1 306 ? 0.168 3.310 19.309 1.00 69.56 306 SER A N 1
ATOM 2412 C CA . SER A 1 306 ? -0.981 2.431 19.075 1.00 69.56 306 SER A CA 1
ATOM 2413 C C . SER A 1 306 ? -0.645 1.206 18.207 1.00 69.56 306 SER A C 1
ATOM 2415 O O . SER A 1 306 ? -1.456 0.282 18.115 1.00 69.56 306 SER A O 1
ATOM 2417 N N . VAL A 1 307 ? 0.529 1.174 17.561 1.00 66.56 307 VAL A N 1
ATOM 2418 C CA . VAL A 1 307 ? 0.867 0.147 16.568 1.00 66.56 307 VAL A CA 1
ATOM 2419 C C . VAL A 1 307 ? 1.159 -1.216 17.207 1.00 66.56 307 VAL A C 1
ATOM 2421 O O . VAL A 1 307 ? 2.021 -1.369 18.073 1.00 66.56 307 VAL A O 1
ATOM 2424 N N . ASN A 1 308 ? 0.463 -2.253 16.738 1.00 69.06 308 ASN A N 1
ATOM 2425 C CA . ASN A 1 308 ? 0.661 -3.624 17.207 1.00 69.06 308 ASN A CA 1
ATOM 2426 C C . ASN A 1 308 ? 1.686 -4.365 16.328 1.00 69.06 308 ASN A C 1
ATOM 2428 O O . ASN A 1 308 ? 1.345 -4.925 15.280 1.00 69.06 308 ASN A O 1
ATOM 2432 N N . VAL A 1 309 ? 2.951 -4.353 16.753 1.00 75.88 309 VAL A N 1
ATOM 2433 C CA . VAL A 1 309 ? 4.048 -5.087 16.101 1.00 75.88 309 VAL A CA 1
ATOM 2434 C C . VAL A 1 309 ? 3.970 -6.571 16.478 1.00 75.88 309 VAL A C 1
ATOM 2436 O O . VAL A 1 309 ? 4.030 -6.920 17.653 1.00 75.88 309 VAL A O 1
ATOM 2439 N N . LYS A 1 310 ? 3.839 -7.462 15.486 1.00 74.12 310 LYS A N 1
ATOM 2440 C CA . LYS A 1 310 ? 3.744 -8.919 15.720 1.00 74.12 310 LYS A CA 1
ATOM 2441 C C . LYS A 1 310 ? 5.096 -9.557 16.052 1.00 74.12 310 LYS A C 1
ATOM 2443 O O . LYS A 1 310 ? 5.150 -10.492 16.844 1.00 74.12 310 LYS A O 1
ATOM 2448 N N . GLU A 1 311 ? 6.146 -9.127 15.364 1.00 83.50 311 GLU A N 1
ATOM 2449 C CA . GLU A 1 311 ? 7.524 -9.554 15.590 1.00 83.50 311 GLU A CA 1
ATOM 2450 C C . GLU A 1 311 ? 8.035 -8.970 16.914 1.00 83.50 311 GLU A C 1
ATOM 2452 O O . GLU A 1 311 ? 7.889 -7.772 17.161 1.00 83.50 311 GLU A O 1
ATOM 2457 N N . THR A 1 312 ? 8.650 -9.789 17.769 1.00 87.00 312 THR A N 1
ATOM 2458 C CA . THR A 1 312 ? 9.259 -9.280 19.006 1.00 87.00 312 THR A CA 1
ATOM 2459 C C . THR A 1 312 ? 10.509 -8.468 18.682 1.00 87.00 312 THR A C 1
ATOM 2461 O O . THR A 1 312 ? 11.234 -8.760 17.728 1.00 87.00 312 THR A O 1
ATOM 2464 N N . ILE A 1 313 ? 10.808 -7.444 19.484 1.00 89.62 313 ILE A N 1
ATOM 2465 C CA . ILE A 1 313 ? 11.989 -6.610 19.224 1.00 89.62 313 ILE A CA 1
ATOM 2466 C C . ILE A 1 313 ? 13.281 -7.414 19.454 1.00 89.62 313 ILE A C 1
ATOM 2468 O O . ILE A 1 313 ? 14.286 -7.147 18.811 1.00 89.62 313 ILE A O 1
ATOM 2472 N N . GLU A 1 314 ? 13.234 -8.451 20.289 1.00 87.12 314 GLU A N 1
ATOM 2473 C CA . GLU A 1 314 ? 14.281 -9.460 20.469 1.00 87.12 314 GLU A CA 1
ATOM 2474 C C . GLU A 1 314 ? 14.572 -10.247 19.173 1.00 87.12 314 GLU A C 1
ATOM 2476 O O . GLU A 1 314 ? 15.739 -10.456 18.840 1.00 87.12 314 GLU A O 1
ATOM 2481 N N . GLU A 1 315 ? 13.546 -10.639 18.406 1.00 81.50 315 GLU A N 1
ATOM 2482 C CA . GLU A 1 315 ? 13.722 -11.252 17.078 1.00 81.50 315 GLU A CA 1
ATOM 2483 C C . GLU A 1 315 ? 14.321 -10.250 16.078 1.00 81.50 315 GLU A C 1
ATOM 2485 O O . GLU A 1 315 ? 15.256 -10.591 15.349 1.00 81.50 315 GLU A O 1
ATOM 2490 N N . LEU A 1 316 ? 13.842 -8.998 16.070 1.00 85.12 316 LEU A N 1
ATOM 2491 C CA . LEU A 1 316 ? 14.392 -7.948 15.200 1.00 85.12 316 LEU A CA 1
ATOM 2492 C C . LEU A 1 316 ? 15.867 -7.645 15.526 1.00 85.12 316 LEU A C 1
ATOM 2494 O O . LEU A 1 316 ? 16.679 -7.481 14.616 1.00 85.12 316 LEU A O 1
ATOM 2498 N N . GLU A 1 317 ? 16.222 -7.624 16.812 1.00 85.56 317 GLU A N 1
ATOM 2499 C CA . GLU A 1 317 ? 17.576 -7.400 17.329 1.00 85.56 317 GLU A CA 1
ATOM 2500 C C . GLU A 1 317 ? 18.525 -8.550 16.956 1.00 85.56 317 GLU A C 1
ATOM 2502 O O . GLU A 1 317 ? 19.612 -8.314 16.421 1.00 85.56 317 GLU A O 1
ATOM 2507 N N . GLN A 1 318 ? 18.095 -9.805 17.130 1.00 81.00 318 GLN A N 1
ATOM 2508 C CA . GLN A 1 318 ? 18.868 -10.986 16.725 1.00 81.00 318 GLN A CA 1
ATOM 2509 C C . GLN A 1 318 ? 19.145 -11.008 15.208 1.00 81.00 318 GLN A C 1
ATOM 2511 O O . GLN A 1 318 ? 20.236 -11.387 14.753 1.00 81.00 318 GLN A O 1
ATOM 2516 N N . GLU A 1 319 ? 18.169 -10.587 14.405 1.00 78.56 319 GLU A N 1
ATOM 2517 C CA . GLU A 1 319 ? 18.238 -10.616 12.943 1.00 78.56 319 GLU A CA 1
ATOM 2518 C C . GLU A 1 319 ? 18.782 -9.321 12.311 1.00 78.56 319 GLU A C 1
ATOM 2520 O O . GLU A 1 319 ? 19.048 -9.305 11.111 1.00 78.56 319 GLU A O 1
ATOM 2525 N N . ASN A 1 320 ? 19.072 -8.294 13.122 1.00 80.75 320 ASN A N 1
ATOM 2526 C CA . ASN A 1 320 ? 19.560 -6.967 12.703 1.00 80.75 320 ASN A CA 1
ATOM 2527 C C . ASN A 1 320 ? 18.595 -6.255 11.732 1.00 80.75 320 ASN A C 1
ATOM 2529 O O . ASN A 1 320 ? 19.000 -5.587 10.778 1.00 80.75 320 ASN A O 1
ATOM 2533 N N . ILE A 1 321 ? 17.299 -6.409 11.997 1.00 82.94 321 ILE A N 1
ATOM 2534 C CA . ILE A 1 321 ? 16.200 -5.792 11.255 1.00 82.94 321 ILE A CA 1
ATOM 2535 C C . ILE A 1 321 ? 15.885 -4.426 11.878 1.00 82.94 321 ILE A C 1
ATOM 2537 O O . ILE A 1 321 ? 15.780 -4.304 13.097 1.00 82.94 321 ILE A O 1
ATOM 2541 N N . LEU A 1 322 ? 15.738 -3.397 11.049 1.00 84.25 322 LEU A N 1
ATOM 2542 C CA . LEU A 1 322 ? 15.153 -2.108 11.407 1.00 84.25 322 LEU A CA 1
ATOM 2543 C C . LEU A 1 322 ? 13.625 -2.192 11.380 1.00 84.25 322 LEU A C 1
ATOM 2545 O O . LEU A 1 322 ? 13.042 -2.894 10.554 1.00 84.25 322 LEU A O 1
ATOM 2549 N N . ILE A 1 323 ? 12.982 -1.399 12.228 1.00 84.62 323 ILE A N 1
ATOM 2550 C CA . ILE A 1 323 ? 11.557 -1.089 12.162 1.00 84.62 323 ILE A CA 1
ATOM 2551 C C . ILE A 1 323 ? 11.350 0.427 12.130 1.00 84.62 323 ILE A C 1
ATOM 2553 O O . ILE A 1 323 ? 11.975 1.168 12.894 1.00 84.62 323 ILE A O 1
ATOM 2557 N N . ASP A 1 324 ? 10.436 0.861 11.271 1.00 80.62 324 ASP A N 1
ATOM 2558 C CA . ASP A 1 324 ? 9.804 2.177 11.335 1.00 80.62 324 ASP A CA 1
ATOM 2559 C C . ASP A 1 324 ? 8.278 2.016 11.343 1.00 80.62 324 ASP A C 1
ATOM 2561 O O . ASP A 1 324 ? 7.757 0.997 10.872 1.00 80.62 324 ASP A O 1
ATOM 2565 N N . PHE A 1 325 ? 7.560 2.959 11.951 1.00 72.38 325 PHE A N 1
ATOM 2566 C CA . PHE A 1 325 ? 6.128 2.807 12.221 1.00 72.38 325 PHE A CA 1
ATOM 2567 C C . PHE A 1 325 ? 5.384 4.127 12.418 1.00 72.38 325 PHE A C 1
ATOM 2569 O O . PHE A 1 325 ? 5.921 5.091 12.965 1.00 72.38 325 PHE A O 1
ATOM 2576 N N . ASP A 1 326 ? 4.111 4.114 12.031 1.00 66.88 326 ASP A N 1
ATOM 2577 C CA . ASP A 1 326 ? 3.123 5.155 12.299 1.00 66.88 326 ASP A CA 1
ATOM 2578 C C . ASP A 1 326 ? 1.897 4.550 13.016 1.00 66.88 326 ASP A C 1
ATOM 2580 O O . ASP A 1 326 ? 1.936 3.425 13.517 1.00 66.88 326 ASP A O 1
ATOM 2584 N N . GLU A 1 327 ? 0.801 5.300 13.107 1.00 56.81 327 GLU A N 1
ATOM 2585 C CA . GLU A 1 327 ? -0.447 4.856 13.748 1.00 56.81 327 GLU A CA 1
ATOM 2586 C C . GLU A 1 327 ? -1.232 3.820 12.919 1.00 56.81 327 GLU A C 1
ATOM 2588 O O . GLU A 1 327 ? -2.148 3.180 13.436 1.00 56.81 327 GLU A O 1
ATOM 2593 N N . LYS A 1 328 ? -0.887 3.641 11.638 1.00 49.53 328 LYS A N 1
ATOM 2594 C CA . LYS A 1 328 ? -1.612 2.798 10.673 1.00 49.53 328 LYS A CA 1
ATOM 2595 C C . LYS A 1 328 ? -0.923 1.460 10.461 1.00 49.53 328 LYS A C 1
ATOM 2597 O O . LYS A 1 328 ? -1.585 0.440 10.245 1.00 49.53 328 LYS A O 1
ATOM 2602 N N . GLY A 1 329 ? 0.404 1.430 10.535 1.00 58.88 329 GLY A N 1
ATOM 2603 C CA . GLY A 1 329 ? 1.179 0.220 10.338 1.00 58.88 329 GLY A CA 1
ATOM 2604 C C . GLY A 1 329 ? 2.659 0.369 10.651 1.00 58.88 329 GLY A C 1
ATOM 2605 O O . GLY A 1 329 ? 3.127 1.326 11.259 1.00 58.88 329 GLY A O 1
ATOM 2606 N N . TYR A 1 330 ? 3.410 -0.646 10.236 1.00 71.88 330 TYR A N 1
ATOM 2607 C CA . TYR A 1 330 ? 4.854 -0.677 10.405 1.00 71.88 330 TYR A CA 1
ATOM 2608 C C . TYR A 1 330 ? 5.539 -1.330 9.211 1.00 71.88 330 TYR A C 1
ATOM 2610 O O . TYR A 1 330 ? 4.963 -2.133 8.465 1.00 71.88 330 TYR A O 1
ATOM 2618 N N . MET A 1 331 ? 6.800 -0.967 9.046 1.00 80.12 331 MET A N 1
ATOM 2619 C CA . MET A 1 331 ? 7.678 -1.403 7.981 1.00 80.12 331 MET A CA 1
ATOM 2620 C C . MET A 1 331 ? 8.931 -1.998 8.617 1.00 80.12 331 MET A C 1
ATOM 2622 O O . MET A 1 331 ? 9.591 -1.349 9.425 1.00 80.12 331 MET A O 1
ATOM 2626 N N . LEU A 1 332 ? 9.246 -3.243 8.267 1.00 81.62 332 LEU A N 1
ATOM 2627 C CA . LEU A 1 332 ? 10.503 -3.886 8.638 1.00 81.62 332 LEU A CA 1
ATOM 2628 C C . LEU A 1 332 ? 11.464 -3.806 7.457 1.00 81.62 332 LEU A C 1
ATOM 2630 O O . LEU A 1 332 ? 11.091 -4.208 6.352 1.00 81.62 332 LEU A O 1
ATOM 2634 N N . GLN A 1 333 ? 12.684 -3.333 7.700 1.00 81.81 333 GLN A N 1
ATOM 2635 C CA . GLN A 1 333 ? 13.745 -3.217 6.700 1.00 81.81 333 GLN A CA 1
ATOM 2636 C C . GLN A 1 333 ? 15.033 -3.875 7.194 1.00 81.81 333 GLN A C 1
ATOM 2638 O O . GLN A 1 333 ? 15.367 -3.805 8.371 1.00 81.81 333 GLN A O 1
ATOM 2643 N N . ALA A 1 334 ? 15.808 -4.482 6.308 1.00 81.00 334 ALA A N 1
ATOM 2644 C CA . ALA A 1 334 ? 17.189 -4.863 6.602 1.00 81.00 334 ALA A CA 1
ATOM 2645 C C . ALA A 1 334 ? 18.031 -4.726 5.336 1.00 81.00 334 ALA A C 1
ATOM 2647 O O . ALA A 1 334 ? 17.500 -4.792 4.236 1.00 81.00 334 ALA A O 1
ATOM 2648 N N . PHE A 1 335 ? 19.341 -4.553 5.471 1.00 80.25 335 PHE A N 1
ATOM 2649 C CA . PHE A 1 335 ? 20.228 -4.296 4.336 1.00 80.25 335 PHE A CA 1
ATOM 2650 C C . PHE A 1 335 ? 21.385 -5.288 4.339 1.00 80.25 335 PHE A C 1
ATOM 2652 O O . PHE A 1 335 ? 21.992 -5.510 5.386 1.00 80.25 335 PHE A O 1
ATOM 2659 N N . THR A 1 336 ? 21.730 -5.880 3.198 1.00 78.19 336 THR A N 1
ATOM 2660 C CA . THR A 1 336 ? 22.987 -6.626 3.079 1.00 78.19 336 THR A CA 1
ATOM 2661 C C . THR A 1 336 ? 24.179 -5.681 3.010 1.00 78.19 336 THR A C 1
ATOM 2663 O O . THR A 1 336 ? 24.054 -4.489 2.738 1.00 78.19 336 THR A O 1
ATOM 2666 N N . LYS A 1 337 ? 25.377 -6.238 3.172 1.00 74.50 337 LYS A N 1
ATOM 2667 C CA . LYS A 1 337 ? 26.596 -5.619 2.645 1.00 74.50 337 LYS A CA 1
ATOM 2668 C C . LYS A 1 337 ? 26.558 -5.584 1.111 1.00 74.50 337 LYS A C 1
ATOM 2670 O O . LYS A 1 337 ? 25.776 -6.304 0.485 1.00 74.50 337 LYS A O 1
ATOM 2675 N N . HIS A 1 338 ? 27.422 -4.767 0.515 1.00 74.50 338 HIS A N 1
ATOM 2676 C CA . HIS A 1 338 ? 27.584 -4.689 -0.937 1.00 74.50 338 HIS A CA 1
ATOM 2677 C C . HIS A 1 338 ? 27.901 -6.062 -1.549 1.00 74.50 338 HIS A C 1
ATOM 2679 O O . HIS A 1 338 ? 28.634 -6.861 -0.964 1.00 74.50 338 HIS A O 1
ATOM 2685 N N . LEU A 1 339 ? 27.362 -6.320 -2.741 1.00 79.25 339 LEU A N 1
ATOM 2686 C CA . LEU A 1 339 ? 27.512 -7.595 -3.454 1.00 79.25 339 LEU A CA 1
ATOM 2687 C C . LEU A 1 339 ? 28.913 -7.786 -4.059 1.00 79.25 339 LEU A C 1
ATOM 2689 O O . LEU A 1 339 ? 29.302 -8.907 -4.382 1.00 79.25 339 LEU A O 1
ATOM 2693 N N . GLN A 1 340 ? 29.673 -6.697 -4.194 1.00 79.38 340 GLN A N 1
ATOM 2694 C CA . GLN A 1 340 ? 31.052 -6.673 -4.677 1.00 79.38 340 GLN A CA 1
ATOM 2695 C C . GLN A 1 340 ? 31.957 -5.839 -3.755 1.00 79.38 340 GLN A C 1
ATOM 2697 O O . GLN A 1 340 ? 31.493 -5.146 -2.853 1.00 79.38 340 GLN A O 1
ATOM 2702 N N . ALA A 1 341 ? 33.270 -5.870 -4.005 1.00 67.94 341 ALA A N 1
ATOM 2703 C CA . ALA A 1 341 ? 34.261 -5.143 -3.205 1.00 67.94 341 ALA A CA 1
ATOM 2704 C C . ALA A 1 341 ? 34.180 -3.604 -3.325 1.00 67.94 341 ALA A C 1
ATOM 2706 O O . ALA A 1 341 ? 34.691 -2.901 -2.454 1.00 67.94 341 ALA A O 1
ATOM 2707 N N . ARG A 1 342 ? 33.558 -3.066 -4.387 1.00 69.94 342 ARG A N 1
ATOM 2708 C CA . ARG A 1 342 ? 33.259 -1.628 -4.506 1.00 69.94 342 ARG A CA 1
ATOM 2709 C C . ARG A 1 342 ? 31.999 -1.301 -3.686 1.00 69.94 342 ARG A C 1
ATOM 2711 O O . ARG A 1 342 ? 30.989 -1.973 -3.912 1.00 69.94 342 ARG A O 1
ATOM 2718 N N . PRO A 1 343 ? 31.994 -0.271 -2.816 1.00 74.94 343 PRO A N 1
ATOM 2719 C CA . PRO A 1 343 ? 30.815 0.115 -2.038 1.00 74.94 343 PRO A CA 1
ATOM 2720 C C . PRO A 1 343 ? 29.763 0.758 -2.951 1.00 74.94 343 PRO A C 1
ATOM 2722 O O . PRO A 1 343 ? 29.740 1.964 -3.179 1.00 74.94 343 PRO A O 1
ATOM 2725 N N . THR A 1 344 ? 28.961 -0.109 -3.559 1.00 81.75 344 THR A N 1
ATOM 2726 C CA . THR A 1 344 ? 27.984 0.183 -4.613 1.00 81.75 344 THR A CA 1
ATOM 2727 C C . THR A 1 344 ? 26.730 -0.653 -4.334 1.00 81.75 344 THR A C 1
ATOM 2729 O O . THR A 1 344 ? 26.217 -0.586 -3.219 1.00 81.75 344 THR A O 1
ATOM 2732 N N . VAL A 1 345 ? 26.259 -1.481 -5.271 1.00 81.94 345 VAL A N 1
ATOM 2733 C CA . VAL A 1 345 ? 25.024 -2.263 -5.114 1.00 81.94 345 VAL A CA 1
ATOM 2734 C C . VAL A 1 345 ? 25.055 -3.196 -3.888 1.00 81.94 345 VAL A C 1
ATOM 2736 O O . VAL A 1 345 ? 25.975 -4.003 -3.717 1.00 81.94 345 VAL A O 1
ATOM 2739 N N . PHE A 1 346 ? 24.040 -3.082 -3.032 1.00 81.56 346 PHE A N 1
ATOM 2740 C CA . PHE A 1 346 ? 23.690 -4.004 -1.945 1.00 81.56 346 PHE A CA 1
ATOM 2741 C C . PHE A 1 346 ? 22.247 -4.505 -2.136 1.00 81.56 346 PHE A C 1
ATOM 2743 O O . PHE A 1 346 ? 21.736 -4.512 -3.254 1.00 81.56 346 PHE A O 1
ATOM 2750 N N . ILE A 1 347 ? 21.604 -5.010 -1.080 1.00 81.81 347 ILE A N 1
ATOM 2751 C CA . ILE A 1 347 ? 20.257 -5.588 -1.118 1.00 81.81 347 ILE A CA 1
ATOM 2752 C C . ILE A 1 347 ? 19.425 -5.126 0.106 1.00 81.81 347 ILE A C 1
ATOM 2754 O O . ILE A 1 347 ? 19.803 -5.423 1.234 1.00 81.81 347 ILE A O 1
ATOM 2758 N N . GLU A 1 348 ? 18.291 -4.435 -0.098 1.00 83.00 348 GLU A N 1
ATOM 2759 C CA . GLU A 1 348 ? 17.263 -4.123 0.912 1.00 83.00 348 GLU A CA 1
ATOM 2760 C C . GLU A 1 348 ? 16.161 -5.191 0.970 1.00 83.00 348 GLU A C 1
ATOM 2762 O O . GLU A 1 348 ? 15.392 -5.401 0.033 1.00 83.00 348 GLU A O 1
ATOM 2767 N N . ILE A 1 349 ? 16.023 -5.789 2.144 1.00 82.31 349 ILE A N 1
ATOM 2768 C CA . ILE A 1 349 ? 14.945 -6.643 2.624 1.00 82.31 349 ILE A CA 1
ATOM 2769 C C . ILE A 1 349 ? 13.801 -5.726 3.086 1.00 82.31 349 ILE A C 1
ATOM 2771 O O . ILE A 1 349 ? 14.057 -4.877 3.933 1.00 82.31 349 ILE A O 1
ATOM 2775 N N . ILE A 1 350 ? 12.550 -5.924 2.646 1.00 79.19 350 ILE A N 1
ATOM 2776 C CA . ILE A 1 350 ? 11.418 -5.117 3.145 1.00 79.19 350 ILE A CA 1
ATOM 2777 C C . ILE A 1 350 ? 10.110 -5.907 3.301 1.00 79.19 350 ILE A C 1
ATOM 2779 O O . ILE A 1 350 ? 9.689 -6.624 2.390 1.00 79.19 350 ILE A O 1
ATOM 2783 N N . GLN A 1 351 ? 9.454 -5.729 4.455 1.00 73.62 351 GLN A N 1
ATOM 2784 C CA . GLN A 1 351 ? 8.110 -6.217 4.786 1.00 73.62 351 GLN A CA 1
ATOM 2785 C C . GLN A 1 351 ? 7.243 -5.044 5.272 1.00 73.62 351 GLN A C 1
ATOM 2787 O O . GLN A 1 351 ? 7.529 -4.446 6.306 1.00 73.62 351 GLN A O 1
ATOM 2792 N N . ARG A 1 352 ? 6.142 -4.756 4.569 1.00 65.75 352 ARG A N 1
ATOM 2793 C CA . ARG A 1 352 ? 5.153 -3.726 4.942 1.00 65.75 352 ARG A CA 1
ATOM 2794 C C . ARG A 1 352 ? 3.927 -4.366 5.601 1.00 65.75 352 ARG A C 1
ATOM 2796 O O . ARG A 1 352 ? 3.445 -5.393 5.123 1.00 65.75 352 ARG A O 1
ATOM 2803 N N . ARG A 1 353 ? 3.397 -3.760 6.667 1.00 58.31 353 ARG A N 1
ATOM 2804 C CA . ARG A 1 353 ? 2.176 -4.195 7.374 1.00 58.31 353 ARG A CA 1
ATOM 2805 C C . ARG A 1 353 ? 1.117 -3.094 7.328 1.00 58.31 353 ARG A C 1
ATOM 2807 O O . ARG A 1 353 ? 1.453 -1.921 7.402 1.00 58.31 353 ARG A O 1
ATOM 2814 N N . ASN A 1 354 ? -0.149 -3.483 7.166 1.00 48.69 354 ASN A N 1
ATOM 2815 C CA . ASN A 1 354 ? -1.354 -2.631 7.148 1.00 48.69 354 ASN A CA 1
ATOM 2816 C C . ASN A 1 354 ? -1.422 -1.472 6.123 1.00 48.69 354 ASN A C 1
ATOM 2818 O O . ASN A 1 354 ? -2.449 -0.812 6.027 1.00 48.69 354 ASN A O 1
ATOM 2822 N N . HIS A 1 355 ? -0.419 -1.296 5.260 1.00 48.78 355 HIS A N 1
ATOM 2823 C CA . HIS A 1 355 ? -0.304 -0.170 4.318 1.00 48.78 355 HIS A CA 1
ATOM 2824 C C . HIS A 1 355 ? -1.431 0.030 3.270 1.00 48.78 355 HIS A C 1
ATOM 2826 O O . HIS A 1 355 ? -1.373 1.016 2.540 1.00 48.78 355 HIS A O 1
ATOM 2832 N N . LYS A 1 356 ? -2.423 -0.871 3.142 1.00 57.75 356 LYS A N 1
ATOM 2833 C CA . LYS A 1 356 ? -3.585 -0.722 2.230 1.00 57.75 356 LYS A CA 1
ATOM 2834 C C . LYS A 1 356 ? -4.868 -1.316 2.833 1.00 57.75 356 LYS A C 1
ATOM 2836 O O . LYS A 1 356 ? -5.168 -2.494 2.624 1.00 57.75 356 LYS A O 1
ATOM 2841 N N . ALA A 1 357 ? -5.658 -0.492 3.527 1.00 59.44 357 ALA A N 1
ATOM 2842 C CA . ALA A 1 357 ? -6.873 -0.909 4.241 1.00 59.44 357 ALA A CA 1
ATOM 2843 C C . ALA A 1 357 ? -7.890 -1.687 3.373 1.00 59.44 357 ALA A C 1
ATOM 2845 O O . ALA A 1 357 ? -8.445 -2.689 3.820 1.00 59.44 357 ALA A O 1
ATOM 2846 N N . ALA A 1 358 ? -8.089 -1.315 2.103 1.00 75.88 358 ALA A N 1
ATOM 2847 C CA . ALA A 1 358 ? -9.013 -2.027 1.208 1.00 75.88 358 ALA A CA 1
ATOM 2848 C C . ALA A 1 358 ? -8.628 -3.502 0.989 1.00 75.88 358 ALA A C 1
ATOM 2850 O O . ALA A 1 358 ? -9.493 -4.379 1.004 1.00 75.88 358 ALA A O 1
ATOM 2851 N N . SER A 1 359 ? -7.329 -3.798 0.871 1.00 74.94 359 SER A N 1
ATOM 2852 C CA . SER A 1 359 ? -6.831 -5.170 0.707 1.00 74.94 359 SER A CA 1
ATOM 2853 C C . SER A 1 359 ? -7.079 -6.027 1.956 1.00 74.94 359 SER A C 1
ATOM 2855 O O . SER A 1 359 ? -7.312 -7.233 1.839 1.00 74.94 359 SER A O 1
ATOM 2857 N N . TYR A 1 360 ? -7.120 -5.417 3.148 1.00 75.81 360 TYR A N 1
ATOM 2858 C CA . TYR A 1 360 ? -7.490 -6.105 4.387 1.00 75.81 360 TYR A CA 1
ATOM 2859 C C . TYR A 1 360 ? -8.950 -6.584 4.346 1.00 75.81 360 TYR A C 1
ATOM 2861 O O . TYR A 1 360 ? -9.191 -7.778 4.501 1.00 75.81 360 TYR A O 1
ATOM 2869 N N . TYR A 1 361 ? -9.922 -5.716 4.043 1.00 84.81 361 TYR A N 1
ATOM 2870 C CA . TYR A 1 361 ? -11.333 -6.132 3.951 1.00 84.81 361 TYR A CA 1
ATOM 2871 C C . TYR A 1 361 ? -11.596 -7.122 2.805 1.00 84.81 361 TYR A C 1
ATOM 2873 O O . TYR A 1 361 ? -12.372 -8.065 2.973 1.00 84.81 361 TYR A O 1
ATOM 2881 N N . ILE A 1 362 ? -10.909 -6.969 1.668 1.00 83.00 362 ILE A N 1
ATOM 2882 C CA . ILE A 1 362 ? -10.988 -7.911 0.542 1.00 83.00 362 ILE A CA 1
ATOM 2883 C C . ILE A 1 362 ? -10.488 -9.300 0.971 1.00 83.00 362 ILE A C 1
ATOM 2885 O O . ILE A 1 362 ? -11.243 -10.276 0.960 1.00 83.00 362 ILE A O 1
ATOM 2889 N N . SER A 1 363 ? -9.231 -9.402 1.410 1.00 80.50 363 SER A N 1
ATOM 2890 C CA . SER A 1 363 ? -8.612 -10.693 1.739 1.00 80.50 363 SER A CA 1
ATOM 2891 C C . SER A 1 363 ? -9.186 -11.331 3.009 1.00 80.50 363 SER A C 1
ATOM 2893 O O . SER A 1 363 ? -9.527 -12.515 2.995 1.00 80.50 363 SER A O 1
ATOM 2895 N N . ARG A 1 364 ? -9.345 -10.565 4.095 1.00 83.06 364 ARG A N 1
ATOM 2896 C CA . ARG A 1 364 ? -9.748 -11.076 5.414 1.00 83.06 364 ARG A CA 1
ATOM 2897 C C . ARG A 1 364 ? -11.258 -11.246 5.548 1.00 83.06 364 ARG A C 1
ATOM 2899 O O . ARG A 1 364 ? -11.709 -12.310 5.957 1.00 83.06 364 ARG A O 1
ATOM 2906 N N . PHE A 1 365 ? -12.036 -10.238 5.153 1.00 87.62 365 PHE A N 1
ATOM 2907 C CA . PHE A 1 365 ? -13.496 -10.240 5.319 1.00 87.62 365 PHE A CA 1
ATOM 2908 C C . PHE A 1 365 ? -14.269 -10.734 4.086 1.00 87.62 365 PHE A C 1
ATOM 2910 O O . PHE A 1 365 ? -15.473 -10.949 4.177 1.00 87.62 365 PHE A O 1
ATOM 2917 N N . GLY A 1 366 ? -13.598 -10.974 2.954 1.00 89.12 366 GLY A N 1
ATOM 2918 C CA . GLY A 1 366 ? -14.224 -11.535 1.751 1.00 89.12 366 GLY A CA 1
ATOM 2919 C C . GLY A 1 366 ? -14.919 -10.518 0.849 1.00 89.12 366 GLY A C 1
ATOM 2920 O O . GLY A 1 366 ? -15.681 -10.922 -0.024 1.00 89.12 366 GLY A O 1
ATOM 2921 N N . PHE A 1 367 ? -14.657 -9.221 1.032 1.00 93.50 367 PHE A N 1
ATOM 2922 C CA . PHE A 1 367 ? -15.196 -8.172 0.166 1.00 93.50 367 PHE A CA 1
ATOM 2923 C C . PHE A 1 367 ? -14.613 -8.245 -1.259 1.00 93.50 367 PHE A C 1
ATOM 2925 O O . PHE A 1 367 ? -13.477 -8.664 -1.480 1.00 93.50 367 PHE A O 1
ATOM 2932 N N . GLU A 1 368 ? -15.371 -7.761 -2.234 1.00 91.75 368 GLU A N 1
ATOM 2933 C CA . GLU A 1 368 ? -14.930 -7.552 -3.614 1.00 91.75 368 GLU A CA 1
ATOM 2934 C C . GLU A 1 368 ? -14.726 -6.050 -3.886 1.00 91.75 368 GLU A C 1
ATOM 2936 O O . GLU A 1 368 ? -15.438 -5.223 -3.304 1.00 91.75 368 GLU A O 1
ATOM 2941 N N . PRO A 1 369 ? -13.806 -5.652 -4.782 1.00 90.38 369 PRO A N 1
ATOM 2942 C CA . PRO A 1 369 ? -13.779 -4.294 -5.321 1.00 90.38 369 PRO A CA 1
ATOM 2943 C C . PRO A 1 369 ? -15.131 -3.920 -5.953 1.00 90.38 369 PRO A C 1
ATOM 2945 O O . PRO A 1 369 ? -15.678 -4.669 -6.760 1.00 90.38 369 PRO A O 1
ATOM 2948 N N . LEU A 1 370 ? -15.681 -2.760 -5.583 1.00 94.12 370 LEU A N 1
ATOM 2949 C CA . LEU A 1 370 ? -16.909 -2.210 -6.173 1.00 94.12 370 LEU A CA 1
ATOM 2950 C C . LEU A 1 370 ? -16.597 -1.037 -7.101 1.00 94.12 370 LEU A C 1
ATOM 2952 O O . LEU A 1 370 ? -17.137 -0.949 -8.205 1.00 94.12 370 LEU A O 1
ATOM 2956 N N . GLY A 1 371 ? -15.732 -0.133 -6.648 1.00 90.25 371 GLY A N 1
ATOM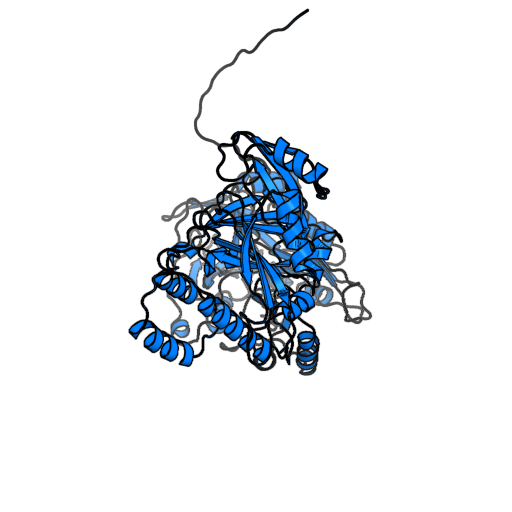 2957 C CA . GLY A 1 371 ? -15.330 1.024 -7.424 1.00 90.25 371 GLY A CA 1
ATOM 2958 C C . GLY A 1 371 ? -14.164 1.784 -6.810 1.00 90.25 371 GLY A C 1
ATOM 2959 O O . GLY A 1 371 ? -13.863 1.661 -5.627 1.00 90.25 371 GLY A O 1
ATOM 2960 N N . TYR A 1 372 ? -13.523 2.600 -7.631 1.00 88.12 372 TYR A N 1
ATOM 2961 C CA . TYR A 1 372 ? -12.359 3.397 -7.282 1.00 88.12 372 TYR A CA 1
ATOM 2962 C C . TYR A 1 372 ? -12.534 4.834 -7.758 1.00 88.12 372 TYR A C 1
ATOM 2964 O O . TYR A 1 372 ? -13.045 5.071 -8.855 1.00 88.12 372 TYR A O 1
ATOM 2972 N N . GLN A 1 373 ? -12.093 5.779 -6.937 1.00 85.25 373 GLN A N 1
ATOM 2973 C CA . GLN A 1 373 ? -12.019 7.194 -7.269 1.00 85.25 373 GLN A CA 1
ATOM 2974 C C . GLN A 1 373 ? -10.668 7.736 -6.773 1.00 85.25 373 GLN A C 1
ATOM 2976 O O . GLN A 1 373 ? -10.368 7.642 -5.588 1.00 85.25 373 GLN A O 1
ATOM 2981 N N . GLY A 1 374 ? -9.840 8.279 -7.663 1.00 79.06 374 GLY A N 1
ATOM 2982 C CA . GLY A 1 374 ? -8.448 8.654 -7.370 1.00 79.06 374 GLY A CA 1
ATOM 2983 C C . GLY A 1 374 ? -7.825 9.507 -8.475 1.00 79.06 374 GLY A C 1
ATOM 2984 O O . GLY A 1 374 ? -8.552 10.069 -9.303 1.00 79.06 374 GLY A O 1
ATOM 2985 N N . LEU A 1 375 ? -6.492 9.607 -8.516 1.00 59.91 375 LEU A N 1
ATOM 2986 C CA . LEU A 1 375 ? -5.765 10.464 -9.470 1.00 59.91 375 LEU A CA 1
ATOM 2987 C C . LEU A 1 375 ? -6.137 10.174 -10.933 1.00 59.91 375 LEU A C 1
ATOM 2989 O O . LEU A 1 375 ? -6.316 11.112 -11.717 1.00 59.91 375 LEU A O 1
ATOM 2993 N N . GLU A 1 376 ? -6.316 8.896 -11.264 1.00 69.12 376 GLU A N 1
ATOM 2994 C CA . GLU A 1 376 ? -6.672 8.337 -12.577 1.00 69.12 376 GLU A CA 1
ATOM 2995 C C . GLU A 1 376 ? -8.124 8.650 -12.967 1.00 69.12 376 GLU A C 1
ATOM 2997 O O . GLU A 1 376 ? -8.472 8.693 -14.145 1.00 69.12 376 GLU A O 1
ATOM 3002 N N . THR A 1 377 ? -8.989 8.889 -11.977 1.00 74.56 377 THR A N 1
ATOM 3003 C CA . THR A 1 377 ? -10.415 9.195 -12.170 1.00 74.56 377 THR A CA 1
ATOM 3004 C C . THR A 1 377 ? -10.717 10.691 -12.017 1.00 74.56 377 THR A C 1
ATOM 3006 O O . THR A 1 377 ? -11.880 11.091 -12.021 1.00 74.56 377 THR A O 1
ATOM 3009 N N . GLY A 1 378 ? -9.679 11.521 -11.861 1.00 74.44 378 GLY A N 1
ATOM 3010 C CA . GLY A 1 378 ? -9.776 12.973 -11.691 1.00 74.44 378 GLY A CA 1
ATOM 3011 C C . GLY A 1 378 ? -9.875 13.467 -10.242 1.00 74.44 378 GLY A C 1
ATOM 3012 O O . GLY A 1 378 ? -9.848 14.679 -10.029 1.00 74.44 378 GLY A O 1
ATOM 3013 N N . SER A 1 379 ? -9.930 12.586 -9.235 1.00 78.06 379 SER A N 1
ATOM 3014 C CA . SER A 1 379 ? -9.877 13.008 -7.828 1.00 78.06 379 SER A CA 1
ATOM 3015 C C . SER A 1 379 ? -8.438 13.313 -7.417 1.00 78.06 379 SER A C 1
ATOM 3017 O O . SER A 1 379 ? -7.628 12.419 -7.189 1.00 78.06 379 SER A O 1
ATOM 3019 N N . ARG A 1 380 ? -8.106 14.606 -7.347 1.00 76.06 380 ARG A N 1
ATOM 3020 C CA . ARG A 1 380 ? -6.730 15.083 -7.117 1.00 76.06 380 ARG A CA 1
ATOM 3021 C C . ARG A 1 380 ? -6.333 15.246 -5.648 1.00 76.06 380 ARG A C 1
ATOM 3023 O O . ARG A 1 380 ? -5.167 15.504 -5.382 1.00 76.06 380 ARG A O 1
ATOM 3030 N N . ARG A 1 381 ? -7.279 15.114 -4.710 1.00 77.00 381 ARG A N 1
ATOM 3031 C CA . ARG A 1 381 ? -7.049 15.373 -3.273 1.00 77.00 381 ARG A CA 1
ATOM 3032 C C . ARG A 1 381 ? -7.230 14.139 -2.393 1.00 77.00 381 ARG A C 1
ATOM 3034 O O . ARG A 1 381 ? -6.450 13.948 -1.468 1.00 77.00 381 ARG A O 1
ATOM 3041 N N . ILE A 1 382 ? -8.230 13.307 -2.690 1.00 80.25 382 ILE A N 1
ATOM 3042 C CA . ILE A 1 382 ? -8.619 12.140 -1.884 1.00 80.25 382 ILE A CA 1
ATOM 3043 C C . ILE A 1 382 ? -8.721 10.904 -2.786 1.00 80.25 382 ILE A C 1
ATOM 3045 O O . ILE A 1 382 ? -9.414 10.947 -3.805 1.00 80.25 382 ILE A O 1
ATOM 3049 N N . VAL A 1 383 ? -8.074 9.805 -2.397 1.00 80.94 383 VAL A N 1
ATOM 3050 C CA . VAL A 1 383 ? -8.341 8.464 -2.939 1.00 80.94 383 VAL A CA 1
ATOM 3051 C C . VAL A 1 383 ? -9.518 7.842 -2.196 1.00 80.94 383 VAL A C 1
ATOM 3053 O O . VAL A 1 383 ? -9.669 8.056 -0.996 1.00 80.94 383 VAL A O 1
ATOM 3056 N N . SER A 1 384 ? -10.358 7.080 -2.892 1.00 89.31 384 SER A N 1
ATOM 3057 C CA . SER A 1 384 ? -11.497 6.354 -2.327 1.00 89.31 384 SER 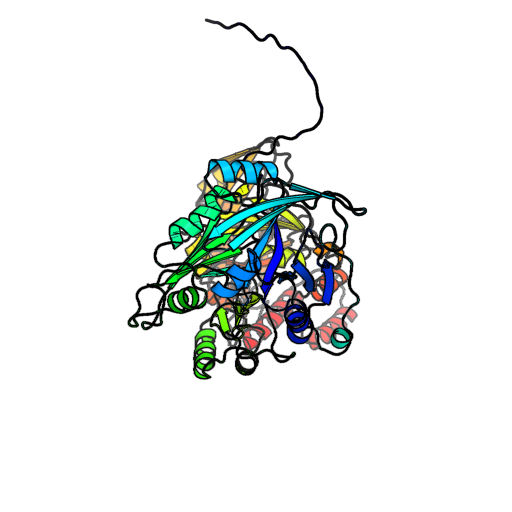A CA 1
ATOM 3058 C C . SER A 1 384 ? -11.611 4.966 -2.958 1.00 89.31 384 SER A C 1
ATOM 3060 O O . SER A 1 384 ? -11.888 4.838 -4.152 1.00 89.31 384 SER A O 1
ATOM 3062 N N . HIS A 1 385 ? -11.439 3.921 -2.151 1.00 89.12 385 HIS A N 1
ATOM 3063 C CA . HIS A 1 385 ? -11.701 2.535 -2.537 1.00 89.12 385 HIS A CA 1
ATOM 3064 C C . HIS A 1 385 ? -13.057 2.101 -1.977 1.00 89.12 385 HIS A C 1
ATOM 3066 O O . HIS A 1 385 ? -13.194 1.876 -0.774 1.00 89.12 385 HIS A O 1
ATOM 3072 N N . ALA A 1 386 ? -14.055 1.967 -2.847 1.00 95.19 386 ALA A N 1
ATOM 3073 C CA . ALA A 1 386 ? -15.325 1.344 -2.511 1.00 95.19 386 ALA A CA 1
ATOM 3074 C C . ALA A 1 386 ? -15.209 -0.180 -2.671 1.00 95.19 386 ALA A C 1
ATOM 3076 O O . ALA A 1 386 ? -14.908 -0.687 -3.756 1.00 95.19 386 ALA A O 1
ATOM 3077 N N . VAL A 1 387 ? -15.481 -0.915 -1.595 1.00 94.75 387 VAL A N 1
ATOM 3078 C CA . VAL A 1 387 ? -15.498 -2.384 -1.549 1.00 94.75 387 VAL A CA 1
ATOM 3079 C C . VAL A 1 387 ? -16.872 -2.872 -1.093 1.00 94.75 387 VAL A C 1
ATOM 3081 O O . VAL A 1 387 ? -17.527 -2.214 -0.284 1.00 94.75 387 VAL A O 1
ATOM 3084 N N . ARG A 1 388 ? -17.327 -4.020 -1.604 1.00 94.81 388 ARG A N 1
ATOM 3085 C CA . ARG A 1 388 ? -18.673 -4.562 -1.361 1.00 94.81 388 ARG A CA 1
ATOM 3086 C C . ARG A 1 388 ? -18.651 -6.019 -0.914 1.00 94.81 388 ARG A C 1
ATOM 3088 O O . ARG A 1 388 ? -17.925 -6.826 -1.483 1.00 94.81 388 ARG A O 1
ATOM 3095 N N . LEU A 1 389 ? -19.536 -6.369 0.014 1.00 93.19 389 LEU A N 1
ATOM 3096 C CA . LEU A 1 389 ? -19.908 -7.750 0.322 1.00 93.19 389 LEU A CA 1
ATOM 3097 C C . LEU A 1 389 ? -21.438 -7.856 0.358 1.00 93.19 389 LEU A C 1
ATOM 3099 O O . LEU A 1 389 ? -22.086 -7.324 1.257 1.00 93.19 389 LEU A O 1
ATOM 3103 N N . ASN A 1 390 ? -22.024 -8.486 -0.664 1.00 92.31 390 ASN A N 1
ATOM 3104 C CA . ASN A 1 390 ? -23.468 -8.481 -0.929 1.00 92.31 390 ASN A CA 1
ATOM 3105 C C . ASN A 1 390 ? -24.076 -7.062 -0.906 1.00 92.31 390 ASN A C 1
ATOM 3107 O O . ASN A 1 390 ? -23.851 -6.308 -1.853 1.00 92.31 390 ASN A O 1
ATOM 3111 N N . LYS A 1 391 ? -24.836 -6.683 0.134 1.00 92.50 391 LYS A N 1
ATOM 3112 C CA . LYS A 1 391 ? -25.396 -5.322 0.288 1.00 92.50 391 LYS A CA 1
ATOM 3113 C C . LYS A 1 391 ? -24.517 -4.381 1.121 1.00 92.50 391 LYS A C 1
ATOM 3115 O O . LYS A 1 391 ? -24.800 -3.189 1.171 1.00 92.50 391 LYS A O 1
ATOM 3120 N N . ILE A 1 392 ? -23.487 -4.891 1.793 1.00 95.06 392 ILE A N 1
ATOM 3121 C CA . ILE A 1 392 ? -22.543 -4.086 2.577 1.00 95.06 392 ILE A CA 1
ATOM 3122 C C . ILE A 1 392 ? -21.621 -3.362 1.604 1.00 95.06 392 ILE A C 1
ATOM 3124 O O . ILE A 1 392 ? -21.057 -4.002 0.717 1.00 95.06 392 ILE A O 1
ATOM 3128 N N . ILE A 1 393 ? -21.435 -2.056 1.782 1.00 96.81 393 ILE A N 1
ATOM 3129 C CA . ILE A 1 393 ? -20.453 -1.265 1.039 1.00 96.81 393 ILE A CA 1
ATOM 3130 C C . ILE A 1 393 ? -19.660 -0.436 2.045 1.00 96.81 393 ILE A C 1
ATOM 3132 O O . ILE A 1 393 ? -20.256 0.297 2.830 1.00 96.81 393 ILE A O 1
ATOM 3136 N N . PHE A 1 394 ? -18.332 -0.530 2.001 1.00 97.19 394 PHE A N 1
ATOM 3137 C CA . PHE A 1 394 ? -17.433 0.383 2.708 1.00 97.19 394 PHE A CA 1
ATOM 3138 C C . PHE A 1 394 ? -16.686 1.236 1.682 1.00 97.19 394 PHE A C 1
ATOM 3140 O O . PHE A 1 394 ? -16.214 0.714 0.672 1.00 97.19 394 PHE A O 1
ATOM 3147 N N . ILE A 1 395 ? -16.569 2.539 1.945 1.00 96.06 395 ILE A N 1
ATOM 3148 C CA . ILE A 1 395 ? -15.723 3.461 1.180 1.00 96.06 395 ILE A CA 1
ATOM 3149 C C . ILE A 1 395 ? -14.541 3.812 2.076 1.00 96.06 395 ILE A C 1
ATOM 3151 O O . ILE A 1 395 ? -14.722 4.440 3.114 1.00 96.06 395 ILE A O 1
ATOM 3155 N N . LEU A 1 396 ? -13.339 3.391 1.693 1.00 92.62 396 LEU A N 1
ATOM 3156 C CA . LEU A 1 396 ? -12.123 3.659 2.455 1.00 92.62 396 LEU A CA 1
ATOM 3157 C C . LEU A 1 396 ? -11.359 4.784 1.767 1.00 92.62 396 LEU A C 1
ATOM 3159 O O . LEU A 1 396 ? -11.019 4.659 0.587 1.00 92.62 396 LEU A O 1
ATOM 3163 N N . GLN A 1 397 ? -11.137 5.883 2.485 1.00 88.06 397 GLN A N 1
ATOM 3164 C CA . GLN A 1 397 ? -10.601 7.121 1.925 1.00 88.06 397 GLN A CA 1
ATOM 3165 C C . GLN A 1 397 ? -9.251 7.493 2.544 1.00 88.06 397 GLN A C 1
ATOM 3167 O O . GLN A 1 397 ? -9.000 7.204 3.710 1.00 88.06 397 GLN A O 1
ATOM 3172 N N . ALA A 1 398 ? -8.395 8.164 1.773 1.00 81.00 398 ALA A N 1
ATOM 3173 C CA . ALA A 1 398 ? -7.162 8.780 2.266 1.00 81.00 398 ALA A CA 1
ATOM 3174 C C . ALA A 1 398 ? -6.812 10.033 1.447 1.00 81.00 398 ALA A C 1
ATOM 3176 O O . ALA A 1 398 ? -7.187 10.140 0.280 1.00 81.00 398 ALA A O 1
ATOM 3177 N N . GLN A 1 399 ? -6.093 10.988 2.040 1.00 77.94 399 GLN A N 1
ATOM 3178 C CA . GLN A 1 399 ? -5.645 12.201 1.348 1.00 77.94 399 GLN A CA 1
ATOM 3179 C C . GLN A 1 399 ? -4.293 11.971 0.646 1.00 77.94 399 GLN A C 1
ATOM 3181 O O . GLN A 1 399 ? -3.389 11.392 1.240 1.00 77.94 399 GLN A O 1
ATOM 3186 N N . TYR A 1 400 ? -4.147 12.456 -0.592 1.00 59.84 400 TYR A N 1
ATOM 3187 C CA . TYR A 1 400 ? -2.872 12.457 -1.331 1.00 59.84 400 TYR A CA 1
ATOM 3188 C C . TYR A 1 400 ? -1.963 13.637 -0.948 1.00 59.84 400 TYR A C 1
ATOM 3190 O O . TYR A 1 400 ? -0.742 13.524 -0.951 1.00 59.84 400 TYR A O 1
ATOM 3198 N N . GLU A 1 401 ? -2.551 14.805 -0.682 1.00 62.72 401 GLU A N 1
ATOM 3199 C CA . GLU A 1 401 ? -1.796 16.026 -0.389 1.00 62.72 401 GLU A CA 1
ATOM 3200 C C . GLU A 1 401 ? -1.140 15.946 1.005 1.00 62.72 401 GLU A C 1
ATOM 3202 O O . GLU A 1 401 ? -1.842 15.654 1.973 1.00 62.72 401 GLU A O 1
ATOM 3207 N N . PRO A 1 402 ? 0.149 16.307 1.172 1.00 51.12 402 PRO A N 1
ATOM 3208 C CA . PRO A 1 402 ? 0.823 16.337 2.480 1.00 51.12 402 PRO A CA 1
ATOM 3209 C C . PRO A 1 402 ? 0.432 17.561 3.334 1.00 51.12 402 PRO A C 1
ATOM 3211 O O . PRO A 1 402 ? 1.103 17.901 4.304 1.00 51.12 402 PRO A O 1
ATOM 3214 N N . GLN A 1 403 ? -0.614 18.284 2.932 1.00 67.25 403 GLN A N 1
ATOM 3215 C CA . GLN A 1 403 ? -1.077 19.507 3.576 1.00 67.25 403 GLN A CA 1
ATOM 3216 C C . GLN A 1 403 ? -1.939 19.163 4.794 1.00 67.25 403 GLN A C 1
ATOM 3218 O O . GLN A 1 403 ? -2.793 18.277 4.730 1.00 67.25 403 GLN A O 1
ATOM 3223 N N . GLU A 1 404 ? -1.763 19.905 5.884 1.00 68.62 404 GLU A N 1
ATOM 3224 C CA . GLU A 1 404 ? -2.602 19.769 7.072 1.00 68.62 404 GLU A CA 1
ATOM 3225 C C . GLU A 1 404 ? -4.047 20.208 6.752 1.00 68.62 404 GLU A C 1
ATOM 3227 O O . GLU A 1 404 ? -4.305 21.367 6.425 1.00 68.62 404 GLU A O 1
ATOM 3232 N N . THR A 1 405 ? -4.999 19.279 6.829 1.00 83.94 405 THR A N 1
ATOM 3233 C CA . THR A 1 405 ? -6.432 19.516 6.583 1.00 83.94 405 THR A CA 1
ATOM 3234 C C . THR A 1 405 ? -7.273 18.949 7.722 1.00 83.94 405 THR A C 1
ATOM 3236 O O . THR A 1 405 ? -6.770 18.205 8.558 1.00 83.94 405 THR A O 1
ATOM 3239 N N . GLU A 1 406 ? -8.569 19.264 7.743 1.00 86.94 406 GLU A N 1
ATOM 3240 C CA . GLU A 1 406 ? -9.539 18.656 8.665 1.00 86.94 406 GLU A CA 1
ATOM 3241 C C . GLU A 1 406 ? -9.512 17.117 8.585 1.00 86.94 406 GLU A C 1
ATOM 3243 O O . GLU A 1 406 ? -9.375 16.462 9.611 1.00 86.94 406 GLU A O 1
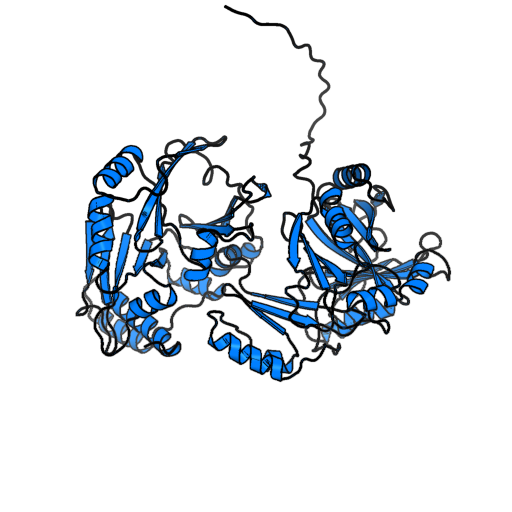ATOM 3248 N N . PHE A 1 407 ? -9.467 16.545 7.374 1.00 85.69 407 PHE A N 1
ATOM 3249 C CA . PHE A 1 407 ? -9.319 15.097 7.164 1.00 85.69 407 PHE A CA 1
ATOM 3250 C C . PHE A 1 407 ? -8.046 14.532 7.817 1.00 85.69 407 PHE A C 1
ATOM 3252 O O . PHE A 1 407 ? -8.098 13.508 8.494 1.00 85.69 407 PHE A O 1
ATOM 3259 N N . VAL A 1 408 ? -6.892 15.190 7.638 1.00 76.31 408 VAL A N 1
ATOM 3260 C CA . VAL A 1 408 ? -5.631 14.734 8.254 1.00 76.31 408 VAL A CA 1
ATOM 3261 C C . VAL A 1 408 ? -5.668 14.882 9.777 1.00 76.31 408 VAL A C 1
ATOM 3263 O O . VAL A 1 408 ? -5.151 14.011 10.468 1.00 76.31 408 VAL A O 1
ATOM 3266 N N . LYS A 1 409 ? -6.308 15.933 10.307 1.00 80.50 409 LYS A N 1
ATOM 3267 C CA . LYS A 1 409 ? -6.458 16.152 11.756 1.00 80.50 409 LYS A CA 1
ATOM 3268 C C . LYS A 1 409 ? -7.328 15.097 12.413 1.00 80.50 409 LYS A C 1
ATOM 3270 O O . LYS A 1 409 ? -6.931 14.566 13.438 1.00 80.50 409 LYS A O 1
ATOM 3275 N N . GLU A 1 410 ? -8.474 14.781 11.820 1.00 83.94 410 GLU A N 1
ATOM 3276 C CA . GLU A 1 410 ? -9.371 13.749 12.340 1.00 83.94 410 GLU A CA 1
ATOM 3277 C C . GLU A 1 410 ? -8.698 12.369 12.311 1.00 83.94 410 GLU A C 1
ATOM 3279 O O . GLU A 1 410 ? -8.720 11.656 13.309 1.00 83.94 410 GLU A O 1
ATOM 3284 N N . VAL A 1 411 ? -8.011 12.012 11.219 1.00 78.75 411 VAL A N 1
ATOM 3285 C CA . VAL A 1 411 ? -7.275 10.736 11.131 1.00 78.75 411 VAL A CA 1
ATOM 3286 C C . VAL A 1 411 ? -6.096 10.675 12.115 1.00 78.75 411 VAL A C 1
ATOM 3288 O O . VAL A 1 411 ? -5.862 9.625 12.699 1.00 78.75 411 VAL A O 1
ATOM 3291 N N . ALA A 1 412 ? -5.387 11.782 12.358 1.00 72.75 412 ALA A N 1
ATOM 3292 C CA . ALA A 1 412 ? -4.310 11.861 13.357 1.00 72.75 412 ALA A CA 1
ATOM 3293 C C . ALA A 1 412 ? -4.807 12.065 14.808 1.00 72.75 412 ALA A C 1
ATOM 3295 O O . ALA A 1 412 ? -4.001 12.251 15.719 1.00 72.75 412 ALA A O 1
ATOM 3296 N N . PHE A 1 413 ? -6.126 12.085 15.032 1.00 76.06 413 PHE A N 1
ATOM 3297 C CA . PHE A 1 413 ? -6.743 12.216 16.357 1.00 76.06 413 PHE A CA 1
ATOM 3298 C C . PHE A 1 413 ? -7.566 10.975 16.742 1.00 76.06 413 PHE A C 1
ATOM 3300 O O . PHE A 1 413 ? -7.584 10.600 17.911 1.00 76.06 413 PHE A O 1
ATOM 3307 N N . HIS A 1 414 ? -8.191 10.309 15.765 1.00 76.25 414 HIS A N 1
ATOM 3308 C CA . HIS A 1 414 ? -8.987 9.089 15.947 1.00 76.25 414 HIS A CA 1
ATOM 3309 C C . HIS A 1 414 ? -8.292 7.800 15.461 1.00 76.25 414 HIS A C 1
ATOM 3311 O O . HIS A 1 414 ? -8.772 6.703 15.751 1.00 76.25 414 HIS A O 1
ATOM 3317 N N . GLY A 1 415 ? -7.208 7.903 14.681 1.00 80.00 415 GLY A N 1
ATOM 3318 C CA . GLY A 1 415 ? -6.643 6.793 13.905 1.00 80.00 415 GLY A CA 1
ATOM 3319 C C . GLY A 1 415 ? -7.444 6.500 12.626 1.00 80.00 415 GLY A C 1
ATOM 3320 O O . GLY A 1 415 ? -8.074 7.384 12.047 1.00 80.00 415 GLY A O 1
ATOM 3321 N N . ASP A 1 416 ? -7.445 5.244 12.167 1.00 80.69 416 ASP A N 1
ATOM 3322 C CA . ASP A 1 416 ? -8.332 4.791 11.083 1.00 80.69 416 ASP A CA 1
ATOM 3323 C C . ASP A 1 416 ? -9.763 4.590 11.632 1.00 80.69 416 ASP A C 1
ATOM 3325 O O . ASP A 1 416 ? -10.017 3.661 12.403 1.00 80.69 416 ASP A O 1
ATOM 3329 N N . PHE A 1 417 ? -10.710 5.446 11.228 1.00 88.38 417 PHE A N 1
ATOM 3330 C CA . PHE A 1 417 ? -12.064 5.508 11.799 1.00 88.38 417 PHE A CA 1
ATOM 3331 C C . PHE A 1 417 ? -13.196 5.529 10.757 1.00 88.38 417 PHE A C 1
ATOM 3333 O O . PHE A 1 417 ? -12.998 5.805 9.573 1.00 88.38 417 PHE A O 1
ATOM 3340 N N . VAL A 1 418 ? -14.427 5.264 11.210 1.00 94.31 418 VAL A N 1
ATOM 3341 C CA . VAL A 1 418 ? -15.643 5.468 10.406 1.00 94.31 418 VAL A CA 1
ATOM 3342 C C . VAL A 1 418 ? -16.012 6.947 10.466 1.00 94.31 418 VAL A C 1
ATOM 3344 O O . VAL A 1 418 ? -16.455 7.410 11.512 1.00 94.31 418 VAL A O 1
ATOM 3347 N N . LYS A 1 419 ? -15.878 7.680 9.355 1.00 96.50 419 LYS A N 1
ATOM 3348 C CA . LYS A 1 419 ? -16.285 9.094 9.267 1.00 96.50 419 LYS A CA 1
ATOM 3349 C C . LYS A 1 419 ? -17.797 9.275 9.099 1.00 96.50 419 LYS A C 1
ATOM 3351 O O . LYS A 1 419 ? -18.426 10.003 9.867 1.00 96.50 419 LYS A O 1
ATOM 3356 N N . ASP A 1 420 ? -18.385 8.602 8.115 1.00 98.25 420 ASP A N 1
ATOM 3357 C CA . ASP A 1 420 ? -19.789 8.773 7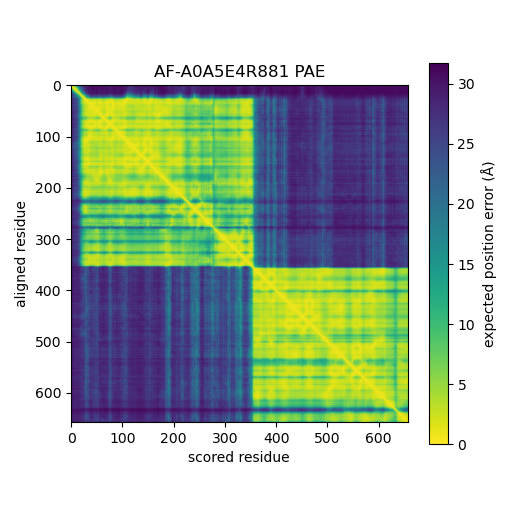.727 1.00 98.25 420 ASP A CA 1
ATOM 3358 C C . ASP A 1 420 ? -20.554 7.445 7.778 1.00 98.25 420 ASP A C 1
ATOM 3360 O O . ASP A 1 420 ? -20.014 6.394 7.426 1.00 98.25 420 ASP A O 1
ATOM 3364 N N . VAL A 1 421 ? -21.823 7.500 8.186 1.00 97.81 421 VAL A N 1
ATOM 3365 C CA . VAL A 1 421 ? -22.772 6.387 8.054 1.00 97.81 421 VAL A CA 1
ATOM 3366 C C . VAL A 1 421 ? -23.885 6.826 7.105 1.00 97.81 421 VAL A C 1
ATOM 3368 O O . VAL A 1 421 ? -24.850 7.472 7.517 1.00 97.81 421 VAL A O 1
ATOM 3371 N N . ALA A 1 422 ? -23.736 6.494 5.824 1.00 98.0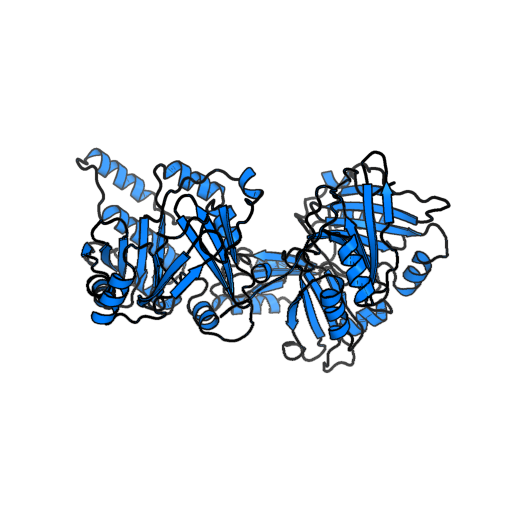0 422 ALA A N 1
ATOM 3372 C CA . ALA A 1 422 ? -24.643 6.952 4.780 1.00 98.00 422 ALA A CA 1
ATOM 3373 C C . ALA A 1 422 ? -25.995 6.214 4.796 1.00 98.00 422 ALA A C 1
ATOM 3375 O O . ALA A 1 422 ? -26.058 5.002 5.017 1.00 98.00 422 ALA A O 1
ATOM 3376 N N . PHE A 1 423 ? -27.073 6.936 4.483 1.00 96.88 423 PHE A N 1
ATOM 3377 C CA . PHE A 1 423 ? -28.429 6.394 4.369 1.00 96.88 423 PHE A CA 1
ATOM 3378 C C . PHE A 1 423 ? -28.981 6.627 2.958 1.00 96.88 423 PHE A C 1
ATOM 3380 O O . PHE A 1 423 ? -29.008 7.760 2.479 1.00 96.88 423 PHE A O 1
ATOM 3387 N N . GLU A 1 424 ? -29.458 5.570 2.297 1.00 96.19 424 GLU A N 1
ATOM 3388 C CA . GLU A 1 424 ? -30.252 5.714 1.070 1.00 96.19 424 GLU A CA 1
ATOM 3389 C C . GLU A 1 424 ? -31.682 6.129 1.451 1.00 96.19 424 GLU A C 1
ATOM 3391 O O . GLU A 1 424 ? -32.290 5.511 2.326 1.00 96.19 424 GLU A O 1
ATOM 3396 N N . VAL A 1 425 ? -32.192 7.209 0.851 1.00 96.62 425 VAL A N 1
ATOM 3397 C CA . VAL A 1 425 ? -33.441 7.867 1.266 1.00 96.62 425 VAL A CA 1
ATOM 3398 C C . VAL A 1 425 ? -34.352 8.216 0.093 1.00 96.62 425 VAL A C 1
ATOM 3400 O O . VAL A 1 425 ? -33.902 8.575 -0.996 1.00 96.62 425 VAL A O 1
ATOM 3403 N N . GLU A 1 426 ? -35.657 8.201 0.353 1.00 92.75 426 GLU A N 1
ATOM 3404 C CA . GLU A 1 426 ? -36.658 8.839 -0.502 1.00 92.75 426 GLU A CA 1
ATOM 3405 C C . GLU A 1 426 ? -36.929 10.276 -0.023 1.00 92.75 426 GLU A C 1
ATOM 3407 O O . GLU A 1 426 ? -36.865 10.566 1.169 1.00 92.75 426 GLU A O 1
ATOM 3412 N N . ASN A 1 427 ? -37.267 11.182 -0.948 1.00 94.12 427 ASN A N 1
ATOM 3413 C CA . ASN A 1 427 ? -37.658 12.569 -0.644 1.00 94.12 427 ASN A CA 1
ATOM 3414 C C . ASN A 1 427 ? -36.620 13.355 0.199 1.00 94.12 427 ASN A C 1
ATOM 3416 O O . ASN A 1 427 ? -36.950 13.979 1.211 1.00 94.12 427 ASN A O 1
ATOM 3420 N N . LEU A 1 428 ? -35.359 13.339 -0.256 1.00 97.56 428 LEU A N 1
ATOM 3421 C CA . LEU A 1 428 ? -34.215 14.038 0.350 1.00 97.56 428 LEU A CA 1
ATOM 3422 C C . LEU A 1 428 ? -34.531 15.489 0.760 1.00 97.56 428 LEU A C 1
ATOM 3424 O O . LEU A 1 428 ? -34.160 15.913 1.853 1.00 97.56 428 LEU A O 1
ATOM 3428 N N . ASP A 1 429 ? -35.243 16.232 -0.093 1.00 97.62 429 ASP A N 1
ATOM 3429 C CA . ASP A 1 429 ? -35.602 17.632 0.145 1.00 97.62 429 ASP A CA 1
ATOM 3430 C C . ASP A 1 429 ? -36.426 17.804 1.424 1.00 97.62 429 ASP A C 1
ATOM 3432 O O . ASP A 1 429 ? -36.139 18.698 2.217 1.00 97.62 429 ASP A O 1
ATOM 3436 N N . PHE A 1 430 ? -37.405 16.924 1.675 1.00 97.62 430 PHE A N 1
ATOM 3437 C CA . PHE A 1 430 ? -38.198 16.957 2.905 1.00 97.62 430 PHE A CA 1
ATOM 3438 C C . PHE A 1 430 ? -37.348 16.656 4.142 1.00 97.62 430 PHE A C 1
ATOM 3440 O O . PHE A 1 430 ? -37.471 17.365 5.139 1.00 97.62 430 PHE A O 1
ATOM 3447 N N . ILE A 1 431 ? -36.481 15.640 4.082 1.00 97.75 431 ILE A N 1
ATOM 3448 C CA . ILE A 1 431 ? -35.676 15.209 5.235 1.00 97.75 431 ILE A CA 1
ATOM 3449 C C . ILE A 1 431 ? -34.697 16.316 5.645 1.00 97.75 431 ILE A C 1
ATOM 3451 O O . ILE A 1 431 ? -34.640 16.678 6.819 1.00 97.75 431 ILE A O 1
ATOM 3455 N N . VAL A 1 432 ? -33.984 16.920 4.687 1.00 98.19 432 VAL A N 1
ATOM 3456 C CA . VAL A 1 432 ? -33.048 18.026 4.963 1.00 98.19 432 VAL A CA 1
ATOM 3457 C C . VAL A 1 432 ? -33.797 19.267 5.461 1.00 98.19 432 VAL A C 1
ATOM 3459 O O . VAL A 1 432 ? -33.394 19.878 6.452 1.00 98.19 432 VAL A O 1
ATOM 3462 N N . GLU A 1 433 ? -34.924 19.622 4.836 1.00 98.06 433 GLU A N 1
ATOM 3463 C CA . GLU A 1 433 ? -35.770 20.739 5.270 1.00 98.06 433 GLU A CA 1
ATOM 3464 C C . GLU A 1 433 ? -36.391 20.542 6.657 1.00 98.06 433 GLU A C 1
ATOM 3466 O O . GLU A 1 433 ? -36.632 21.528 7.357 1.00 98.06 433 GLU A O 1
ATOM 3471 N N . TYR A 1 434 ? -36.694 19.304 7.048 1.00 98.12 434 TYR A N 1
ATOM 3472 C CA . TYR A 1 434 ? -37.197 18.967 8.375 1.00 98.12 434 TYR A CA 1
ATOM 3473 C C . TYR A 1 434 ? -36.066 19.016 9.407 1.00 98.12 434 TYR A C 1
ATOM 3475 O O . TYR A 1 434 ? -36.158 19.772 10.374 1.00 98.12 434 TYR A O 1
ATOM 3483 N N . ALA A 1 435 ? -34.961 18.308 9.158 1.00 98.06 435 ALA A N 1
ATOM 3484 C CA . ALA A 1 435 ? -33.801 18.267 10.043 1.00 98.06 435 ALA A CA 1
ATOM 3485 C C . ALA A 1 435 ? -33.252 19.675 10.334 1.00 98.06 435 ALA A C 1
ATOM 3487 O O . ALA A 1 435 ? -33.032 20.023 11.497 1.00 98.06 435 ALA A O 1
ATOM 3488 N N . ARG A 1 436 ? -33.129 20.535 9.307 1.00 97.94 436 ARG A N 1
ATOM 3489 C CA . ARG A 1 436 ? -32.682 21.932 9.464 1.00 97.94 436 ARG A CA 1
ATOM 3490 C C . ARG A 1 436 ? -33.622 22.746 10.369 1.00 97.94 436 ARG A C 1
ATOM 3492 O O . ARG A 1 436 ? -33.149 23.551 11.165 1.00 97.94 436 ARG A O 1
ATOM 3499 N N . LYS A 1 437 ? -34.943 22.519 10.305 1.00 98.19 437 LYS A N 1
ATOM 3500 C CA . LYS A 1 437 ? -35.940 23.181 11.181 1.00 98.19 437 LYS A CA 1
ATOM 3501 C C . LYS A 1 437 ? -35.895 22.687 12.627 1.00 98.19 437 LYS A C 1
ATOM 3503 O O . LYS A 1 437 ? -36.264 23.438 13.524 1.00 98.19 437 LYS A O 1
ATOM 3508 N N . GLN A 1 438 ? -35.419 21.464 12.846 1.00 98.06 438 GLN A N 1
ATOM 3509 C CA . GLN A 1 438 ? -35.218 20.866 14.170 1.00 98.06 438 GLN A CA 1
ATOM 3510 C C . GLN A 1 438 ? -33.829 21.173 14.764 1.00 98.06 438 GLN A C 1
ATOM 3512 O O . GLN A 1 438 ? -33.518 20.723 15.863 1.00 98.06 438 GLN A O 1
ATOM 3517 N N . GLY A 1 439 ? -33.001 21.957 14.060 1.00 96.81 439 GLY A N 1
ATOM 3518 C CA . GLY A 1 439 ? -31.685 22.405 14.527 1.00 96.81 439 GLY A CA 1
ATOM 3519 C C . GLY A 1 439 ? -30.504 21.521 14.117 1.00 96.81 439 GLY A C 1
ATOM 3520 O O . GLY A 1 439 ? -29.410 21.714 14.641 1.00 96.81 439 GLY A O 1
ATOM 3521 N N . ALA A 1 440 ? -30.683 20.575 13.188 1.00 97.31 440 ALA A N 1
ATOM 3522 C CA . ALA A 1 440 ? -29.571 19.784 12.665 1.00 97.31 440 ALA A CA 1
ATOM 3523 C C . ALA A 1 440 ? -28.566 20.665 11.904 1.00 97.31 440 ALA A C 1
ATOM 3525 O O . ALA A 1 440 ? -28.948 21.482 11.060 1.00 97.31 440 ALA A O 1
ATOM 3526 N N . VAL A 1 441 ? -27.272 20.458 12.159 1.00 98.38 441 VAL A N 1
ATOM 3527 C CA . VAL A 1 441 ? -26.195 21.133 11.427 1.00 98.38 441 VAL A CA 1
ATOM 3528 C C . VAL A 1 441 ? -26.006 20.443 10.077 1.00 98.38 441 VAL A C 1
ATOM 3530 O O . VAL A 1 441 ? -25.538 19.306 9.998 1.00 98.38 441 VAL A O 1
ATOM 3533 N N . ILE A 1 442 ? -26.379 21.149 9.010 1.00 98.31 442 ILE A N 1
ATOM 3534 C CA . ILE A 1 442 ? -26.161 20.721 7.628 1.00 98.31 442 ILE A CA 1
ATOM 3535 C C . ILE A 1 442 ? -24.714 21.074 7.252 1.00 98.31 442 ILE A C 1
ATOM 3537 O O . ILE A 1 442 ? -24.388 22.244 7.067 1.00 98.31 442 ILE A O 1
ATOM 3541 N N . VAL A 1 443 ? -23.842 20.067 7.177 1.00 98.00 443 VAL A N 1
ATOM 3542 C CA . VAL A 1 443 ? -22.412 20.213 6.836 1.00 98.00 443 VAL A CA 1
ATOM 3543 C C . VAL A 1 443 ? -22.244 20.516 5.348 1.00 98.00 443 VAL A C 1
ATOM 3545 O O . VAL A 1 443 ? -21.415 21.335 4.959 1.00 98.00 443 VAL A O 1
ATOM 3548 N N . LYS A 1 444 ? -23.067 19.878 4.510 1.00 98.19 444 LYS A N 1
ATOM 3549 C CA . LYS A 1 444 ? -23.145 20.136 3.071 1.00 98.19 444 LYS A CA 1
ATOM 3550 C C . LYS A 1 444 ? -24.602 20.039 2.637 1.00 98.19 444 LYS A C 1
ATOM 3552 O O . LYS A 1 444 ? -25.216 18.981 2.767 1.00 98.19 444 LYS A O 1
ATOM 3557 N N . ASP A 1 445 ? -25.151 21.162 2.181 1.00 98.19 445 ASP A N 1
ATOM 3558 C CA . ASP A 1 445 ? -26.534 21.249 1.702 1.00 98.19 445 ASP A CA 1
ATOM 3559 C C . ASP A 1 445 ? -26.726 20.477 0.384 1.00 98.19 445 ASP A C 1
ATOM 3561 O O . ASP A 1 445 ? -25.746 20.023 -0.212 1.00 98.19 445 ASP A O 1
ATOM 3565 N N . ILE A 1 446 ? -27.978 20.307 -0.054 1.00 98.38 446 ILE A N 1
ATOM 3566 C CA . ILE A 1 446 ? -28.335 19.408 -1.160 1.00 98.38 446 ILE A CA 1
ATOM 3567 C C . ILE A 1 446 ? -27.527 19.737 -2.420 1.00 98.38 446 ILE A C 1
ATOM 3569 O O . ILE A 1 446 ? -27.645 20.823 -2.991 1.00 98.38 446 ILE A O 1
ATOM 3573 N N . TRP A 1 447 ? -26.754 18.758 -2.890 1.00 98.50 447 TRP A N 1
ATOM 3574 C CA . TRP A 1 447 ? -26.029 18.819 -4.155 1.00 98.50 447 TRP A CA 1
ATOM 3575 C C . TRP A 1 447 ? -26.361 17.612 -5.034 1.00 98.50 447 TRP A C 1
ATOM 3577 O O . TRP A 1 447 ? -26.864 16.591 -4.563 1.00 98.50 447 TRP A O 1
ATOM 3587 N N . GLU A 1 448 ? -26.079 17.735 -6.328 1.00 98.00 448 GLU A N 1
ATOM 3588 C CA . GLU A 1 448 ? -26.279 16.663 -7.301 1.00 98.00 448 GLU A CA 1
ATOM 3589 C C . GLU A 1 448 ? -24.941 16.283 -7.941 1.00 98.00 448 GLU A C 1
ATOM 3591 O O . GLU A 1 448 ? -24.140 17.147 -8.302 1.00 98.00 448 GLU A O 1
ATOM 3596 N N . GLU A 1 449 ? -24.711 14.983 -8.101 1.00 96.38 449 GLU A N 1
ATOM 3597 C CA . GLU A 1 449 ? -23.624 14.422 -8.901 1.00 96.38 449 GLU A CA 1
ATOM 3598 C C . GLU A 1 449 ? -24.224 13.558 -10.009 1.00 96.38 449 GLU A C 1
ATOM 3600 O O . GLU A 1 449 ? -25.268 12.924 -9.835 1.00 96.38 449 GLU A O 1
ATOM 3605 N N . SER A 1 450 ? -23.595 13.545 -11.181 1.00 96.06 450 SER A N 1
ATOM 3606 C CA . SER A 1 450 ? -24.153 12.870 -12.352 1.00 96.06 450 SER A CA 1
ATOM 3607 C C . SER A 1 450 ? -23.085 12.292 -13.265 1.00 96.06 450 SER A C 1
ATOM 3609 O O . SER A 1 450 ? -21.955 12.778 -13.326 1.00 96.06 450 SER A O 1
ATOM 3611 N N . ASP A 1 451 ? -23.465 11.241 -13.983 1.00 94.38 451 ASP A N 1
ATOM 3612 C CA . ASP A 1 451 ? -22.686 10.674 -15.075 1.00 94.38 451 ASP A CA 1
ATOM 3613 C C . ASP A 1 451 ? -23.625 10.124 -16.169 1.00 94.38 451 ASP A C 1
ATOM 3615 O O . ASP A 1 451 ? -24.832 10.383 -16.175 1.00 94.38 451 ASP A O 1
ATOM 3619 N N . LYS A 1 452 ? -23.086 9.345 -17.114 1.00 95.00 452 LYS A N 1
ATOM 3620 C CA . LYS A 1 452 ? -23.853 8.708 -18.202 1.00 95.00 452 LYS A CA 1
ATOM 3621 C C . LYS A 1 452 ? -25.028 7.825 -17.735 1.00 95.00 452 LYS A C 1
ATOM 3623 O O . LYS A 1 452 ? -25.885 7.498 -18.551 1.00 95.00 452 LYS A O 1
ATOM 3628 N N . ASN A 1 453 ? -25.055 7.408 -16.467 1.00 95.81 453 ASN A N 1
ATOM 3629 C CA . ASN A 1 453 ? -26.055 6.514 -15.888 1.00 95.81 453 ASN A CA 1
ATOM 3630 C C . ASN A 1 453 ? -27.137 7.257 -15.074 1.00 95.81 453 ASN A C 1
ATOM 3632 O O . ASN A 1 453 ? -28.006 6.602 -14.492 1.00 95.81 453 ASN A O 1
ATOM 3636 N N . GLY A 1 454 ? -27.104 8.594 -15.012 1.00 96.94 454 GLY A N 1
ATOM 3637 C CA . GLY A 1 454 ? -28.136 9.422 -14.378 1.00 96.94 454 GLY A CA 1
ATOM 3638 C C . GLY A 1 454 ? -27.601 10.365 -13.300 1.00 96.94 454 GLY A C 1
ATOM 3639 O O . GLY A 1 454 ? -26.452 10.796 -13.353 1.00 96.94 454 GLY A O 1
ATOM 3640 N N . ILE A 1 455 ? -28.454 10.689 -12.323 1.00 97.38 455 ILE A N 1
ATOM 3641 C CA . ILE A 1 455 ? -28.181 11.676 -11.264 1.00 97.38 455 ILE A CA 1
ATOM 3642 C C . ILE A 1 455 ? -28.379 11.035 -9.885 1.00 97.38 455 ILE A C 1
ATOM 3644 O O . ILE A 1 455 ? -29.405 10.391 -9.654 1.00 97.38 455 ILE A O 1
ATOM 3648 N N . VAL A 1 456 ? -27.432 11.259 -8.973 1.00 98.00 456 VAL A N 1
ATOM 3649 C CA . VAL A 1 456 ? -27.561 11.011 -7.528 1.00 98.00 456 VAL A CA 1
ATOM 3650 C C . VAL A 1 456 ? -27.611 12.356 -6.808 1.00 98.00 456 VAL A C 1
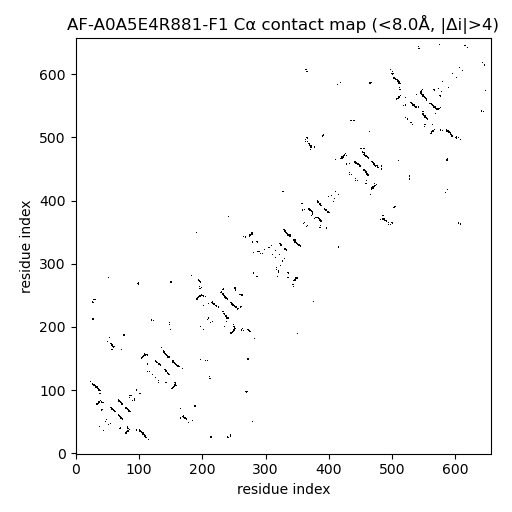ATOM 3652 O O . VAL A 1 456 ? -26.844 13.262 -7.131 1.00 98.00 456 VAL A O 1
ATOM 3655 N N . ARG A 1 457 ? -28.506 12.492 -5.829 1.00 98.25 457 ARG A N 1
ATOM 3656 C CA . ARG A 1 457 ? -28.662 13.710 -5.016 1.00 98.25 457 ARG A CA 1
ATOM 3657 C C . ARG A 1 457 ? -28.252 13.400 -3.584 1.00 98.25 457 ARG A C 1
ATOM 3659 O O . ARG A 1 457 ? -28.592 12.329 -3.085 1.00 98.25 457 ARG A O 1
ATOM 3666 N N . MET A 1 458 ? -27.508 14.290 -2.938 1.00 98.56 458 MET A N 1
ATOM 3667 C CA . MET A 1 458 ? -26.924 14.028 -1.619 1.00 98.56 458 MET A CA 1
ATOM 3668 C C . MET A 1 458 ? -26.965 15.254 -0.704 1.00 98.56 458 MET A C 1
ATOM 3670 O O . MET A 1 458 ? -26.987 16.383 -1.186 1.00 98.56 458 MET A O 1
ATOM 3674 N N . ALA A 1 459 ? -26.954 15.028 0.611 1.00 98.56 459 ALA A N 1
ATOM 3675 C CA . ALA A 1 459 ? -26.744 16.045 1.650 1.00 98.56 459 ALA A CA 1
ATOM 3676 C C . ALA A 1 459 ? -25.987 15.429 2.841 1.00 98.56 459 ALA A C 1
ATOM 3678 O O . ALA A 1 459 ? -26.166 14.245 3.114 1.00 98.56 459 ALA A O 1
ATOM 3679 N N . VAL A 1 460 ? -25.173 16.209 3.563 1.00 98.75 460 VAL A N 1
ATOM 3680 C CA . VAL A 1 460 ? -24.419 15.733 4.743 1.00 98.75 460 VAL A CA 1
ATOM 3681 C C . VAL A 1 460 ? -24.877 16.458 6.005 1.00 98.75 460 VAL A C 1
ATOM 3683 O O . VAL A 1 460 ? -24.849 17.689 6.064 1.00 98.75 460 VAL A O 1
ATOM 3686 N N . LEU A 1 461 ? -25.262 15.694 7.029 1.00 98.56 461 LEU A N 1
ATOM 3687 C CA . LEU A 1 461 ? -25.653 16.177 8.357 1.00 98.56 461 LEU A CA 1
ATOM 3688 C C . LEU A 1 461 ? -24.592 15.777 9.398 1.00 98.56 461 LEU A C 1
ATOM 3690 O O . LEU A 1 461 ? -24.071 14.665 9.344 1.00 98.56 461 LEU A O 1
ATOM 3694 N N . LYS A 1 462 ? -24.297 16.648 10.371 1.00 98.31 462 LYS A N 1
ATOM 3695 C CA . LYS A 1 462 ? -23.454 16.325 11.542 1.00 98.31 462 LYS A CA 1
ATOM 3696 C C . LYS A 1 462 ? -24.287 15.575 12.590 1.00 98.31 462 LYS A C 1
ATOM 3698 O O . LYS A 1 462 ? -25.389 16.026 12.904 1.00 98.31 462 LYS A O 1
ATOM 3703 N N . THR A 1 463 ? -23.754 14.480 13.135 1.00 97.69 463 THR A N 1
ATOM 3704 C CA . THR A 1 463 ? -24.324 13.749 14.286 1.00 97.69 463 THR A CA 1
ATOM 3705 C C . THR A 1 463 ? -23.392 13.901 15.506 1.00 97.69 463 THR A C 1
ATOM 3707 O O . THR A 1 463 ? -22.795 14.964 15.675 1.00 97.69 463 THR A O 1
ATOM 3710 N N . TYR A 1 464 ? -23.284 12.900 16.381 1.00 96.56 464 TYR A N 1
ATOM 3711 C CA . TYR A 1 464 ? -22.359 12.887 17.518 1.00 96.56 464 TYR A CA 1
ATOM 3712 C C . TYR A 1 464 ? -20.876 12.949 17.113 1.00 96.56 464 TYR A C 1
ATOM 3714 O O . TYR A 1 464 ? -20.489 12.485 16.040 1.00 96.56 464 TYR A O 1
ATOM 3722 N N . GLY A 1 465 ? -20.040 13.480 18.015 1.00 95.44 465 GLY A N 1
ATOM 3723 C CA . GLY A 1 465 ? -18.585 13.536 17.851 1.00 95.44 465 GLY A CA 1
ATOM 3724 C C . GLY A 1 465 ? -18.180 14.192 16.535 1.00 95.44 465 GLY A C 1
ATOM 3725 O O . GLY A 1 465 ? -18.699 15.253 16.183 1.00 95.44 465 GLY A O 1
ATOM 3726 N N . ASP A 1 466 ? -17.310 13.523 15.779 1.00 95.38 466 ASP A N 1
ATOM 3727 C CA . ASP A 1 466 ? -16.944 13.941 14.424 1.00 95.38 466 ASP A CA 1
ATOM 3728 C C . ASP A 1 466 ? -17.606 13.141 13.298 1.00 95.38 466 ASP A C 1
ATOM 3730 O O . ASP A 1 466 ? -17.286 13.333 12.121 1.00 95.38 466 ASP A O 1
ATOM 3734 N N . ASN A 1 467 ? -18.622 12.340 13.630 1.00 97.38 467 ASN A N 1
ATOM 3735 C CA . ASN A 1 467 ? -19.399 11.591 12.654 1.00 97.38 467 ASN A CA 1
ATOM 3736 C C . ASN A 1 467 ? -20.394 12.448 11.856 1.00 97.38 467 ASN A C 1
ATOM 3738 O O . ASN A 1 467 ? -20.964 13.442 12.327 1.00 97.38 467 ASN A O 1
ATOM 3742 N N . THR A 1 468 ? -20.656 11.997 10.630 1.00 98.50 468 THR A N 1
ATOM 3743 C CA . THR A 1 468 ? -21.689 12.542 9.743 1.00 98.50 468 THR A CA 1
ATOM 3744 C C . THR A 1 468 ? -22.632 11.460 9.212 1.00 98.50 468 THR A C 1
ATOM 3746 O O . THR A 1 468 ? -22.348 10.262 9.272 1.00 98.50 468 THR A O 1
ATOM 3749 N N . HIS A 1 469 ? -23.776 11.900 8.693 1.00 98.69 469 HIS A N 1
ATOM 3750 C CA . HIS A 1 469 ? -24.687 11.092 7.891 1.00 98.69 469 HIS A CA 1
ATOM 3751 C C . HIS A 1 469 ? -24.850 11.720 6.511 1.00 98.69 469 HIS A C 1
ATOM 3753 O O . HIS A 1 469 ? -25.436 12.801 6.382 1.00 98.69 469 HIS A O 1
ATOM 3759 N N . THR A 1 470 ? -24.380 11.024 5.478 1.00 98.69 470 THR A N 1
ATOM 3760 C CA . THR A 1 470 ? -24.659 11.368 4.086 1.00 98.69 470 THR A CA 1
ATOM 3761 C C . THR A 1 470 ? -25.982 10.732 3.668 1.00 98.69 470 THR A C 1
ATOM 3763 O O . THR A 1 470 ? -26.103 9.514 3.542 1.00 98.69 470 THR A O 1
ATOM 3766 N N . LEU A 1 471 ? -26.997 11.563 3.450 1.00 98.56 471 LEU A N 1
ATOM 3767 C CA . LEU A 1 471 ? -28.285 11.157 2.894 1.00 98.56 471 LEU A CA 1
ATOM 3768 C C . LEU A 1 471 ? -28.157 11.070 1.368 1.00 98.56 471 LEU A C 1
ATOM 3770 O O . LEU A 1 471 ? -27.647 12.009 0.758 1.00 98.56 471 LEU A O 1
ATOM 3774 N N . ILE A 1 472 ? -28.608 9.973 0.751 1.00 98.06 472 ILE A N 1
ATOM 3775 C CA . ILE A 1 472 ? -28.418 9.688 -0.682 1.00 98.06 472 ILE A CA 1
ATOM 3776 C C . ILE A 1 472 ? -29.750 9.318 -1.356 1.00 98.06 472 ILE A C 1
ATOM 3778 O O . ILE A 1 472 ? -30.330 8.279 -1.062 1.00 98.06 472 ILE A O 1
ATOM 3782 N N . ASP A 1 473 ? -30.194 10.115 -2.327 1.00 97.75 473 ASP A N 1
ATOM 3783 C CA . ASP A 1 473 ? -31.301 9.794 -3.241 1.00 97.75 473 ASP A CA 1
ATOM 3784 C C . ASP A 1 473 ? -30.733 9.277 -4.575 1.00 97.75 473 ASP A C 1
ATOM 3786 O O . ASP A 1 473 ? -30.135 10.024 -5.359 1.00 97.75 473 ASP A O 1
ATOM 3790 N N . LYS A 1 474 ? -30.928 7.974 -4.830 1.00 95.69 474 LYS A N 1
ATOM 3791 C CA . LYS A 1 474 ? -30.530 7.278 -6.069 1.00 95.69 474 LYS A CA 1
ATOM 3792 C C . LYS A 1 474 ? -31.689 7.042 -7.044 1.00 95.69 474 LYS A C 1
ATOM 3794 O O . LYS A 1 474 ? -31.508 6.367 -8.059 1.00 95.69 474 LYS A O 1
ATOM 3799 N N . SER A 1 475 ? -32.877 7.604 -6.801 1.00 94.69 475 SER A N 1
ATOM 3800 C CA . SER A 1 475 ? -34.094 7.333 -7.591 1.00 94.69 475 SER A CA 1
ATOM 3801 C C . SER A 1 475 ? -33.916 7.567 -9.103 1.00 94.69 475 SER A C 1
ATOM 3803 O O . SER A 1 475 ? -34.498 6.847 -9.926 1.00 94.69 475 SER A O 1
ATOM 3805 N N . LYS A 1 476 ? -33.041 8.512 -9.478 1.00 95.94 476 LYS A N 1
ATOM 3806 C CA . LYS A 1 476 ? -32.689 8.902 -10.857 1.00 95.94 476 LYS A CA 1
ATOM 3807 C C . LYS A 1 476 ? -31.350 8.328 -11.363 1.00 95.94 476 LYS A C 1
ATOM 3809 O O . LYS A 1 476 ? -30.901 8.733 -12.434 1.00 95.94 476 LYS A O 1
ATOM 3814 N N . TYR A 1 477 ? -30.724 7.391 -10.645 1.00 97.25 477 TYR A N 1
ATOM 3815 C CA . TYR A 1 477 ? -29.432 6.792 -11.006 1.00 97.25 477 TYR A CA 1
ATOM 3816 C C . TYR A 1 477 ? -29.547 5.308 -11.369 1.00 97.25 477 TYR A C 1
ATOM 3818 O O . TYR A 1 477 ? -30.295 4.561 -10.740 1.00 97.25 477 TYR A O 1
ATOM 3826 N N . ARG A 1 478 ? -28.812 4.859 -12.390 1.00 95.56 478 ARG A N 1
ATOM 3827 C CA . ARG A 1 478 ? -28.801 3.458 -12.860 1.00 95.56 478 ARG A CA 1
ATOM 3828 C C . ARG A 1 478 ? -27.388 2.869 -12.993 1.00 95.56 478 ARG A C 1
ATOM 3830 O O . ARG A 1 478 ? -27.227 1.805 -13.581 1.00 95.56 478 ARG A O 1
ATOM 3837 N N . GLY A 1 479 ? -26.371 3.559 -12.472 1.00 91.75 479 GLY A N 1
ATOM 3838 C CA . GLY A 1 479 ? -24.990 3.070 -12.445 1.00 91.75 479 GLY A CA 1
ATOM 3839 C C . GLY A 1 479 ? -24.755 2.043 -11.333 1.00 91.75 479 GLY A C 1
ATOM 3840 O O . GLY A 1 479 ? -25.577 1.877 -10.436 1.00 91.75 479 GLY A O 1
ATOM 3841 N N . SER A 1 480 ? -23.607 1.366 -11.373 1.00 89.56 480 SER A N 1
ATOM 3842 C CA . SER A 1 480 ? -23.267 0.259 -10.462 1.00 89.56 480 SER A CA 1
ATOM 3843 C C . SER A 1 480 ? -23.056 0.662 -8.996 1.00 89.56 480 SER A C 1
ATOM 3845 O O . SER A 1 480 ? -23.163 -0.198 -8.122 1.00 89.56 480 SER A O 1
ATOM 3847 N N . PHE A 1 481 ? -22.749 1.935 -8.713 1.00 94.62 481 PHE A N 1
ATOM 3848 C CA . PHE A 1 481 ? -22.519 2.420 -7.348 1.00 94.62 481 PHE A CA 1
ATOM 3849 C C . PHE A 1 481 ? -22.911 3.895 -7.130 1.00 94.62 481 PHE A C 1
ATOM 3851 O O . PHE A 1 481 ? -23.971 4.168 -6.557 1.00 94.62 481 PHE A O 1
ATOM 3858 N N . LEU A 1 482 ? -22.057 4.823 -7.578 1.00 95.62 482 LEU A N 1
ATOM 3859 C CA . LEU A 1 482 ? -22.174 6.286 -7.486 1.00 95.62 482 LEU A CA 1
ATOM 3860 C C . LEU A 1 482 ? -21.444 6.930 -8.688 1.00 95.62 482 LEU A C 1
ATOM 3862 O O . LEU A 1 482 ? -20.588 6.263 -9.278 1.00 95.62 482 LEU A O 1
ATOM 3866 N N . PRO A 1 483 ? -21.761 8.182 -9.073 1.00 94.88 483 PRO A N 1
ATOM 3867 C CA . PRO A 1 483 ? -20.988 8.942 -10.058 1.00 94.88 483 PRO A CA 1
ATOM 3868 C C . PRO A 1 483 ? -19.512 9.083 -9.656 1.00 94.88 483 PRO A C 1
ATOM 3870 O O . PRO A 1 483 ? -19.169 9.018 -8.481 1.00 94.88 483 PRO A O 1
ATOM 3873 N N . GLY A 1 484 ? -18.618 9.269 -10.630 1.00 90.69 484 GLY A N 1
ATOM 3874 C CA . GLY A 1 484 ? -17.185 9.498 -10.385 1.00 90.69 484 GLY A CA 1
ATOM 3875 C C . GLY A 1 484 ? -16.357 8.264 -9.987 1.00 90.69 484 GLY A C 1
ATOM 3876 O O . GLY A 1 484 ? -15.136 8.298 -10.144 1.00 90.69 484 GLY A O 1
ATOM 3877 N N . TYR A 1 485 ? -16.990 7.170 -9.552 1.00 93.12 485 TYR A N 1
ATOM 3878 C CA . TYR A 1 485 ? -16.331 5.890 -9.274 1.00 93.12 485 TYR A CA 1
ATOM 3879 C C . TYR A 1 485 ? -16.222 5.028 -10.541 1.00 93.12 485 TYR A C 1
ATOM 3881 O O . TYR A 1 485 ? -17.220 4.741 -11.203 1.00 93.12 485 TYR A O 1
ATOM 3889 N N . GLN A 1 486 ? -15.016 4.554 -10.850 1.00 89.00 486 GLN A N 1
ATOM 3890 C CA . GLN A 1 486 ? -14.772 3.551 -11.890 1.00 89.00 486 GLN A CA 1
ATOM 3891 C C . GLN A 1 486 ? -14.823 2.144 -11.285 1.00 89.00 486 GLN A C 1
ATOM 3893 O O . GLN A 1 486 ? -14.225 1.904 -10.240 1.00 89.00 486 GLN A O 1
ATOM 3898 N N . THR A 1 487 ? -15.513 1.199 -11.924 1.00 87.81 487 THR A N 1
ATOM 3899 C CA . THR A 1 487 ? -15.537 -0.214 -11.500 1.00 87.81 487 THR A CA 1
ATOM 3900 C C . THR A 1 487 ? -14.155 -0.857 -11.620 1.00 87.81 487 THR A C 1
ATOM 3902 O O . THR A 1 487 ? -13.468 -0.620 -12.611 1.00 87.81 487 THR A O 1
ATOM 3905 N N . GLN A 1 488 ? -13.782 -1.708 -10.662 1.00 79.44 488 GLN A N 1
ATOM 3906 C CA . GLN A 1 488 ? -12.537 -2.486 -10.690 1.00 79.44 488 GLN A CA 1
ATOM 3907 C C . GLN A 1 488 ? -12.813 -3.989 -10.834 1.00 79.44 488 GLN A C 1
ATOM 3909 O O . GLN A 1 488 ? -13.880 -4.468 -10.450 1.00 79.44 488 GLN A O 1
ATOM 3914 N N . ASP A 1 489 ? -11.840 -4.721 -11.377 1.00 76.94 489 ASP A N 1
ATOM 3915 C CA . ASP A 1 489 ? -11.869 -6.183 -11.460 1.00 76.94 489 ASP A CA 1
ATOM 3916 C C . ASP A 1 489 ? -11.726 -6.847 -10.080 1.00 76.94 489 ASP A C 1
ATOM 3918 O O . ASP A 1 489 ? -11.184 -6.270 -9.136 1.00 76.94 489 ASP A O 1
ATOM 3922 N N . SER A 1 490 ? -12.190 -8.095 -9.965 1.00 75.88 490 SER A N 1
ATOM 3923 C CA . SER A 1 490 ? -12.067 -8.884 -8.733 1.00 75.88 490 SER A CA 1
ATOM 3924 C C . SER A 1 490 ? -10.612 -9.289 -8.463 1.00 75.88 490 SER A C 1
ATOM 3926 O O . SER A 1 490 ? -9.919 -9.775 -9.361 1.00 75.88 490 SER A O 1
ATOM 3928 N N . ASP A 1 491 ? -10.160 -9.129 -7.214 1.00 73.50 491 ASP A N 1
ATOM 3929 C CA . ASP A 1 491 ? -8.809 -9.502 -6.785 1.00 73.50 491 ASP A CA 1
ATOM 3930 C C . ASP A 1 491 ? -8.565 -11.012 -7.023 1.00 73.50 491 ASP A C 1
ATOM 3932 O O . ASP A 1 491 ? -9.300 -11.849 -6.478 1.00 73.50 491 ASP A O 1
ATOM 3936 N N . PRO A 1 492 ? -7.528 -11.401 -7.797 1.00 65.38 492 PRO A N 1
ATOM 3937 C CA . PRO A 1 492 ? -7.197 -12.801 -8.052 1.00 65.38 492 PRO A CA 1
ATOM 3938 C C . PRO A 1 492 ? -7.044 -13.670 -6.797 1.00 65.38 492 PRO A C 1
ATOM 3940 O O . PRO A 1 492 ? -7.246 -14.883 -6.896 1.00 65.38 492 PRO A O 1
ATOM 3943 N N . ILE A 1 493 ? -6.730 -13.087 -5.630 1.00 70.94 493 ILE A N 1
ATOM 3944 C CA . ILE A 1 493 ? -6.605 -13.817 -4.362 1.00 70.94 493 ILE A CA 1
ATOM 3945 C C . ILE A 1 493 ? -7.913 -14.509 -3.949 1.00 70.94 493 ILE A C 1
ATOM 3947 O O . ILE A 1 493 ? -7.868 -15.586 -3.354 1.00 70.94 493 ILE A O 1
ATOM 3951 N N . GLN A 1 494 ? -9.081 -13.968 -4.326 1.00 71.06 494 GLN A N 1
ATOM 3952 C CA . GLN A 1 494 ? -10.382 -14.539 -3.948 1.00 71.06 494 GLN A CA 1
ATOM 3953 C C . GLN A 1 494 ? -10.608 -15.949 -4.512 1.00 71.06 494 GLN A C 1
ATOM 3955 O O . GLN A 1 494 ? -11.401 -16.709 -3.962 1.00 71.06 494 GLN A O 1
ATOM 3960 N N . LYS A 1 495 ? -9.871 -16.345 -5.559 1.00 75.31 495 LYS A N 1
ATOM 3961 C CA . LYS A 1 495 ? -9.904 -17.705 -6.128 1.00 75.31 495 LYS A CA 1
ATOM 3962 C C . LYS A 1 495 ? -9.346 -18.776 -5.179 1.00 75.31 495 LYS A C 1
ATOM 3964 O O . LYS A 1 495 ? -9.604 -19.956 -5.394 1.00 75.31 495 LYS A O 1
ATOM 3969 N N . PHE A 1 496 ? -8.591 -18.373 -4.156 1.00 76.19 496 PHE A N 1
ATOM 3970 C CA . PHE A 1 496 ? -7.886 -19.258 -3.222 1.00 76.19 496 PHE A CA 1
ATOM 3971 C C . PHE A 1 496 ? -8.414 -19.174 -1.781 1.00 76.19 496 PHE A C 1
ATOM 3973 O O . PHE A 1 496 ? -7.898 -19.863 -0.903 1.00 76.19 496 PHE A O 1
ATOM 3980 N N . LEU A 1 497 ? -9.419 -18.331 -1.521 1.00 75.56 497 LEU A N 1
ATOM 3981 C CA . LEU A 1 497 ? -9.933 -18.052 -0.179 1.00 75.56 497 LEU A CA 1
ATOM 3982 C C . LEU A 1 497 ? -11.393 -18.518 -0.047 1.00 75.56 497 LEU A C 1
ATOM 3984 O O . LEU A 1 497 ? -12.186 -18.310 -0.968 1.00 75.56 497 LEU A O 1
ATOM 3988 N N . PRO A 1 498 ? -11.794 -19.122 1.087 1.00 86.00 498 PRO A N 1
ATOM 3989 C CA . PRO A 1 498 ? -13.148 -19.646 1.252 1.00 86.00 498 PRO A CA 1
ATOM 3990 C C . PRO A 1 498 ? -14.185 -18.513 1.253 1.00 86.00 498 PRO A C 1
ATOM 3992 O O . PRO A 1 498 ? -13.902 -17.399 1.701 1.00 86.00 498 PRO A O 1
ATOM 3995 N N . LYS A 1 499 ? -15.389 -18.759 0.726 1.00 90.38 499 LYS A N 1
ATOM 3996 C CA . LYS A 1 499 ? -16.429 -17.720 0.634 1.00 90.38 499 LYS A CA 1
ATOM 3997 C C . LYS A 1 499 ? -16.956 -17.323 2.012 1.00 90.38 499 LYS A C 1
ATOM 3999 O O . LYS A 1 499 ? -17.199 -18.175 2.858 1.00 90.38 499 LYS A O 1
ATOM 4004 N N . VAL A 1 500 ? -17.172 -16.028 2.211 1.00 88.00 500 VAL A N 1
ATOM 4005 C CA . VAL A 1 500 ? -17.786 -15.474 3.420 1.00 88.00 500 VAL A CA 1
ATOM 4006 C C . VAL A 1 500 ? -19.176 -14.976 3.037 1.00 88.00 500 VAL A C 1
ATOM 4008 O O . VAL A 1 500 ? -19.298 -14.041 2.250 1.00 88.00 500 VAL A O 1
ATOM 4011 N N . GLU A 1 501 ? -20.224 -15.621 3.546 1.00 86.88 501 GLU A N 1
ATOM 4012 C CA . GLU A 1 501 ? -21.610 -15.265 3.221 1.00 86.88 501 GLU A CA 1
ATOM 4013 C C . GLU A 1 501 ? -22.190 -14.375 4.323 1.00 86.88 501 GLU A C 1
ATOM 4015 O O . GLU A 1 501 ? -22.619 -14.834 5.379 1.00 86.88 501 GLU A O 1
ATOM 4020 N N . ILE A 1 502 ? -22.127 -13.065 4.081 1.00 88.88 502 ILE A N 1
ATOM 4021 C CA . ILE A 1 502 ? -22.619 -12.001 4.961 1.00 88.88 502 ILE A CA 1
ATOM 4022 C C . ILE A 1 502 ? -23.438 -11.036 4.097 1.00 88.88 502 ILE A C 1
ATOM 4024 O O . ILE A 1 502 ? -23.026 -10.679 2.994 1.00 88.88 502 ILE A O 1
ATOM 4028 N N . ASN A 1 503 ? -24.622 -10.653 4.565 1.00 86.50 503 ASN A N 1
ATOM 4029 C CA . ASN A 1 503 ? -25.719 -10.180 3.726 1.00 86.50 503 ASN A CA 1
ATOM 4030 C C . ASN A 1 503 ? -25.841 -8.649 3.660 1.00 86.50 503 ASN A C 1
ATOM 4032 O O . ASN A 1 503 ? -25.947 -8.089 2.567 1.00 86.50 503 ASN A O 1
ATOM 4036 N N . PHE A 1 504 ? -25.878 -7.978 4.816 1.00 89.94 504 PHE A N 1
ATOM 4037 C CA . PHE A 1 504 ? -26.121 -6.534 4.967 1.00 89.94 504 PHE A CA 1
ATOM 4038 C C . PHE A 1 504 ? -25.586 -6.014 6.317 1.00 89.94 504 PHE A C 1
ATOM 4040 O O . PHE A 1 504 ? -25.230 -6.809 7.187 1.00 89.94 504 PHE A O 1
ATOM 4047 N N . ILE A 1 505 ? -25.523 -4.688 6.493 1.00 91.75 505 ILE A N 1
ATOM 4048 C CA . ILE A 1 505 ? -25.204 -4.052 7.784 1.00 91.75 505 ILE A CA 1
ATOM 4049 C C . ILE A 1 505 ? -26.443 -4.133 8.681 1.00 91.75 505 ILE A C 1
ATOM 4051 O O . ILE A 1 505 ? -27.481 -3.579 8.336 1.00 91.75 505 ILE A O 1
ATOM 4055 N N . ASP A 1 506 ? -26.336 -4.831 9.808 1.00 86.81 506 ASP A N 1
ATOM 4056 C CA . ASP A 1 506 ? -27.447 -5.095 10.730 1.00 86.81 506 ASP A CA 1
ATOM 4057 C C . ASP A 1 506 ? -27.735 -3.891 11.644 1.00 86.81 506 ASP A C 1
ATOM 4059 O O . ASP A 1 506 ? -28.886 -3.489 11.825 1.00 86.81 506 ASP A O 1
ATOM 4063 N N . HIS A 1 507 ? -26.666 -3.300 12.190 1.00 86.12 507 HIS A N 1
ATOM 4064 C CA . HIS A 1 507 ? -26.684 -2.089 13.009 1.00 86.12 507 HIS A CA 1
ATOM 4065 C C . HIS A 1 507 ? -25.283 -1.458 13.113 1.00 86.12 507 HIS A C 1
ATOM 4067 O O . HIS A 1 507 ? -24.273 -2.132 12.896 1.00 86.12 507 HIS A O 1
ATOM 4073 N N . VAL A 1 508 ? -25.216 -0.169 13.465 1.00 92.75 508 VAL A N 1
ATOM 4074 C CA . VAL A 1 508 ? -23.955 0.568 13.693 1.00 92.75 508 VAL A CA 1
ATOM 4075 C C . VAL A 1 508 ? -24.000 1.256 15.054 1.00 92.75 508 VAL A C 1
ATOM 4077 O O . VAL A 1 508 ? -24.958 1.960 15.360 1.00 92.75 508 VAL A O 1
ATOM 4080 N N . VAL A 1 509 ? -22.979 1.040 15.883 1.00 90.75 509 VAL A N 1
ATOM 4081 C CA . VAL A 1 509 ? -22.987 1.426 17.303 1.00 90.75 509 VAL A CA 1
ATOM 4082 C C . VAL A 1 509 ? -22.158 2.678 17.553 1.00 90.75 509 VAL A C 1
ATOM 4084 O O . VAL A 1 509 ? -20.963 2.672 17.274 1.00 90.75 509 VAL A O 1
ATOM 4087 N N . GLY A 1 510 ? -22.774 3.721 18.113 1.00 93.19 510 GLY A N 1
ATOM 4088 C CA . GLY A 1 510 ? -22.129 4.986 18.475 1.00 93.19 510 GLY A CA 1
ATOM 4089 C C . GLY A 1 510 ? -21.868 5.104 19.977 1.00 93.19 510 GLY A C 1
ATOM 4090 O O . GLY A 1 510 ? -22.802 5.309 20.754 1.00 93.19 510 GLY A O 1
ATOM 4091 N N . ASN A 1 511 ? -20.607 5.043 20.393 1.00 95.00 511 ASN A N 1
ATOM 4092 C CA . ASN A 1 511 ? -20.196 5.293 21.774 1.00 95.00 511 ASN A CA 1
ATOM 4093 C C . ASN A 1 511 ? -20.086 6.799 22.050 1.00 95.00 511 ASN A C 1
ATOM 4095 O O . ASN A 1 511 ? -19.573 7.550 21.223 1.00 95.00 511 ASN A O 1
ATOM 4099 N N . GLN A 1 512 ? -20.542 7.219 23.228 1.00 97.00 512 GLN A N 1
ATOM 4100 C CA . GLN A 1 512 ? -20.604 8.607 23.686 1.00 97.00 512 GLN A CA 1
ATOM 4101 C C . GLN A 1 512 ? -19.852 8.777 25.026 1.00 97.00 512 GLN A C 1
ATOM 4103 O O . GLN A 1 512 ? -19.742 7.806 25.785 1.00 97.00 512 GLN A O 1
ATOM 4108 N N . PRO A 1 513 ? -19.371 9.991 25.353 1.00 95.69 513 PRO A N 1
ATOM 4109 C CA . PRO A 1 513 ? -18.934 10.368 26.698 1.00 95.69 513 PRO A CA 1
ATOM 4110 C C . PRO A 1 513 ? -20.023 10.191 27.774 1.00 95.69 513 PRO A C 1
ATOM 4112 O O . PRO A 1 513 ? -21.201 9.982 27.479 1.00 95.69 513 PRO A O 1
ATOM 4115 N N . ASP A 1 514 ? -19.627 10.283 29.046 1.00 93.75 514 ASP A N 1
ATOM 4116 C CA . ASP A 1 514 ? -20.546 10.140 30.182 1.00 93.75 514 ASP A CA 1
ATOM 4117 C C . ASP A 1 514 ? -21.650 11.216 30.177 1.00 93.75 514 ASP A C 1
ATOM 4119 O O . ASP A 1 514 ? -21.371 12.416 30.204 1.00 93.75 514 ASP A O 1
ATOM 4123 N N . ASN A 1 515 ? -22.910 10.772 30.234 1.00 94.12 515 ASN A N 1
ATOM 4124 C CA . ASN A 1 515 ? -24.144 11.570 30.157 1.00 94.12 515 ASN A CA 1
ATOM 4125 C C . ASN A 1 515 ? -24.477 12.162 28.766 1.00 94.12 515 ASN A C 1
ATOM 4127 O O . ASN A 1 515 ? -25.374 13.006 28.665 1.00 94.12 515 ASN A O 1
ATOM 4131 N N . GLU A 1 516 ? -23.812 11.735 27.685 1.00 96.44 516 GLU A N 1
ATOM 4132 C CA . GLU A 1 516 ? -24.110 12.200 26.318 1.00 96.44 516 GLU A CA 1
ATOM 4133 C C . GLU A 1 516 ? -25.065 11.285 25.520 1.00 96.44 516 GLU A C 1
ATOM 4135 O O . GLU A 1 516 ? -25.617 11.729 24.507 1.00 96.44 516 GLU A O 1
ATOM 4140 N N . MET A 1 517 ? -25.368 10.061 25.980 1.00 96.56 517 MET A N 1
ATOM 4141 C CA . MET A 1 517 ? -26.245 9.115 25.259 1.00 96.56 517 MET A CA 1
ATOM 4142 C C . MET A 1 517 ? -27.642 9.680 24.992 1.00 96.56 517 MET A C 1
ATOM 4144 O O . MET A 1 517 ? -28.147 9.556 23.879 1.00 96.56 517 MET A O 1
ATOM 4148 N N . GLU A 1 518 ? -28.274 10.314 25.982 1.00 96.50 518 GLU A N 1
ATOM 4149 C CA . GLU A 1 518 ? -29.611 10.908 25.819 1.00 96.50 518 GLU A CA 1
ATOM 4150 C C . GLU A 1 518 ? -29.611 12.093 24.841 1.00 96.50 518 GLU A C 1
ATOM 4152 O O . GLU A 1 518 ? -30.596 12.309 24.131 1.00 96.50 518 GLU A O 1
ATOM 4157 N N . THR A 1 519 ? -28.501 12.831 24.748 1.00 96.44 519 THR A N 1
ATOM 4158 C CA . THR A 1 519 ? -28.328 13.934 23.790 1.00 96.44 519 THR A CA 1
ATOM 4159 C C . THR A 1 519 ? -28.186 13.394 22.367 1.00 96.44 519 THR A C 1
ATOM 4161 O O . THR A 1 519 ? -28.895 13.848 21.467 1.00 96.44 519 THR A O 1
ATOM 4164 N N . ALA A 1 520 ? -27.337 12.382 22.171 1.00 96.50 520 ALA A N 1
ATOM 4165 C CA . ALA A 1 520 ? -27.141 11.726 20.882 1.00 96.50 520 ALA A CA 1
ATOM 4166 C C . ALA A 1 520 ? -28.399 10.964 20.417 1.00 96.50 520 ALA A C 1
ATOM 4168 O O . ALA A 1 520 ? -28.826 11.126 19.276 1.00 96.50 520 ALA A O 1
ATOM 4169 N N . ALA A 1 521 ? -29.069 10.211 21.297 1.00 95.75 521 ALA A N 1
ATOM 4170 C CA . ALA A 1 521 ? -30.341 9.547 20.992 1.00 95.75 521 ALA A CA 1
ATOM 4171 C C . ALA A 1 521 ? -31.445 10.563 20.632 1.00 95.75 521 ALA A C 1
ATOM 4173 O O . ALA A 1 521 ? -32.106 10.426 19.599 1.00 95.75 521 ALA A O 1
ATOM 4174 N N . SER A 1 522 ? -31.570 11.643 21.416 1.00 96.38 522 SER A N 1
ATOM 4175 C CA . SER A 1 522 ? -32.490 12.756 21.136 1.00 96.38 522 SER A CA 1
ATOM 4176 C C . SER A 1 522 ? -32.273 13.408 19.767 1.00 96.38 522 SER A C 1
ATOM 4178 O O . SER A 1 522 ? -33.221 13.970 19.215 1.00 96.38 522 SER A O 1
ATOM 4180 N N . TRP A 1 523 ? -31.048 13.398 19.232 1.00 98.12 523 TRP A N 1
ATOM 4181 C CA . TRP A 1 523 ? -30.757 13.949 17.907 1.00 98.12 523 TRP A CA 1
ATOM 4182 C C . TRP A 1 523 ? -31.448 13.129 16.810 1.00 98.12 523 TRP A C 1
ATOM 4184 O O . TRP A 1 523 ? -32.132 13.703 15.965 1.00 98.12 523 TRP A O 1
ATOM 4194 N N . TYR A 1 524 ? -31.385 11.795 16.876 1.00 97.81 524 TYR A N 1
ATOM 4195 C CA . TYR A 1 524 ? -32.100 10.917 15.939 1.00 97.81 524 TYR A CA 1
ATOM 4196 C C . TYR A 1 524 ? -33.625 11.081 16.043 1.00 97.81 524 TYR A C 1
ATOM 4198 O O . TYR A 1 524 ? -34.300 11.177 15.015 1.00 97.81 524 TYR A O 1
ATOM 4206 N N . GLU A 1 525 ? -34.164 11.179 17.265 1.00 95.62 525 GLU A N 1
ATOM 4207 C CA . GLU A 1 525 ? -35.601 11.414 17.500 1.00 95.62 525 GLU A CA 1
ATOM 4208 C C . GLU A 1 525 ? -36.084 12.725 16.869 1.00 95.62 525 GLU A C 1
ATOM 4210 O O . GLU A 1 525 ? -37.108 12.759 16.186 1.00 95.62 525 GLU A O 1
ATOM 4215 N N . LYS A 1 526 ? -35.344 13.817 17.091 1.00 96.88 526 LYS A N 1
ATOM 4216 C CA . LYS A 1 526 ? -35.757 15.167 16.684 1.00 96.88 526 LYS A CA 1
ATOM 4217 C C . LYS A 1 526 ? -35.449 15.453 15.222 1.00 96.88 526 LYS A C 1
ATOM 4219 O O . LYS A 1 526 ? -36.299 16.000 14.533 1.00 96.88 526 LYS A O 1
ATOM 4224 N N . CYS A 1 527 ? -34.253 15.120 14.745 1.00 97.38 527 CYS A N 1
ATOM 4225 C CA . CYS A 1 527 ? -33.772 15.541 13.430 1.00 97.38 527 CYS A CA 1
ATOM 4226 C C . CYS A 1 527 ? -34.161 14.573 12.307 1.00 97.38 527 CYS A C 1
ATOM 4228 O O . CYS A 1 527 ? -34.424 15.033 11.198 1.00 97.38 527 CYS A O 1
ATOM 4230 N N . LEU A 1 528 ? -34.217 13.263 12.585 1.00 95.75 528 LEU A N 1
ATOM 4231 C CA . LEU A 1 528 ? -34.481 12.215 11.585 1.00 95.75 528 LEU A CA 1
ATOM 4232 C C . LEU A 1 528 ? -35.790 11.439 11.820 1.00 95.75 528 LEU A C 1
ATOM 4234 O O . LEU A 1 528 ? -36.102 10.539 11.047 1.00 95.75 528 LEU A O 1
ATOM 4238 N N . GLN A 1 529 ? -36.569 11.790 12.851 1.00 95.31 529 GLN A N 1
ATOM 4239 C CA . GLN A 1 529 ? -37.839 11.135 13.210 1.00 95.31 529 GLN A CA 1
ATOM 4240 C C . GLN A 1 529 ? -37.716 9.634 13.546 1.00 95.31 529 GLN A C 1
ATOM 4242 O O . GLN A 1 529 ? -38.667 8.873 13.368 1.00 95.31 529 GLN A O 1
ATOM 4247 N N . PHE A 1 530 ? -36.554 9.203 14.046 1.00 97.31 530 PHE A N 1
ATOM 4248 C CA . PHE A 1 530 ? -36.343 7.838 14.542 1.00 97.31 530 PHE A CA 1
ATOM 4249 C C . PHE A 1 530 ? -37.067 7.623 15.885 1.00 97.31 530 PHE A C 1
ATOM 4251 O O . PHE A 1 530 ? -37.290 8.572 16.638 1.00 97.31 530 PHE A O 1
ATOM 4258 N N . HIS A 1 531 ? -37.375 6.374 16.239 1.00 92.44 531 HIS A N 1
ATOM 4259 C CA . HIS A 1 531 ? -37.915 6.000 17.552 1.00 92.44 531 HIS A CA 1
ATOM 4260 C C . HIS A 1 531 ? -36.924 5.177 18.380 1.00 92.44 531 HIS A C 1
ATOM 4262 O O . HIS A 1 531 ? -36.027 4.517 17.852 1.00 92.44 531 HIS A O 1
ATOM 4268 N N . ARG A 1 532 ? -37.095 5.204 19.708 1.00 94.56 532 ARG A N 1
ATOM 4269 C CA . ARG A 1 532 ? -36.382 4.315 20.637 1.00 94.56 532 ARG A CA 1
ATOM 4270 C C . ARG A 1 532 ? -36.939 2.900 20.487 1.00 94.56 532 ARG A C 1
ATOM 4272 O O . ARG A 1 532 ? -38.043 2.614 20.941 1.00 94.56 532 ARG A O 1
ATOM 4279 N N . PHE A 1 533 ? -36.171 2.030 19.843 1.00 84.56 533 PHE A N 1
ATOM 4280 C CA . PHE A 1 533 ? -36.501 0.624 19.612 1.00 84.56 533 PHE A CA 1
ATOM 4281 C C . PHE A 1 533 ? -36.281 -0.232 20.868 1.00 84.56 533 PHE A C 1
ATOM 4283 O O . PHE A 1 533 ? -37.086 -1.100 21.200 1.00 84.56 533 PHE A O 1
ATOM 4290 N N . TRP A 1 534 ? -35.181 0.015 21.584 1.00 82.75 534 TRP A N 1
ATOM 4291 C CA . TRP A 1 534 ? -34.796 -0.735 22.782 1.00 82.75 534 TRP A CA 1
ATOM 4292 C C . TRP A 1 534 ? -33.900 0.109 23.691 1.00 82.75 534 TRP A C 1
ATOM 4294 O O . TRP A 1 534 ? -33.271 1.060 23.230 1.00 82.75 534 TRP A O 1
ATOM 4304 N N . SER A 1 535 ? -33.804 -0.244 24.971 1.00 81.44 535 SER A N 1
ATOM 4305 C CA . SER A 1 535 ? -32.829 0.345 25.892 1.00 81.44 535 SER A CA 1
ATOM 4306 C C . SER A 1 535 ? -32.465 -0.614 27.026 1.00 81.44 535 SER A C 1
ATOM 4308 O O . SER A 1 535 ? -33.231 -1.524 27.358 1.00 81.44 535 SER A O 1
ATOM 4310 N N . VAL A 1 536 ? -31.285 -0.402 27.614 1.00 79.44 536 VAL A N 1
ATOM 4311 C CA . VAL A 1 536 ? -30.794 -1.113 28.805 1.00 79.44 536 VAL A CA 1
ATOM 4312 C C . VAL A 1 536 ? -30.034 -0.180 29.739 1.00 79.44 536 VAL A C 1
ATOM 4314 O O . VAL A 1 536 ? -29.284 0.687 29.285 1.00 79.44 536 VAL A O 1
ATOM 4317 N N . ASP A 1 537 ? -30.211 -0.390 31.045 1.00 79.44 537 ASP A N 1
ATOM 4318 C CA . ASP A 1 537 ? -29.484 0.333 32.089 1.00 79.44 537 ASP A CA 1
ATOM 4319 C C . ASP A 1 537 ? -28.344 -0.486 32.733 1.00 79.44 537 ASP A C 1
ATOM 4321 O O . ASP A 1 537 ? -28.171 -1.688 32.497 1.00 79.44 537 ASP A O 1
ATOM 4325 N N . ASP A 1 538 ? -27.580 0.180 33.598 1.00 76.06 538 ASP A N 1
ATOM 4326 C CA . ASP A 1 538 ? -26.474 -0.388 34.380 1.00 76.06 538 ASP A CA 1
ATOM 4327 C C . ASP A 1 538 ? -26.886 -1.491 35.379 1.00 76.06 538 ASP A C 1
ATOM 4329 O O . ASP A 1 538 ? -26.031 -2.196 35.911 1.00 76.06 538 ASP A O 1
ATOM 4333 N N . LYS A 1 539 ? -28.188 -1.724 35.591 1.00 77.81 539 LYS A N 1
ATOM 4334 C CA . LYS A 1 539 ? -28.718 -2.851 36.382 1.00 77.81 539 LYS A CA 1
ATOM 4335 C C . LYS A 1 539 ? -28.994 -4.076 35.506 1.00 77.81 539 LYS A C 1
ATOM 4337 O O . LYS A 1 539 ? -29.319 -5.144 36.029 1.00 77.81 539 LYS A O 1
ATOM 4342 N N . GLN A 1 540 ? -28.874 -3.938 34.185 1.00 73.31 540 GLN A N 1
ATOM 4343 C CA . GLN A 1 540 ? -29.038 -5.006 33.201 1.00 73.31 540 GLN A CA 1
ATOM 4344 C C . GLN A 1 540 ? -27.694 -5.420 32.585 1.00 73.31 540 GLN A C 1
ATOM 4346 O O . GLN A 1 540 ? -27.427 -6.622 32.497 1.00 73.31 540 GLN A O 1
ATOM 4351 N N . ILE A 1 541 ? -26.839 -4.461 32.200 1.00 73.94 541 ILE A N 1
ATOM 4352 C CA . ILE A 1 541 ? -25.529 -4.716 31.569 1.00 73.94 541 ILE A CA 1
ATOM 4353 C C . ILE A 1 541 ? -24.382 -4.233 32.472 1.00 73.94 541 ILE A C 1
ATOM 4355 O O . ILE A 1 541 ? -23.965 -3.077 32.428 1.00 73.94 541 ILE A O 1
ATOM 4359 N N . PHE A 1 542 ? -23.868 -5.157 33.287 1.00 79.81 542 PHE A N 1
ATOM 4360 C CA . PHE A 1 542 ? -22.760 -4.938 34.223 1.00 79.81 542 PHE A CA 1
ATOM 4361 C C . PHE A 1 542 ? -22.007 -6.245 34.521 1.00 79.81 542 PHE A C 1
ATOM 4363 O O . PHE A 1 542 ? -22.606 -7.327 34.468 1.00 79.81 542 PHE A O 1
ATOM 4370 N N . THR A 1 543 ? -20.729 -6.165 34.890 1.00 81.12 543 THR A N 1
ATOM 4371 C CA . THR A 1 543 ? -19.937 -7.259 35.496 1.00 81.12 543 THR A CA 1
ATOM 4372 C C . THR A 1 543 ? -19.717 -6.999 36.993 1.00 81.12 543 THR A C 1
ATOM 4374 O O . THR A 1 543 ? -20.431 -6.210 37.604 1.00 81.12 543 THR A O 1
ATOM 4377 N N . GLU A 1 544 ? -18.744 -7.653 37.636 1.00 80.44 544 GLU A N 1
ATOM 4378 C CA . GLU A 1 544 ? -18.302 -7.220 38.970 1.00 80.44 544 GLU A CA 1
ATOM 4379 C C . GLU A 1 544 ? -17.572 -5.859 38.931 1.00 80.44 544 GLU A C 1
ATOM 4381 O O . GLU A 1 544 ? -17.430 -5.202 39.966 1.00 80.44 544 GLU A O 1
ATOM 4386 N N . TYR A 1 545 ? -17.093 -5.449 37.752 1.00 79.50 545 TYR A N 1
ATOM 4387 C CA . TYR A 1 545 ? -16.091 -4.404 37.577 1.00 79.50 545 TYR A CA 1
ATOM 4388 C C . TYR A 1 545 ? -16.634 -3.171 36.858 1.00 79.50 545 TYR A C 1
ATOM 4390 O O . TYR A 1 545 ? -16.487 -2.074 37.401 1.00 79.50 545 TYR A O 1
ATOM 4398 N N . SER A 1 546 ? -17.301 -3.320 35.712 1.00 85.06 546 SER A N 1
ATOM 4399 C CA . SER A 1 546 ? -17.809 -2.183 34.935 1.00 85.06 546 SER A CA 1
ATOM 4400 C C . SER A 1 546 ? -19.237 -2.381 34.402 1.00 85.06 546 SER A C 1
ATOM 4402 O O . SER A 1 546 ? -19.818 -3.463 34.515 1.00 85.06 546 SER A O 1
ATOM 4404 N N . ALA A 1 547 ? -19.828 -1.308 33.866 1.00 85.69 547 ALA A N 1
ATOM 4405 C CA . ALA A 1 547 ? -21.182 -1.272 33.311 1.00 85.69 547 ALA A CA 1
ATOM 4406 C C . ALA A 1 547 ? -21.280 -0.301 32.117 1.00 85.69 547 ALA A C 1
ATOM 4408 O O . ALA A 1 547 ? -20.360 0.484 31.862 1.00 85.69 547 ALA A O 1
ATOM 4409 N N . LEU A 1 548 ? -22.405 -0.330 31.397 1.00 86.38 548 LEU A N 1
ATOM 4410 C CA . LEU A 1 548 ? -22.785 0.698 30.417 1.00 86.38 548 LEU A CA 1
ATOM 4411 C C . LEU A 1 548 ? -24.293 0.976 30.448 1.00 86.38 548 LEU A C 1
ATOM 4413 O O . LEU A 1 548 ? -25.058 0.213 31.041 1.00 86.38 548 LEU A O 1
ATOM 4417 N N . ARG A 1 549 ? -24.720 2.037 29.759 1.00 87.19 549 ARG A N 1
ATOM 4418 C CA . ARG A 1 549 ? -26.119 2.249 29.352 1.00 87.19 549 ARG A CA 1
ATOM 4419 C C . ARG A 1 549 ? -26.207 2.292 27.827 1.00 87.19 549 ARG A C 1
ATOM 4421 O O . ARG A 1 549 ? -25.233 2.660 27.170 1.00 87.19 549 ARG A O 1
ATOM 4428 N N . SER A 1 550 ? -27.346 1.883 27.265 1.00 89.31 550 SER A N 1
ATOM 4429 C CA . SER A 1 550 ? -27.566 1.884 25.811 1.00 89.31 550 SER A CA 1
ATOM 4430 C C . SER A 1 550 ? -29.012 2.216 25.433 1.00 89.31 550 SER A C 1
ATOM 4432 O O . SER A 1 550 ? -29.952 1.733 26.071 1.00 89.31 550 SER A O 1
ATOM 4434 N N . ILE A 1 551 ? -29.190 2.995 24.362 1.00 91.12 551 ILE A N 1
ATOM 4435 C CA . ILE A 1 551 ? -30.468 3.271 23.691 1.00 91.12 551 ILE A CA 1
ATOM 4436 C C . ILE A 1 551 ? -30.314 2.936 22.207 1.00 91.12 551 ILE A C 1
ATOM 4438 O O . ILE A 1 551 ? -29.475 3.506 21.518 1.00 91.12 551 ILE A O 1
ATOM 4442 N N . VAL A 1 552 ? -31.153 2.043 21.686 1.00 93.00 552 VAL A N 1
ATOM 4443 C CA . VAL A 1 552 ? -31.201 1.712 20.258 1.00 93.00 552 VAL A CA 1
ATOM 4444 C C . VAL A 1 552 ? -32.209 2.610 19.563 1.00 93.00 552 VAL A C 1
ATOM 4446 O O . VAL A 1 552 ? -33.411 2.499 19.802 1.00 93.00 552 VAL A O 1
ATOM 4449 N N . MET A 1 553 ? -31.716 3.467 18.674 1.00 96.38 553 MET A N 1
ATOM 4450 C CA . MET A 1 553 ? -32.537 4.263 17.767 1.00 96.38 553 MET A CA 1
ATOM 4451 C C . MET A 1 553 ? -32.816 3.480 16.483 1.00 96.38 553 MET A C 1
ATOM 4453 O O . MET A 1 553 ? -31.921 2.807 15.973 1.00 96.38 553 MET A O 1
ATOM 4457 N N . ALA A 1 554 ? -34.025 3.577 15.934 1.00 90.94 554 ALA A N 1
ATOM 4458 C CA . ALA A 1 554 ? -34.381 2.975 14.649 1.00 90.94 554 ALA A CA 1
ATOM 4459 C C . ALA A 1 554 ? -35.262 3.909 13.810 1.00 90.94 554 ALA A C 1
ATOM 4461 O O . ALA A 1 554 ? -35.991 4.729 14.366 1.00 90.94 554 ALA A O 1
ATOM 4462 N N . ASN A 1 555 ? -35.219 3.785 12.481 1.00 92.31 555 ASN A N 1
ATOM 4463 C CA . ASN A 1 555 ? -36.236 4.411 11.629 1.00 92.31 555 ASN A CA 1
ATOM 4464 C C . ASN A 1 555 ? -37.595 3.719 11.819 1.00 92.31 555 ASN A C 1
ATOM 4466 O O . ASN A 1 555 ? -37.673 2.618 12.362 1.00 92.31 555 ASN A O 1
ATOM 4470 N N . TRP A 1 556 ? -38.657 4.340 11.306 1.00 89.75 556 TRP A N 1
ATOM 4471 C CA . TRP A 1 556 ? -40.036 3.876 11.470 1.00 89.75 556 TRP A CA 1
ATOM 4472 C C . TRP A 1 556 ? -40.280 2.426 11.001 1.00 89.75 556 TRP A C 1
ATOM 4474 O O . TRP A 1 556 ? -41.017 1.682 11.642 1.00 89.75 556 TRP A O 1
ATOM 4484 N N . GLU A 1 557 ? -39.619 1.995 9.924 1.00 91.12 557 GLU A N 1
ATOM 4485 C CA . GLU A 1 557 ? -39.686 0.632 9.372 1.00 91.12 557 GLU A CA 1
ATOM 4486 C C . GLU A 1 557 ? -38.709 -0.354 10.048 1.00 91.12 557 GLU A C 1
ATOM 4488 O O . GLU A 1 557 ? -38.635 -1.519 9.661 1.00 91.12 557 GLU A O 1
ATOM 4493 N N . GLU A 1 558 ? -37.930 0.115 11.027 1.00 91.25 558 GLU A N 1
ATOM 4494 C CA . GLU A 1 558 ? -36.933 -0.630 11.810 1.00 91.25 558 GLU A CA 1
ATOM 4495 C C . GLU A 1 558 ? -35.833 -1.314 10.969 1.00 91.25 558 GLU A C 1
ATOM 4497 O O . GLU A 1 558 ? -35.147 -2.235 11.426 1.00 91.25 558 GLU A O 1
ATOM 4502 N N . THR A 1 559 ? -35.622 -0.850 9.736 1.00 87.19 559 THR A N 1
ATOM 4503 C CA . THR A 1 559 ? -34.623 -1.359 8.781 1.00 87.19 559 THR A CA 1
ATOM 4504 C C . THR A 1 559 ? -33.205 -0.849 9.050 1.00 87.19 559 THR A C 1
ATOM 4506 O O . THR A 1 559 ? -32.244 -1.551 8.750 1.00 87.19 559 THR A O 1
ATOM 4509 N N . VAL A 1 560 ? -33.072 0.330 9.658 1.00 90.12 560 VAL A N 1
ATOM 4510 C CA . VAL A 1 560 ? -31.831 0.955 10.133 1.00 90.12 560 VAL A CA 1
ATOM 4511 C C . VAL A 1 560 ? -31.862 0.976 11.659 1.00 90.12 560 VAL A C 1
ATOM 4513 O O . VAL A 1 560 ? -32.864 1.375 12.251 1.00 90.12 560 VAL A O 1
ATOM 4516 N N . LYS A 1 561 ? -30.766 0.563 12.306 1.00 90.81 561 LYS A N 1
ATOM 4517 C CA . LYS A 1 561 ? -30.639 0.535 13.771 1.00 90.81 561 LYS A CA 1
ATOM 4518 C C . LYS A 1 561 ? -29.299 1.118 14.216 1.00 90.81 561 LYS A C 1
ATOM 4520 O O . LYS A 1 561 ? -28.246 0.691 13.746 1.00 90.81 561 LYS A O 1
ATOM 4525 N N . MET A 1 562 ? -29.359 2.052 15.159 1.00 93.94 562 MET A N 1
ATOM 4526 C CA . MET A 1 562 ? -28.220 2.774 15.724 1.00 93.94 562 MET A CA 1
ATOM 4527 C C . MET A 1 562 ? -28.234 2.666 17.261 1.00 93.94 562 MET A C 1
ATOM 4529 O O . MET A 1 562 ? -28.876 3.486 17.922 1.00 93.94 562 MET A O 1
ATOM 4533 N N . PRO A 1 563 ? -27.590 1.650 17.866 1.00 93.25 563 PRO A N 1
ATOM 4534 C CA . PRO A 1 563 ? -27.322 1.625 19.302 1.00 93.25 563 PRO A CA 1
ATOM 4535 C C . PRO A 1 563 ? -26.380 2.761 19.712 1.00 93.25 563 PRO A C 1
ATOM 4537 O O . PRO A 1 563 ? -25.276 2.886 19.186 1.00 93.25 563 PRO A O 1
ATOM 4540 N N . ILE A 1 564 ? -26.819 3.583 20.657 1.00 95.31 564 ILE A N 1
ATOM 4541 C CA . ILE A 1 564 ? -26.075 4.694 21.246 1.00 95.31 564 ILE A CA 1
ATOM 4542 C C . ILE A 1 564 ? -25.714 4.291 22.677 1.00 95.31 564 ILE A C 1
ATOM 4544 O O . ILE A 1 564 ? -26.614 3.966 23.450 1.00 95.31 564 ILE A O 1
ATOM 4548 N N . ASN A 1 565 ? -24.427 4.296 23.030 1.00 90.31 565 ASN A N 1
ATOM 4549 C CA . ASN A 1 565 ? -23.939 3.853 24.343 1.00 90.31 565 ASN A CA 1
ATOM 4550 C C . ASN A 1 565 ? -23.258 4.986 25.113 1.00 90.31 565 ASN A C 1
ATOM 4552 O O . ASN A 1 565 ? -22.554 5.787 24.510 1.00 90.31 565 ASN A O 1
ATOM 4556 N N . GLU A 1 566 ? -23.329 4.962 26.441 1.00 92.69 566 GLU A N 1
ATOM 4557 C CA . GLU A 1 566 ? -22.456 5.750 27.329 1.00 92.69 566 GLU A CA 1
ATOM 4558 C C . GLU A 1 566 ? -21.857 4.860 28.433 1.00 92.69 566 GLU A C 1
ATOM 4560 O O . GLU A 1 566 ? -22.420 3.797 28.743 1.00 92.69 566 GLU A O 1
ATOM 4565 N N . PRO A 1 567 ? -20.714 5.242 29.034 1.00 91.38 567 PRO A N 1
ATOM 4566 C CA . PRO A 1 567 ? -20.210 4.563 30.222 1.00 91.38 567 PRO A CA 1
ATOM 4567 C C . PRO A 1 567 ? -21.212 4.650 31.381 1.00 91.38 567 PRO A C 1
ATOM 4569 O O . PRO A 1 567 ? -22.074 5.526 31.439 1.00 91.38 567 PRO A O 1
ATOM 4572 N N . ALA A 1 568 ? -21.090 3.730 32.337 1.00 88.69 568 ALA A N 1
ATOM 4573 C CA . ALA A 1 568 ? -21.880 3.763 33.561 1.00 88.69 568 ALA A CA 1
ATOM 4574 C C . ALA A 1 568 ? -21.036 3.383 34.792 1.00 88.69 568 ALA A C 1
ATOM 4576 O O . ALA A 1 568 ? -19.981 2.757 34.637 1.00 88.69 568 ALA A O 1
ATOM 4577 N N . PRO A 1 569 ? -21.469 3.755 36.016 1.00 85.38 569 PRO A N 1
ATOM 4578 C CA . PRO A 1 569 ? -20.685 3.544 37.229 1.00 85.38 569 PRO A CA 1
ATOM 4579 C C . PRO A 1 569 ? -20.338 2.073 37.492 1.00 85.38 569 PRO A C 1
ATOM 4581 O O . PRO A 1 569 ? -21.197 1.195 37.449 1.00 85.38 569 PRO A O 1
ATOM 4584 N N . GLY A 1 570 ? -19.078 1.827 37.847 1.00 86.88 570 GLY A N 1
ATOM 4585 C CA . GLY A 1 570 ? -18.552 0.519 38.237 1.00 86.88 570 GLY A CA 1
ATOM 4586 C C . GLY A 1 570 ? -17.465 0.642 39.308 1.00 86.88 570 GLY A C 1
ATOM 4587 O O . GLY A 1 570 ? -17.169 1.735 39.790 1.00 86.88 570 GLY A O 1
ATOM 4588 N N . LYS A 1 571 ? -16.842 -0.483 39.677 1.00 82.88 571 LYS A N 1
ATOM 4589 C CA . LYS A 1 571 ? -15.615 -0.498 40.502 1.00 82.88 571 LYS A CA 1
ATOM 4590 C C . LYS A 1 571 ? -14.370 -0.067 39.716 1.00 82.88 571 LYS A C 1
ATOM 4592 O O . LYS A 1 571 ? -13.345 0.240 40.319 1.00 82.88 571 LYS A O 1
ATOM 4597 N N . LYS A 1 572 ? -14.454 -0.159 38.390 1.00 87.44 572 LYS A N 1
ATOM 4598 C CA . LYS A 1 572 ? -13.375 -0.107 37.404 1.00 87.44 572 LYS A CA 1
ATOM 4599 C C . LYS A 1 572 ? -13.870 0.580 36.121 1.00 87.44 572 LYS A C 1
ATOM 4601 O O . LYS A 1 572 ? -15.058 0.898 36.014 1.00 87.44 572 LYS A O 1
ATOM 4606 N N . LYS A 1 573 ? -12.977 0.844 35.162 1.00 88.38 573 LYS A N 1
ATOM 4607 C CA . LYS A 1 573 ? -13.311 1.632 33.962 1.00 88.38 573 LYS A CA 1
ATOM 4608 C C . LYS A 1 573 ? -14.253 0.866 33.025 1.00 88.38 573 LYS A C 1
ATOM 4610 O O . LYS A 1 573 ? -14.014 -0.294 32.717 1.00 88.38 573 LYS A O 1
ATOM 4615 N N . SER A 1 574 ? -15.296 1.527 32.521 1.00 89.88 574 SER A N 1
ATOM 4616 C CA . SER A 1 574 ? -16.149 0.973 31.458 1.00 89.88 574 SER A CA 1
ATOM 4617 C C . SER A 1 574 ? -15.414 0.929 30.118 1.00 89.88 574 SER A C 1
ATOM 4619 O O . SER A 1 574 ? -14.774 1.907 29.740 1.00 89.88 574 SER A O 1
ATOM 4621 N N . GLN A 1 575 ? -15.591 -0.145 29.349 1.00 86.19 575 GLN A N 1
ATOM 4622 C CA . GLN A 1 575 ? -15.099 -0.258 27.966 1.00 86.19 575 GLN A CA 1
ATOM 4623 C C . GLN A 1 575 ? -15.573 0.881 27.039 1.00 86.19 575 GLN A C 1
ATOM 4625 O O . GLN A 1 575 ? -14.921 1.187 26.043 1.00 86.19 575 GLN A O 1
ATOM 4630 N N . ILE A 1 576 ? -16.693 1.542 27.363 1.00 88.19 576 ILE A N 1
ATOM 4631 C CA . ILE A 1 576 ? -17.160 2.726 26.625 1.00 88.19 576 ILE A CA 1
ATOM 4632 C C . ILE A 1 576 ? -16.280 3.942 26.949 1.00 88.19 576 ILE A C 1
ATOM 4634 O O . ILE A 1 576 ? -15.949 4.715 26.057 1.00 88.19 576 ILE A O 1
ATOM 4638 N N . GLN A 1 577 ? -15.825 4.066 28.200 1.00 90.94 577 GLN A N 1
ATOM 4639 C CA . GLN A 1 577 ? -14.871 5.096 28.608 1.00 90.94 577 GLN A CA 1
ATOM 4640 C C . GLN A 1 577 ? -13.461 4.818 28.065 1.00 90.94 577 GLN A C 1
ATOM 4642 O O . GLN A 1 577 ? -12.789 5.764 27.670 1.00 90.94 577 GLN A O 1
ATOM 4647 N N . GLU A 1 578 ? -13.033 3.550 27.981 1.00 86.56 578 GLU A N 1
ATOM 4648 C CA . GLU A 1 578 ? -11.805 3.182 27.253 1.00 86.56 578 GLU A CA 1
ATOM 4649 C C . GLU A 1 578 ? -11.894 3.641 25.790 1.00 86.56 578 GLU A C 1
ATOM 4651 O O . GLU A 1 578 ? -11.002 4.340 25.320 1.00 86.56 578 GLU A O 1
ATOM 4656 N N . TYR A 1 579 ? -12.990 3.323 25.089 1.00 90.00 579 TYR A N 1
ATOM 4657 C CA . TYR A 1 579 ? -13.190 3.787 23.714 1.00 90.00 579 TYR A CA 1
ATOM 4658 C C . TYR A 1 579 ? -13.092 5.317 23.606 1.00 90.00 579 TYR A C 1
ATOM 4660 O O . TYR A 1 579 ? -12.317 5.808 22.796 1.00 90.00 579 TYR A O 1
ATOM 4668 N N . VAL A 1 580 ? -13.823 6.069 24.437 1.00 90.12 580 VAL A N 1
ATOM 4669 C CA . VAL A 1 580 ? -13.834 7.546 24.387 1.00 90.12 580 VAL A CA 1
ATOM 4670 C C . VAL A 1 580 ? -12.453 8.149 24.681 1.00 90.12 580 VAL A C 1
ATOM 4672 O O . VAL A 1 580 ? -12.100 9.163 24.087 1.00 90.12 580 VAL A O 1
ATOM 4675 N N . GLU A 1 581 ? -11.650 7.531 25.552 1.00 88.56 581 GLU A N 1
ATOM 4676 C CA . GLU A 1 581 ? -10.276 7.975 25.828 1.00 88.56 581 GLU A CA 1
ATOM 4677 C C . GLU A 1 581 ? -9.325 7.751 24.643 1.00 88.56 581 GLU A C 1
ATOM 4679 O O . GLU A 1 581 ? -8.577 8.661 24.297 1.00 88.56 581 GLU A O 1
ATOM 4684 N N . TYR A 1 582 ? -9.350 6.569 24.015 1.00 76.81 582 TYR A N 1
ATOM 4685 C CA . TYR A 1 582 ? -8.454 6.244 22.893 1.00 76.81 582 TYR A CA 1
ATOM 4686 C C . TYR A 1 582 ? -8.907 6.836 21.553 1.00 76.81 582 TYR A C 1
ATOM 4688 O O . TYR A 1 582 ? -8.071 7.092 20.694 1.00 76.81 582 TYR A O 1
ATOM 4696 N N . TYR A 1 583 ? -10.210 7.057 21.375 1.00 78.69 583 TYR A N 1
ATOM 4697 C CA . TYR A 1 583 ? -10.792 7.712 20.200 1.00 78.69 583 TYR A CA 1
ATOM 4698 C C . TYR A 1 583 ? -10.783 9.248 20.313 1.00 78.69 583 TYR A C 1
ATOM 4700 O O . TYR A 1 583 ? -10.986 9.948 19.324 1.00 78.69 583 TYR A O 1
ATOM 4708 N N . GLY A 1 584 ? -10.599 9.793 21.521 1.00 83.44 584 GLY A N 1
ATOM 4709 C CA . GLY A 1 584 ? -10.610 11.235 21.780 1.00 83.44 584 GLY A CA 1
ATOM 4710 C C . GLY A 1 584 ? -12.001 11.888 21.818 1.00 83.44 584 GLY A C 1
ATOM 4711 O O . GLY A 1 584 ? -12.089 13.114 21.872 1.00 83.44 584 GLY A O 1
ATOM 4712 N N . GLY A 1 585 ? -13.094 11.115 21.803 1.00 92.62 585 GLY A N 1
ATOM 4713 C CA . GLY A 1 585 ? -14.459 11.654 21.804 1.00 92.62 585 GLY A CA 1
ATOM 4714 C C . GLY A 1 585 ? -15.556 10.617 21.547 1.00 92.62 585 GLY A C 1
ATOM 4715 O O . GLY A 1 585 ? -15.355 9.417 21.734 1.00 92.62 585 GLY A O 1
ATOM 4716 N N . ALA A 1 586 ? -16.731 11.088 21.117 1.00 95.94 586 ALA A N 1
ATOM 4717 C CA . ALA A 1 586 ? -17.824 10.228 20.662 1.00 95.94 586 ALA A CA 1
ATOM 4718 C C . ALA A 1 586 ? -17.563 9.705 19.239 1.00 95.94 586 ALA A C 1
ATOM 4720 O O . ALA A 1 586 ? -17.076 10.455 18.392 1.00 95.94 586 ALA A O 1
ATOM 4721 N N . GLY A 1 587 ? -17.934 8.457 18.949 1.00 95.44 587 GLY A N 1
ATOM 4722 C CA . GLY A 1 587 ? -17.655 7.841 17.649 1.00 95.44 587 GLY A CA 1
ATOM 4723 C C . GLY A 1 587 ? -18.278 6.461 17.448 1.00 95.44 587 GLY A C 1
ATOM 4724 O O . GLY A 1 587 ? -18.849 5.870 18.368 1.00 95.44 587 GLY A O 1
ATOM 4725 N N . VAL A 1 588 ? -18.168 5.924 16.230 1.00 95.06 588 VAL A N 1
ATOM 4726 C CA . VAL A 1 588 ? -18.621 4.559 15.910 1.00 95.06 588 VAL A CA 1
ATOM 4727 C C . VAL A 1 588 ? -17.673 3.512 16.506 1.00 95.06 588 VAL A C 1
ATOM 4729 O O . VAL A 1 588 ? -16.511 3.407 16.113 1.00 95.06 588 VAL A O 1
ATOM 4732 N N . GLN A 1 589 ? -18.188 2.688 17.420 1.00 90.19 589 GLN A N 1
ATOM 4733 C CA . GLN A 1 589 ? -17.457 1.586 18.047 1.00 90.19 589 GLN A CA 1
ATOM 4734 C C . GLN A 1 589 ? -17.398 0.344 17.154 1.00 90.19 589 GLN A C 1
ATOM 4736 O O . GLN A 1 589 ? -16.342 -0.270 17.023 1.00 90.19 589 GLN A O 1
ATOM 4741 N N . HIS A 1 590 ? -18.535 -0.073 16.588 1.00 87.81 590 HIS A N 1
ATOM 4742 C CA . HIS A 1 590 ? -18.597 -1.272 15.756 1.00 87.81 590 HIS A CA 1
ATOM 4743 C C . HIS A 1 590 ? -19.744 -1.249 14.740 1.00 87.81 590 HIS A C 1
ATOM 4745 O O . HIS A 1 590 ? -20.774 -0.601 14.930 1.00 87.81 590 HIS A O 1
ATOM 4751 N N . ILE A 1 591 ? -19.549 -2.007 13.659 1.00 91.06 591 ILE A N 1
ATOM 4752 C CA . ILE A 1 591 ? -20.524 -2.257 12.596 1.00 91.06 591 ILE A CA 1
ATOM 4753 C C . ILE A 1 591 ? -20.882 -3.743 12.666 1.00 91.06 591 ILE A C 1
ATOM 4755 O O . ILE A 1 591 ? -20.024 -4.598 12.446 1.00 91.06 591 ILE A O 1
ATOM 4759 N N . ALA A 1 592 ? -22.135 -4.065 12.977 1.00 83.06 592 ALA A N 1
ATOM 4760 C CA . ALA A 1 592 ? -22.617 -5.441 12.968 1.00 83.06 592 ALA A CA 1
ATOM 4761 C C . ALA A 1 592 ? -23.035 -5.849 11.552 1.00 83.06 592 ALA A C 1
ATOM 4763 O O . ALA A 1 592 ? -23.726 -5.104 10.855 1.00 83.06 592 ALA A O 1
ATOM 4764 N N . LEU A 1 593 ? -22.634 -7.047 11.125 1.00 87.62 593 LEU A N 1
ATOM 4765 C CA . LEU A 1 593 ? -22.886 -7.557 9.779 1.00 87.62 593 LEU A CA 1
ATOM 4766 C C . LEU A 1 593 ? -23.723 -8.843 9.852 1.00 87.62 593 LEU A C 1
ATOM 4768 O O . LEU A 1 593 ? -23.372 -9.784 10.563 1.00 87.62 593 LEU A O 1
ATOM 4772 N N . ASN A 1 594 ? -24.842 -8.871 9.132 1.00 91.62 594 ASN A N 1
ATOM 4773 C CA . ASN A 1 594 ? -25.837 -9.940 9.195 1.00 91.62 594 ASN A CA 1
ATOM 4774 C C . ASN A 1 594 ? -25.412 -11.181 8.384 1.00 91.62 594 ASN A C 1
ATOM 4776 O O . ASN A 1 594 ? -24.895 -11.041 7.278 1.00 91.62 594 ASN A O 1
ATOM 4780 N N . THR A 1 595 ? -25.690 -12.391 8.872 1.00 89.69 595 THR A N 1
ATOM 4781 C CA . THR A 1 595 ? -25.545 -13.646 8.110 1.00 89.69 595 THR A CA 1
ATOM 4782 C C . THR A 1 595 ? -26.601 -14.668 8.538 1.00 89.69 595 THR A C 1
ATOM 4784 O O . THR A 1 595 ? -27.039 -14.666 9.690 1.00 89.69 595 THR A O 1
ATOM 4787 N N . GLU A 1 596 ? -27.003 -15.544 7.615 1.00 87.94 596 GLU A N 1
ATOM 4788 C CA . GLU A 1 596 ? -27.917 -16.666 7.879 1.00 87.94 596 GLU A CA 1
ATOM 4789 C C . GLU A 1 596 ? -27.176 -17.947 8.321 1.00 87.94 596 GLU A C 1
ATOM 4791 O O . GLU A 1 596 ? -27.778 -18.794 8.980 1.00 87.94 596 GLU A O 1
ATOM 4796 N N . ASP A 1 597 ? -25.866 -18.060 8.054 1.00 87.12 597 ASP A N 1
ATOM 4797 C CA . ASP A 1 597 ? -25.000 -19.135 8.562 1.00 87.12 597 ASP A CA 1
ATOM 4798 C C . ASP A 1 597 ? -23.738 -18.561 9.222 1.00 87.12 597 ASP A C 1
ATOM 4800 O O . ASP A 1 597 ? -22.652 -18.464 8.643 1.00 87.12 597 ASP A O 1
ATOM 4804 N N . ILE A 1 598 ? -23.892 -18.209 10.499 1.00 89.56 598 ILE A N 1
ATOM 4805 C CA . ILE A 1 598 ? -22.803 -17.696 11.333 1.00 89.56 598 ILE A CA 1
ATOM 4806 C C . ILE A 1 598 ? -21.693 -18.729 11.590 1.00 89.56 598 ILE A C 1
ATOM 4808 O O . ILE A 1 598 ? -20.578 -18.329 11.914 1.00 89.56 598 ILE A O 1
ATOM 4812 N N . ILE A 1 599 ? -21.952 -20.036 11.441 1.00 89.12 599 ILE A N 1
ATOM 4813 C CA . ILE A 1 599 ? -20.923 -21.065 11.643 1.00 89.12 599 ILE A CA 1
ATOM 4814 C C . ILE A 1 599 ? -19.969 -21.044 10.453 1.00 89.12 599 ILE A C 1
ATOM 4816 O O . ILE A 1 599 ? -18.791 -20.734 10.630 1.00 89.12 599 ILE A O 1
ATOM 4820 N N . THR A 1 600 ? -20.490 -21.245 9.241 1.00 91.06 600 THR A N 1
ATOM 4821 C CA . THR A 1 600 ? -19.687 -21.201 8.010 1.00 91.06 600 THR A CA 1
ATOM 4822 C C . THR A 1 600 ? -19.026 -19.832 7.823 1.00 91.06 600 THR A C 1
ATOM 4824 O O . THR A 1 600 ? -17.855 -19.757 7.443 1.00 91.06 600 THR A O 1
ATOM 4827 N N . ALA A 1 601 ? -19.720 -18.732 8.146 1.00 89.31 601 ALA A N 1
ATOM 4828 C CA . ALA A 1 601 ? -19.137 -17.393 8.074 1.00 89.31 601 ALA A CA 1
ATOM 4829 C C . ALA A 1 601 ? -17.951 -17.212 9.040 1.00 89.31 601 ALA A C 1
ATOM 4831 O O . ALA A 1 601 ? -16.898 -16.738 8.615 1.00 89.31 601 ALA A O 1
ATOM 4832 N N . VAL A 1 602 ? -18.070 -17.609 10.315 1.00 89.00 602 VAL A N 1
ATOM 4833 C CA . VAL A 1 602 ? -16.971 -17.484 11.294 1.00 89.00 602 VAL A CA 1
ATOM 4834 C C . VAL A 1 602 ? -15.822 -18.446 10.987 1.00 89.00 602 VAL A C 1
ATOM 4836 O O . VAL A 1 602 ? -14.664 -18.050 11.117 1.00 89.00 602 VAL A O 1
ATOM 4839 N N . GLU A 1 603 ? -16.097 -19.673 10.542 1.00 90.06 603 GLU A N 1
ATOM 4840 C CA . GLU A 1 603 ? -15.056 -20.616 10.111 1.00 90.06 603 GLU A CA 1
ATOM 4841 C C . GLU A 1 603 ? -14.257 -20.063 8.922 1.00 90.06 603 GLU A C 1
ATOM 4843 O O . GLU A 1 603 ? -13.025 -20.046 8.963 1.00 90.06 603 GLU A O 1
ATOM 4848 N N . ASN A 1 604 ? -14.932 -19.508 7.912 1.00 90.56 604 ASN A N 1
ATOM 4849 C CA . ASN A 1 604 ? -14.272 -18.969 6.723 1.00 90.56 604 ASN A CA 1
ATOM 4850 C C . ASN A 1 604 ? -13.565 -17.628 6.983 1.00 90.56 604 ASN A C 1
ATOM 4852 O O . ASN A 1 604 ? -12.487 -17.400 6.432 1.00 90.56 604 ASN A O 1
ATOM 4856 N N . LEU A 1 605 ? -14.090 -16.778 7.874 1.00 80.25 605 LEU A N 1
ATOM 4857 C CA . LEU A 1 605 ? -13.385 -15.590 8.377 1.00 80.25 605 LEU A CA 1
ATOM 4858 C C . LEU A 1 605 ? -12.107 -15.980 9.142 1.00 80.25 605 LEU A C 1
ATOM 4860 O O . LEU A 1 605 ? -11.042 -15.416 8.892 1.00 80.25 605 LEU A O 1
ATOM 4864 N N . ARG A 1 606 ? -12.161 -16.993 10.018 1.00 82.00 606 ARG A N 1
ATOM 4865 C CA . ARG A 1 606 ? -10.971 -17.504 10.727 1.00 82.00 606 ARG A CA 1
ATOM 4866 C C . ARG A 1 606 ? -9.962 -18.152 9.778 1.00 82.00 606 ARG A C 1
ATOM 4868 O O . ARG A 1 606 ? -8.769 -17.905 9.919 1.00 82.00 606 ARG A O 1
ATOM 4875 N N . ALA A 1 607 ? -10.415 -18.906 8.776 1.00 76.25 607 ALA A N 1
ATOM 4876 C CA . ALA A 1 607 ? -9.552 -19.468 7.733 1.00 76.25 607 ALA A CA 1
ATOM 4877 C C . ALA A 1 607 ? -8.886 -18.379 6.866 1.00 76.25 607 ALA A C 1
ATOM 4879 O O . ALA A 1 607 ? -7.744 -18.539 6.438 1.00 76.25 607 ALA A O 1
ATOM 4880 N N . ARG A 1 608 ? -9.558 -17.237 6.665 1.00 84.50 608 ARG A N 1
ATOM 4881 C CA . ARG A 1 608 ? -8.976 -16.017 6.079 1.00 84.50 608 ARG A CA 1
ATOM 4882 C C . ARG A 1 608 ? -8.075 -15.236 7.043 1.00 84.50 608 ARG A C 1
ATOM 4884 O O . ARG A 1 608 ? -7.413 -14.294 6.608 1.00 84.50 608 ARG A O 1
ATOM 4891 N N . GLY A 1 609 ? -7.991 -15.614 8.318 1.00 75.25 609 GLY A N 1
ATOM 4892 C CA . GLY A 1 609 ? -7.163 -14.959 9.333 1.00 75.25 609 GLY A CA 1
ATOM 4893 C C . GLY A 1 609 ? -7.781 -13.690 9.926 1.00 75.25 609 GLY A C 1
ATOM 4894 O O . GLY A 1 609 ? -7.066 -12.710 10.115 1.00 75.25 609 GLY A O 1
ATOM 4895 N N . VAL A 1 610 ? -9.094 -13.694 10.175 1.00 71.81 610 VAL A N 1
ATOM 4896 C CA . VAL A 1 610 ? -9.774 -12.718 11.042 1.00 71.81 610 VAL A CA 1
ATOM 4897 C C . VAL A 1 610 ? -9.764 -13.222 12.483 1.00 71.81 610 VAL A C 1
ATOM 4899 O O . VAL A 1 610 ? -10.230 -14.330 12.771 1.00 71.81 610 VAL A O 1
ATOM 4902 N N . ASP A 1 611 ? -9.258 -12.386 13.385 1.00 80.50 611 ASP A N 1
ATOM 4903 C CA . ASP A 1 611 ? -9.295 -12.616 14.826 1.00 80.50 611 ASP A CA 1
ATOM 4904 C C . ASP A 1 611 ? -10.658 -12.236 15.426 1.00 80.50 611 ASP A C 1
ATOM 4906 O O . ASP A 1 611 ? -11.380 -11.378 14.922 1.00 80.50 611 ASP A O 1
ATOM 4910 N N . PHE A 1 612 ? -11.012 -12.891 16.530 1.00 80.12 612 PHE A N 1
ATOM 4911 C CA . PHE A 1 612 ? -12.263 -12.687 17.263 1.00 80.12 612 PHE A CA 1
ATOM 4912 C C . PHE A 1 612 ? -11.981 -12.731 18.766 1.00 80.12 612 PHE A C 1
ATOM 4914 O O . PHE A 1 612 ? -11.075 -13.446 19.199 1.00 80.12 612 PHE A O 1
ATOM 4921 N N . LEU A 1 613 ? -12.816 -12.051 19.555 1.00 78.44 613 LEU A N 1
ATOM 4922 C CA . LEU A 1 613 ? -12.784 -12.100 21.020 1.00 78.44 613 LEU A CA 1
ATOM 4923 C C . LEU A 1 613 ? -12.847 -13.543 21.554 1.00 78.44 613 LEU A C 1
ATOM 4925 O O . LEU A 1 613 ? -13.547 -14.402 21.006 1.00 78.44 613 LEU A O 1
ATOM 4929 N N . SER A 1 614 ? -12.143 -13.793 22.659 1.00 74.50 614 SER A N 1
ATOM 4930 C CA . SER A 1 614 ? -12.161 -15.086 23.349 1.00 74.50 614 SER A CA 1
ATOM 4931 C C . SER A 1 614 ? -13.362 -15.184 24.291 1.00 74.50 614 SER A C 1
ATOM 4933 O O . SER A 1 614 ? -13.501 -14.375 25.202 1.00 74.50 614 SER A O 1
ATOM 4935 N N . ILE A 1 615 ? -14.208 -16.204 24.111 1.00 74.75 615 ILE A N 1
ATOM 4936 C CA . ILE A 1 615 ? -15.360 -16.473 24.987 1.00 74.75 615 ILE A CA 1
ATOM 4937 C C . ILE A 1 615 ? -14.982 -17.572 25.999 1.00 74.75 615 ILE A C 1
ATOM 4939 O O . ILE A 1 615 ? -14.603 -18.669 25.574 1.00 74.75 615 ILE A O 1
ATOM 4943 N N . PRO A 1 616 ? -15.105 -17.345 27.323 1.00 71.62 616 PRO A N 1
ATOM 4944 C CA . PRO A 1 616 ? -14.761 -18.343 28.336 1.00 71.62 616 PRO A CA 1
ATOM 4945 C C . PRO A 1 616 ? -15.553 -19.654 28.208 1.00 71.62 616 PRO A C 1
ATOM 4947 O O . PRO A 1 616 ? -16.778 -19.652 28.081 1.00 71.62 61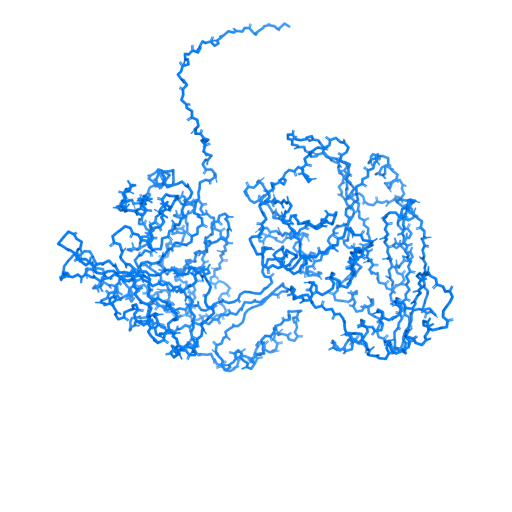6 PRO A O 1
ATOM 4950 N N . SER A 1 617 ? -14.878 -20.801 28.344 1.00 76.88 617 SER A N 1
ATOM 4951 C CA . SER A 1 617 ? -15.488 -22.140 28.222 1.00 76.88 617 SER A CA 1
ATOM 4952 C C . SER A 1 617 ? -16.692 -22.377 29.148 1.00 76.88 617 SER A C 1
ATOM 4954 O O . SER A 1 617 ? -17.582 -23.165 28.824 1.00 76.88 617 SER A O 1
ATOM 4956 N N . SER A 1 618 ? -16.745 -21.680 30.287 1.00 76.31 618 SER A N 1
ATOM 4957 C CA . SER A 1 618 ? -17.858 -21.695 31.244 1.00 76.31 618 SER A CA 1
ATOM 4958 C C . SER A 1 618 ? -19.178 -21.197 30.647 1.00 76.31 618 SER A C 1
ATOM 4960 O O . SER A 1 618 ? -20.223 -21.768 30.965 1.00 76.31 618 SER A O 1
ATOM 4962 N N . TYR A 1 619 ? -19.152 -20.217 29.735 1.00 77.00 619 TYR A N 1
ATOM 4963 C CA . TYR A 1 619 ? -20.341 -19.732 29.022 1.00 77.00 619 TYR A CA 1
ATOM 4964 C C . TYR A 1 619 ? -21.059 -20.877 28.299 1.00 77.00 619 TYR A C 1
ATOM 4966 O O . TYR A 1 619 ? -22.264 -21.075 28.464 1.00 77.00 619 TYR A O 1
ATOM 4974 N N . TYR A 1 620 ? -20.303 -21.706 27.574 1.00 78.38 620 TYR A N 1
ATOM 4975 C CA . TYR A 1 620 ? -20.850 -22.847 26.842 1.00 78.38 620 TYR A CA 1
ATOM 4976 C C . TYR A 1 620 ? -21.383 -23.957 27.762 1.00 78.38 620 TYR A C 1
ATOM 4978 O O . TYR A 1 620 ? -22.209 -24.761 27.334 1.00 78.38 620 TYR A O 1
ATOM 4986 N N . THR A 1 621 ? -20.946 -24.033 29.019 1.00 80.38 621 THR A N 1
ATOM 4987 C CA . THR A 1 621 ? -21.551 -24.924 30.023 1.00 80.38 621 THR A CA 1
ATOM 4988 C C . THR A 1 621 ? -22.876 -24.347 30.524 1.00 80.38 621 THR A C 1
ATOM 4990 O O . THR A 1 621 ? -23.895 -25.036 30.489 1.00 80.38 621 THR A O 1
ATOM 4993 N N . ILE A 1 622 ? -22.891 -23.062 30.896 1.00 77.94 622 ILE A N 1
ATOM 4994 C CA . ILE A 1 622 ? -24.076 -22.355 31.410 1.00 77.94 622 ILE A CA 1
ATOM 4995 C C . ILE A 1 622 ? -25.199 -22.305 30.363 1.00 77.94 622 ILE A C 1
ATOM 4997 O O . ILE A 1 622 ? -26.363 -22.531 30.693 1.00 77.94 622 ILE A O 1
ATOM 5001 N N . ILE A 1 623 ? -24.883 -22.032 29.093 1.00 77.69 623 ILE A N 1
ATOM 5002 C CA . ILE A 1 623 ? -25.908 -21.927 28.047 1.00 77.69 623 ILE A CA 1
ATOM 5003 C C . ILE A 1 623 ? -26.524 -23.291 27.702 1.00 77.69 623 ILE A C 1
ATOM 5005 O O . ILE A 1 623 ? -27.722 -23.356 27.442 1.00 77.69 623 ILE A O 1
ATOM 5009 N N . ARG A 1 624 ? -25.757 -24.392 27.770 1.00 79.75 624 ARG A N 1
ATOM 5010 C CA . ARG A 1 624 ? -26.282 -25.756 27.561 1.00 79.75 624 ARG A CA 1
ATOM 5011 C C . ARG A 1 624 ? -27.294 -26.142 28.640 1.00 79.75 624 ARG A C 1
ATOM 5013 O O . ARG A 1 624 ? -28.347 -26.671 28.300 1.00 79.75 624 ARG A O 1
ATOM 5020 N N . ASP A 1 625 ? -27.004 -25.838 29.904 1.00 82.56 625 ASP A N 1
ATOM 5021 C CA . ASP A 1 625 ? -27.931 -26.050 31.025 1.00 82.56 625 ASP A CA 1
ATOM 5022 C C . ASP A 1 625 ? -29.205 -25.192 30.888 1.00 82.56 625 ASP A C 1
ATOM 5024 O O . ASP A 1 625 ? -30.324 -25.707 30.941 1.00 82.56 625 ASP A O 1
ATOM 5028 N N . ARG A 1 626 ? -29.057 -23.895 30.581 1.00 78.94 626 ARG A N 1
ATOM 5029 C CA . ARG A 1 626 ? -30.201 -22.998 30.331 1.00 78.94 626 ARG A CA 1
ATOM 5030 C C . ARG A 1 626 ? -31.072 -23.457 29.160 1.00 78.94 626 ARG A C 1
ATOM 5032 O O . ARG A 1 626 ? -32.295 -23.357 29.240 1.00 78.94 626 ARG A O 1
ATOM 5039 N N . LEU A 1 627 ? -30.475 -23.970 28.082 1.00 78.19 627 LEU A N 1
ATOM 5040 C CA . LEU A 1 627 ? -31.205 -24.447 26.903 1.00 78.19 627 LEU A CA 1
ATOM 5041 C C . LEU A 1 627 ? -32.049 -25.698 27.188 1.00 78.19 627 LEU A C 1
ATOM 5043 O O . LEU A 1 627 ? -33.140 -25.802 26.634 1.00 78.19 627 LEU A O 1
ATOM 5047 N N . GLN A 1 628 ? -31.619 -26.591 28.089 1.00 80.19 628 GLN A N 1
ATOM 5048 C CA . GLN A 1 628 ? -32.422 -27.753 28.516 1.00 80.19 628 GLN A CA 1
ATOM 5049 C C . GLN A 1 628 ? -33.736 -27.349 29.210 1.00 80.19 628 GLN A C 1
ATOM 5051 O O . GLN A 1 628 ? -34.706 -28.103 29.186 1.00 80.19 628 GLN A O 1
ATOM 5056 N N . HIS A 1 629 ? -33.779 -26.148 29.795 1.00 80.75 629 HIS A N 1
ATOM 5057 C CA . HIS A 1 629 ? -34.900 -25.644 30.591 1.00 80.75 629 HIS A CA 1
ATOM 5058 C C . HIS A 1 629 ? -35.668 -24.486 29.916 1.00 80.75 629 HIS A C 1
ATOM 5060 O O . HIS A 1 629 ? -36.659 -23.995 30.463 1.00 80.75 629 HIS A O 1
ATOM 5066 N N . SER A 1 630 ? -35.235 -24.036 28.732 1.00 71.75 630 SER A N 1
ATOM 5067 C CA . SER A 1 630 ? -35.820 -22.885 28.034 1.00 71.75 630 SER A CA 1
ATOM 5068 C C . SER A 1 630 ? -37.154 -23.208 27.351 1.00 71.75 630 SER A C 1
ATOM 5070 O O . SER A 1 630 ? -37.362 -24.290 26.807 1.00 71.75 630 SER A O 1
ATOM 5072 N N . LYS A 1 631 ? -38.049 -22.214 27.318 1.00 65.75 631 LYS A N 1
ATOM 5073 C CA . LYS A 1 631 ? -39.311 -22.231 26.552 1.00 65.75 631 LYS A CA 1
ATOM 5074 C C . LYS A 1 631 ? -39.376 -21.146 25.466 1.00 65.75 631 LYS A C 1
ATOM 5076 O O . LYS A 1 631 ? -40.420 -20.975 24.844 1.00 65.75 631 LYS A O 1
ATOM 5081 N N . VAL A 1 632 ? -38.296 -20.386 25.262 1.00 58.56 632 VAL A N 1
ATOM 5082 C CA . VAL A 1 632 ? -38.290 -19.148 24.461 1.00 58.56 632 VAL A CA 1
ATOM 5083 C C . VAL A 1 632 ? -37.470 -19.322 23.180 1.00 58.56 632 VAL A C 1
ATOM 5085 O O . VAL A 1 632 ? -36.395 -19.917 23.205 1.00 58.56 632 VAL A O 1
ATOM 5088 N N . LYS A 1 633 ? -37.972 -18.771 22.067 1.00 42.31 633 LYS A N 1
ATOM 5089 C CA . LYS A 1 633 ? -37.303 -18.694 20.756 1.00 42.31 633 LYS A CA 1
ATOM 5090 C C . LYS A 1 633 ? -37.101 -17.225 20.347 1.00 42.31 633 LYS A C 1
ATOM 5092 O O . LYS A 1 633 ? -37.793 -16.740 19.459 1.00 42.31 633 LYS A O 1
ATOM 5097 N N . GLY A 1 634 ? -36.223 -16.494 21.031 1.00 45.88 634 GLY A N 1
ATOM 5098 C CA . GLY A 1 634 ? -36.032 -15.060 20.786 1.00 45.88 634 GLY A CA 1
ATOM 5099 C C . GLY A 1 634 ? -34.792 -14.476 21.462 1.00 45.88 634 GLY A C 1
ATOM 5100 O O . GLY A 1 634 ? -34.172 -15.130 22.301 1.00 45.88 634 GLY A O 1
ATOM 5101 N N . PHE A 1 635 ? -34.441 -13.250 21.071 1.00 41.53 635 PHE A N 1
ATOM 5102 C CA . PHE A 1 635 ? -33.298 -12.494 21.592 1.00 41.53 635 PHE A CA 1
ATOM 5103 C C . PHE A 1 635 ? -33.480 -12.073 23.060 1.00 41.53 635 PHE A C 1
ATOM 5105 O O . PHE A 1 635 ? -34.596 -11.985 23.571 1.00 41.53 635 PHE A O 1
ATOM 5112 N N . GLY A 1 636 ? -32.369 -11.768 23.735 1.00 53.72 636 GLY A N 1
ATOM 5113 C CA . GLY A 1 636 ? -32.372 -11.223 25.091 1.00 53.72 636 GLY A CA 1
ATOM 5114 C C . GLY A 1 636 ? -30.990 -10.757 25.552 1.00 53.72 636 GLY A C 1
ATOM 5115 O O . GLY A 1 636 ? -29.968 -11.152 24.991 1.00 53.72 636 GLY A O 1
ATOM 5116 N N . ALA A 1 637 ? -30.964 -9.950 26.618 1.00 54.47 637 ALA A N 1
ATOM 5117 C CA . ALA A 1 637 ? -29.774 -9.264 27.142 1.00 54.47 637 ALA A CA 1
ATOM 5118 C C . ALA A 1 637 ? -28.589 -10.175 27.545 1.00 54.47 637 ALA A C 1
ATOM 5120 O O . ALA A 1 637 ? -27.486 -9.682 27.759 1.00 54.47 637 ALA A O 1
ATOM 5121 N N . GLY A 1 638 ? -28.780 -11.499 27.620 1.00 61.75 638 GLY A N 1
ATOM 5122 C CA . GLY A 1 638 ? -27.716 -12.456 27.940 1.00 61.75 638 GLY A CA 1
ATOM 5123 C C . GLY A 1 638 ? -26.540 -12.426 26.955 1.00 61.75 638 GLY A C 1
ATOM 5124 O O . GLY A 1 638 ? -25.396 -12.412 27.397 1.00 61.75 638 GLY A O 1
ATOM 5125 N N . ASN A 1 639 ? -26.805 -12.341 25.645 1.00 65.94 639 ASN A N 1
ATOM 5126 C CA . ASN A 1 639 ? -25.732 -12.243 24.645 1.00 65.94 639 ASN A CA 1
ATOM 5127 C C . ASN A 1 639 ? -24.971 -10.916 24.774 1.00 65.94 639 ASN A C 1
ATOM 5129 O O . ASN A 1 639 ? -23.749 -10.899 24.673 1.00 65.94 639 ASN A O 1
ATOM 5133 N N . PHE A 1 640 ? -25.692 -9.823 25.041 1.00 62.59 640 PHE A N 1
ATOM 5134 C CA . PHE A 1 640 ? -25.107 -8.495 25.223 1.00 62.59 640 PHE A CA 1
ATOM 5135 C C . PHE A 1 640 ? -24.187 -8.463 26.453 1.00 62.59 640 PHE A C 1
ATOM 5137 O O . PHE A 1 640 ? -23.071 -7.958 26.374 1.00 62.59 640 PHE A O 1
ATOM 5144 N N . LYS A 1 641 ? -24.598 -9.091 27.566 1.00 69.69 641 LYS A N 1
ATOM 5145 C CA . LYS A 1 641 ? -23.743 -9.239 28.750 1.00 69.69 641 LYS A CA 1
ATOM 5146 C C . LYS A 1 641 ? -22.493 -10.085 28.477 1.00 69.69 641 LYS A C 1
ATOM 5148 O O . LYS A 1 641 ? -21.413 -9.669 28.871 1.00 69.69 641 LYS A O 1
ATOM 5153 N N . THR A 1 642 ? -22.592 -11.218 27.780 1.00 74.56 642 THR A N 1
ATOM 5154 C CA . THR A 1 642 ? -21.391 -12.024 27.477 1.00 74.56 642 THR A CA 1
ATOM 5155 C C . THR A 1 642 ? -20.466 -11.360 26.454 1.00 74.56 642 THR A C 1
ATOM 5157 O O . THR A 1 642 ? -19.250 -11.515 26.554 1.00 74.56 642 THR A O 1
ATOM 5160 N N . LEU A 1 643 ? -20.993 -10.562 25.520 1.00 73.19 643 LEU A N 1
ATOM 5161 C CA . LEU A 1 643 ? -20.164 -9.693 24.679 1.00 73.19 643 LEU A CA 1
ATOM 5162 C C . LEU A 1 643 ? -19.417 -8.659 25.536 1.00 73.19 643 LEU A C 1
ATOM 5164 O O . LEU A 1 643 ? -18.201 -8.539 25.414 1.00 73.19 643 LEU A O 1
ATOM 5168 N N . PHE A 1 644 ? -20.122 -7.989 26.452 1.00 77.25 644 PHE A N 1
ATOM 5169 C CA . PHE A 1 644 ? -19.538 -7.027 27.388 1.00 77.25 644 PHE A CA 1
ATOM 5170 C C . PHE A 1 644 ? -18.429 -7.666 28.249 1.00 77.25 644 PHE A C 1
ATOM 5172 O O . PHE A 1 644 ? -17.323 -7.136 28.287 1.00 77.25 644 PHE A O 1
ATOM 5179 N N . GLU A 1 645 ? -18.679 -8.841 28.842 1.00 79.94 645 GLU A N 1
ATOM 5180 C CA . GLU A 1 645 ? -17.696 -9.656 29.587 1.00 79.94 645 GLU A CA 1
ATOM 5181 C C . GLU A 1 645 ? -16.467 -10.033 28.730 1.00 79.94 645 GLU A C 1
ATOM 5183 O O . GLU A 1 645 ? -15.340 -10.025 29.221 1.00 79.94 645 GLU A O 1
ATOM 5188 N N . SER A 1 646 ? -16.662 -10.337 27.441 1.00 78.12 646 SER A N 1
ATOM 5189 C CA . SER A 1 646 ? -15.572 -10.729 26.527 1.00 78.12 646 SER A CA 1
ATOM 5190 C C . SER A 1 646 ? -14.713 -9.537 26.080 1.00 78.12 646 SER A C 1
ATOM 5192 O O . SER A 1 646 ? -13.515 -9.696 25.859 1.00 78.12 646 SER A O 1
ATOM 5194 N N . ILE A 1 647 ? -15.302 -8.342 25.959 1.00 78.25 647 ILE A N 1
ATOM 5195 C CA . ILE A 1 647 ? -14.564 -7.097 25.684 1.00 78.25 647 ILE A CA 1
ATOM 5196 C C . ILE A 1 647 ? -13.827 -6.627 26.946 1.00 78.25 647 ILE A C 1
ATOM 5198 O O . ILE A 1 647 ? -12.669 -6.225 26.848 1.00 78.25 647 ILE A O 1
ATOM 5202 N N . GLU A 1 648 ? -14.454 -6.742 28.122 1.00 82.19 648 GLU A N 1
ATOM 5203 C CA . GLU A 1 648 ? -13.844 -6.425 29.420 1.00 82.19 648 GLU A CA 1
ATOM 5204 C C . GLU A 1 648 ? -12.595 -7.289 29.687 1.00 82.19 648 GLU A C 1
ATOM 5206 O O . GLU A 1 648 ? -11.570 -6.775 30.131 1.00 82.19 648 GLU A O 1
ATOM 5211 N N . TYR A 1 649 ? -12.619 -8.577 29.326 1.00 78.62 649 TYR A N 1
ATOM 5212 C CA . TYR A 1 649 ? -11.434 -9.439 29.410 1.00 78.62 649 TYR A CA 1
ATOM 5213 C C . TYR A 1 649 ? -10.258 -8.931 28.554 1.00 78.62 649 TYR A C 1
ATOM 5215 O O . TYR A 1 649 ? -9.112 -8.914 29.003 1.00 78.62 649 TYR A O 1
ATOM 5223 N N . GLU A 1 650 ? -10.519 -8.464 27.331 1.00 76.00 650 GLU A N 1
ATOM 5224 C CA . GLU A 1 650 ? -9.470 -7.889 26.480 1.00 76.00 650 GLU A CA 1
ATOM 5225 C C . GLU A 1 650 ? -9.047 -6.476 26.941 1.00 76.00 650 GLU A C 1
ATOM 5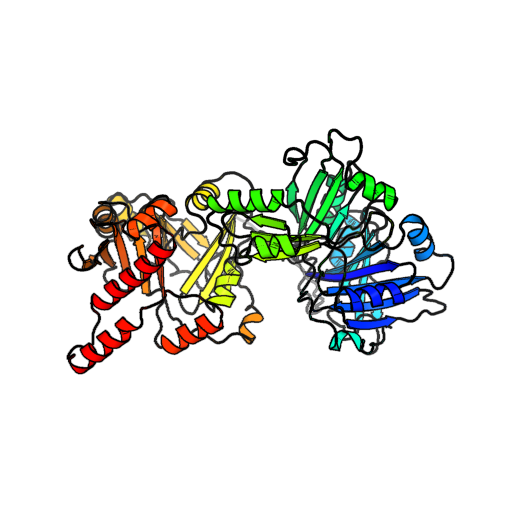227 O O . GLU A 1 650 ? -7.890 -6.101 26.758 1.00 76.00 650 GLU A O 1
ATOM 5232 N N . GLN A 1 651 ? -9.930 -5.712 27.596 1.00 78.00 651 GLN A N 1
ATOM 5233 C CA . GLN A 1 651 ? -9.598 -4.449 28.277 1.00 78.00 651 GLN A CA 1
ATOM 5234 C C . GLN A 1 651 ? -8.644 -4.685 29.461 1.00 78.00 651 GLN A C 1
ATOM 5236 O O . GLN A 1 651 ? -7.681 -3.936 29.638 1.00 78.00 651 GLN A O 1
ATOM 5241 N N . GLU A 1 652 ? -8.837 -5.764 30.229 1.00 80.88 652 GLU A N 1
ATOM 5242 C CA . GLU A 1 652 ? -7.886 -6.179 31.268 1.00 80.88 652 GLU A CA 1
ATOM 5243 C C . GLU A 1 652 ? -6.528 -6.560 30.667 1.00 80.88 652 GLU A C 1
ATOM 5245 O O . GLU A 1 652 ? -5.490 -6.127 31.166 1.00 80.88 652 GLU A O 1
ATOM 5250 N N . ARG A 1 653 ? -6.519 -7.290 29.542 1.00 73.94 653 ARG A N 1
ATOM 5251 C CA . ARG A 1 653 ? -5.284 -7.638 28.814 1.00 73.94 653 ARG A CA 1
ATOM 5252 C C . ARG A 1 653 ? -4.545 -6.425 28.236 1.00 73.94 653 ARG A C 1
ATOM 5254 O O . ARG A 1 653 ? -3.328 -6.502 28.083 1.00 73.94 653 ARG A O 1
ATOM 5261 N N . ARG A 1 654 ? -5.243 -5.318 27.949 1.00 78.88 654 ARG A N 1
ATOM 5262 C CA . ARG A 1 654 ? -4.645 -4.013 27.596 1.00 78.88 654 ARG A CA 1
ATOM 5263 C C . ARG A 1 654 ? -4.149 -3.214 28.811 1.00 78.88 654 ARG A C 1
ATOM 5265 O O . ARG A 1 654 ? -3.408 -2.256 28.630 1.00 78.88 654 ARG A O 1
ATOM 5272 N N . GLY A 1 655 ? -4.521 -3.605 30.033 1.00 80.06 655 GLY A N 1
ATOM 5273 C CA . GLY A 1 655 ? -4.189 -2.890 31.273 1.00 80.06 655 GLY A CA 1
ATOM 5274 C C . GLY A 1 655 ? -5.145 -1.744 31.630 1.00 80.06 655 GLY A C 1
ATOM 5275 O O . GLY A 1 655 ? -4.833 -0.949 32.513 1.00 80.06 655 GLY A O 1
ATOM 5276 N N . ASN A 1 656 ? -6.306 -1.663 30.971 1.00 78.00 656 ASN A N 1
ATOM 5277 C CA . ASN A 1 656 ? -7.203 -0.500 30.982 1.00 78.00 656 ASN A CA 1
ATOM 5278 C C . ASN A 1 656 ? -8.488 -0.681 31.812 1.00 78.00 656 ASN A C 1
ATOM 5280 O O . ASN A 1 656 ? -9.394 0.154 31.723 1.00 78.00 656 ASN A O 1
ATOM 5284 N N . LEU A 1 657 ? -8.595 -1.775 32.575 1.00 76.50 657 LEU A N 1
ATOM 5285 C CA . LEU A 1 657 ? -9.767 -2.139 33.383 1.00 76.50 657 LEU A CA 1
ATOM 5286 C C . LEU A 1 657 ? -9.616 -1.698 34.845 1.00 76.50 657 LEU A C 1
ATOM 5288 O O . LEU A 1 657 ? -8.844 -2.372 35.571 1.00 76.50 657 LEU A O 1
#